Protein AF-A0A2I1HU42-F1 (afdb_monomer_lite)

pLDDT: mean 83.98, std 12.93, range [38.16, 98.25]

Structure (mmCIF, N/CA/C/O backbone):
data_AF-A0A2I1HU42-F1
#
_entry.id   AF-A0A2I1HU42-F1
#
loop_
_atom_site.group_PDB
_atom_site.id
_atom_site.type_symbol
_atom_site.label_atom_id
_atom_site.label_alt_id
_atom_site.label_comp_id
_atom_site.label_asym_id
_atom_site.label_entity_id
_atom_site.label_seq_id
_atom_site.pdbx_PDB_ins_code
_atom_site.Cartn_x
_atom_site.Cartn_y
_atom_site.Cartn_z
_atom_site.occupancy
_atom_site.B_iso_or_equiv
_atom_site.auth_seq_id
_atom_site.auth_comp_id
_atom_site.auth_asym_id
_atom_site.auth_atom_id
_atom_site.pdbx_PDB_model_num
ATOM 1 N N . MET A 1 1 ? 15.194 -17.978 16.301 1.00 40.50 1 MET A N 1
ATOM 2 C CA . MET A 1 1 ? 15.183 -19.457 16.322 1.00 40.50 1 MET A CA 1
ATOM 3 C C . MET A 1 1 ? 14.720 -19.880 17.711 1.00 40.50 1 MET A C 1
ATOM 5 O O . MET A 1 1 ? 15.458 -19.674 18.665 1.00 40.50 1 MET A O 1
ATOM 9 N N . ILE A 1 2 ? 13.478 -20.341 17.850 1.00 43.12 2 ILE A N 1
ATOM 10 C CA . ILE A 1 2 ? 12.958 -20.876 19.119 1.00 43.12 2 ILE A CA 1
ATOM 11 C C . ILE A 1 2 ? 13.500 -22.314 19.239 1.00 43.12 2 ILE A C 1
ATOM 13 O O . ILE A 1 2 ? 13.381 -23.067 18.276 1.00 43.12 2 ILE A O 1
ATOM 17 N N . GLY A 1 3 ? 14.148 -22.678 20.355 1.00 54.09 3 GLY A N 1
ATOM 18 C CA . GLY A 1 3 ? 14.590 -24.065 20.614 1.00 54.09 3 GLY A CA 1
ATOM 19 C C . GLY A 1 3 ? 16.017 -24.478 20.188 1.00 54.09 3 GLY A C 1
ATOM 20 O O . GLY A 1 3 ? 16.239 -25.643 19.869 1.00 54.09 3 GLY A O 1
ATOM 21 N N . GLY A 1 4 ? 17.000 -23.567 20.179 1.00 56.50 4 GLY A N 1
ATOM 22 C CA . GLY A 1 4 ? 18.423 -23.896 19.936 1.00 56.50 4 GLY A CA 1
ATOM 23 C C . GLY A 1 4 ? 19.229 -24.260 21.199 1.00 56.50 4 GLY A C 1
ATOM 24 O O . GLY A 1 4 ? 18.717 -24.175 22.313 1.00 56.50 4 GLY A O 1
ATOM 25 N N . GLU A 1 5 ? 20.515 -24.616 21.048 1.00 56.31 5 GLU A N 1
ATOM 26 C CA . GLU A 1 5 ? 21.440 -24.875 22.181 1.00 56.31 5 GLU A CA 1
ATOM 27 C C . GLU A 1 5 ? 21.560 -23.684 23.143 1.00 56.31 5 GLU A C 1
ATOM 29 O O . GLU A 1 5 ? 21.655 -23.881 24.350 1.00 56.31 5 GLU A O 1
ATOM 34 N N . ASN A 1 6 ? 21.465 -22.460 22.615 1.00 59.94 6 ASN A N 1
ATOM 35 C CA . ASN A 1 6 ? 21.562 -21.218 23.388 1.00 59.94 6 ASN A CA 1
ATOM 36 C C . ASN A 1 6 ? 20.195 -20.673 23.835 1.00 59.94 6 ASN A C 1
ATOM 38 O O . ASN A 1 6 ? 20.109 -19.528 24.276 1.00 59.94 6 ASN A O 1
ATOM 42 N N . HIS A 1 7 ? 19.109 -21.435 23.667 1.00 63.16 7 HIS A N 1
ATOM 43 C CA . HIS A 1 7 ? 17.808 -20.998 24.158 1.00 63.16 7 HIS A CA 1
ATOM 44 C C . HIS A 1 7 ? 17.775 -21.096 25.686 1.00 63.16 7 HIS A C 1
ATOM 46 O O . HIS A 1 7 ? 17.835 -22.190 26.248 1.00 63.16 7 HIS A O 1
ATOM 52 N N . VAL A 1 8 ? 17.678 -19.942 26.340 1.00 65.88 8 VAL A N 1
ATOM 53 C CA . VAL A 1 8 ? 17.461 -19.830 27.781 1.00 65.88 8 VAL A CA 1
ATOM 54 C C . VAL A 1 8 ? 15.959 -19.714 28.002 1.00 65.88 8 VAL A C 1
ATOM 56 O O . VAL A 1 8 ? 15.334 -18.764 27.534 1.00 65.88 8 VAL A O 1
ATOM 59 N N . SER A 1 9 ? 15.375 -20.708 28.665 1.00 60.84 9 SER A N 1
ATOM 60 C CA . SER A 1 9 ? 13.970 -20.662 29.061 1.00 60.84 9 SER A CA 1
ATOM 61 C C . SER A 1 9 ? 13.769 -19.584 30.125 1.00 60.84 9 SER A C 1
ATOM 63 O O . SER A 1 9 ? 14.498 -19.555 31.116 1.00 60.84 9 SER A O 1
ATOM 65 N N . GLU A 1 10 ? 12.759 -18.738 29.940 1.00 62.22 10 GLU A N 1
ATOM 66 C CA . GLU A 1 10 ? 12.298 -17.808 30.975 1.00 62.22 10 GLU A CA 1
ATOM 67 C C . GLU A 1 10 ? 11.829 -18.543 32.241 1.00 62.22 10 GLU A C 1
ATOM 69 O O . GLU A 1 10 ? 11.397 -19.703 32.194 1.00 62.22 10 GLU A O 1
ATOM 74 N N . ALA A 1 11 ? 11.908 -17.858 33.384 1.00 55.47 11 ALA A N 1
ATOM 75 C CA . ALA A 1 11 ? 11.527 -18.420 34.676 1.00 55.47 11 ALA A CA 1
ATOM 76 C C . ALA A 1 11 ? 10.056 -18.885 34.665 1.00 55.47 11 ALA A C 1
ATOM 78 O O . ALA A 1 11 ? 9.145 -18.099 34.427 1.00 55.47 11 ALA A O 1
ATOM 79 N N . GLY A 1 12 ? 9.832 -20.176 34.932 1.00 67.19 12 GLY A N 1
ATOM 80 C CA . GLY A 1 12 ? 8.505 -20.811 34.912 1.00 67.19 12 GLY A CA 1
ATOM 81 C C . GLY A 1 12 ? 8.254 -21.729 33.710 1.00 67.19 12 GLY A C 1
ATOM 82 O O . GLY A 1 12 ? 7.356 -22.566 33.771 1.00 67.19 12 GLY A O 1
ATOM 83 N N . ASN A 1 13 ? 9.081 -21.664 32.663 1.00 60.47 13 ASN A N 1
ATOM 84 C CA . ASN A 1 13 ? 8.948 -22.546 31.505 1.00 60.47 13 ASN A CA 1
ATOM 85 C C . ASN A 1 13 ? 9.738 -23.845 31.692 1.00 60.47 13 ASN A C 1
ATOM 87 O O . ASN A 1 13 ? 10.950 -23.840 31.909 1.00 60.47 13 ASN A O 1
ATOM 91 N N . THR A 1 14 ? 9.056 -24.984 31.556 1.00 62.47 14 THR A N 1
ATOM 92 C CA . THR A 1 14 ? 9.705 -26.300 31.549 1.00 62.47 14 THR A CA 1
ATOM 93 C C . THR A 1 14 ? 10.055 -26.680 30.116 1.00 62.47 14 THR A C 1
ATOM 95 O O . THR A 1 14 ? 9.194 -26.706 29.239 1.00 62.47 14 THR A O 1
ATOM 98 N N . ARG A 1 15 ? 11.332 -26.965 29.866 1.00 61.97 15 ARG A N 1
ATOM 99 C CA . ARG A 1 15 ? 11.808 -27.415 28.558 1.00 61.97 15 ARG A CA 1
ATOM 100 C C . ARG A 1 15 ? 11.226 -28.804 28.246 1.00 61.97 15 ARG A C 1
ATOM 102 O O . ARG A 1 15 ? 11.431 -29.731 29.023 1.00 61.97 15 ARG A O 1
ATOM 109 N N . LEU A 1 16 ? 10.486 -28.933 27.141 1.00 61.62 16 LEU A N 1
ATOM 110 C CA . LEU A 1 16 ? 9.789 -30.173 26.754 1.00 61.62 16 LEU A CA 1
ATOM 111 C C . LEU A 1 16 ? 10.642 -31.102 25.866 1.00 61.62 16 LEU A C 1
ATOM 113 O O . LEU A 1 16 ? 10.345 -32.290 25.747 1.00 61.62 16 LEU A O 1
ATOM 117 N N . ASP A 1 17 ? 11.695 -30.585 25.231 1.00 63.12 17 ASP A N 1
ATOM 118 C CA . ASP A 1 17 ?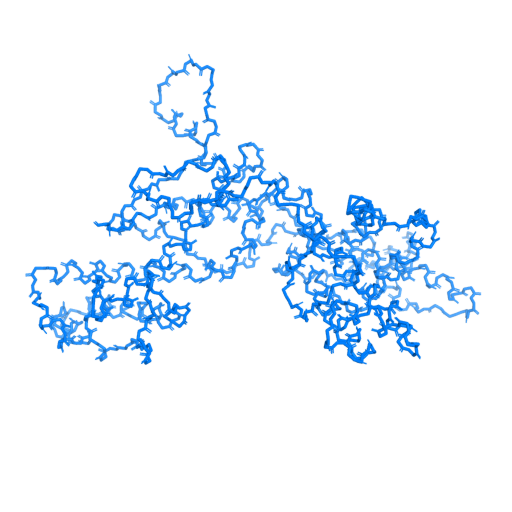 12.576 -31.323 24.327 1.00 63.12 17 ASP A CA 1
ATOM 119 C C . ASP A 1 17 ? 13.767 -31.955 25.070 1.00 63.12 17 ASP A C 1
ATOM 121 O O . ASP A 1 17 ? 14.718 -31.285 25.464 1.00 63.12 17 ASP A O 1
ATOM 125 N N . ASN A 1 18 ? 13.762 -33.286 25.195 1.00 60.44 18 ASN A N 1
ATOM 126 C CA . ASN A 1 18 ? 14.869 -34.055 25.790 1.00 60.44 18 ASN A CA 1
ATOM 127 C C . ASN A 1 18 ? 16.117 -34.160 24.883 1.00 60.44 18 ASN A C 1
ATOM 129 O O . ASN A 1 18 ? 17.135 -34.722 25.290 1.00 60.44 18 ASN A O 1
ATOM 133 N N . ALA A 1 19 ? 16.053 -33.653 23.648 1.00 61.53 19 ALA A N 1
ATOM 134 C CA . ALA A 1 19 ? 17.137 -33.708 22.670 1.00 61.53 19 ALA A CA 1
ATOM 135 C C . ALA A 1 19 ? 17.221 -32.387 21.878 1.00 61.53 19 ALA A C 1
ATOM 137 O O . ALA A 1 19 ? 16.555 -32.250 20.851 1.00 61.53 19 ALA A O 1
ATOM 138 N N . PRO A 1 20 ? 18.050 -31.423 22.321 1.00 59.47 20 PRO A N 1
ATOM 139 C CA . PRO A 1 20 ? 18.303 -30.194 21.577 1.00 59.47 20 PRO A CA 1
ATOM 140 C C . PRO A 1 20 ? 18.849 -30.520 20.186 1.00 59.47 20 PRO A C 1
ATOM 142 O O . PRO A 1 20 ? 19.661 -31.439 20.032 1.00 59.47 20 PRO A O 1
ATOM 145 N N . ILE A 1 21 ? 18.460 -29.753 19.168 1.00 57.47 21 ILE A N 1
ATOM 146 C CA . ILE A 1 21 ? 19.037 -29.886 17.828 1.00 57.47 21 ILE A CA 1
ATOM 147 C C . ILE A 1 21 ? 20.502 -29.413 17.887 1.00 57.47 21 ILE A C 1
ATOM 149 O O . ILE A 1 21 ? 20.790 -28.225 17.804 1.00 57.47 21 ILE A O 1
ATOM 153 N N . LYS A 1 22 ? 21.439 -30.361 18.042 1.00 53.75 22 LYS A N 1
ATOM 154 C CA . LYS A 1 22 ? 22.894 -30.128 18.223 1.00 53.75 22 LYS A CA 1
ATOM 155 C C . LYS A 1 22 ? 23.644 -29.682 16.961 1.00 53.75 22 LYS A C 1
ATOM 157 O O . LYS A 1 22 ? 24.869 -29.645 16.935 1.00 53.75 22 LYS A O 1
ATOM 162 N N . LYS A 1 23 ? 22.934 -29.453 15.858 1.00 50.62 23 LYS A N 1
ATOM 163 C CA . LYS A 1 23 ? 23.519 -29.023 14.585 1.00 50.62 23 LYS A CA 1
ATOM 164 C C . LYS A 1 23 ? 22.779 -27.790 14.119 1.00 50.62 23 LYS A C 1
ATOM 166 O O . LYS A 1 23 ? 21.552 -27.782 14.129 1.00 50.62 23 LYS A O 1
ATOM 171 N N . THR A 1 24 ? 23.519 -26.794 13.645 1.00 47.84 24 THR A N 1
ATOM 172 C CA . THR A 1 24 ? 22.963 -25.730 12.814 1.00 47.84 24 THR A CA 1
ATOM 173 C C . THR A 1 24 ? 22.129 -26.396 11.725 1.00 47.84 24 THR A C 1
ATOM 175 O O . THR A 1 24 ? 22.666 -27.145 10.904 1.00 47.84 24 THR A O 1
ATOM 178 N N . LEU A 1 25 ? 20.809 -26.208 11.763 1.00 43.44 25 LEU A N 1
ATOM 179 C CA . LEU A 1 25 ? 19.941 -26.626 10.672 1.00 43.44 25 LEU A CA 1
ATOM 180 C C . LEU A 1 25 ? 20.368 -25.799 9.463 1.00 43.44 25 LEU A C 1
ATOM 182 O O . LEU A 1 25 ? 20.036 -24.622 9.358 1.00 43.44 25 LEU A O 1
ATOM 186 N N . VAL A 1 26 ? 21.167 -26.395 8.583 1.00 45.66 26 VAL A N 1
ATOM 187 C CA . VAL A 1 26 ? 21.403 -25.829 7.260 1.00 45.66 26 VAL A CA 1
ATOM 188 C C . VAL A 1 26 ? 20.051 -25.887 6.565 1.00 45.66 26 VAL A C 1
ATOM 190 O O . VAL A 1 26 ? 19.479 -26.975 6.440 1.00 45.66 26 VAL A O 1
ATOM 193 N N . ALA A 1 27 ? 19.513 -24.726 6.185 1.00 51.41 27 ALA A N 1
ATOM 194 C CA . ALA A 1 27 ? 18.324 -24.667 5.350 1.00 51.41 27 ALA A CA 1
ATOM 195 C C . ALA A 1 27 ? 18.544 -25.609 4.159 1.00 51.41 27 ALA A C 1
ATOM 197 O O . ALA A 1 27 ? 19.573 -25.541 3.482 1.00 51.41 27 ALA A O 1
ATOM 198 N N . LYS A 1 28 ? 17.630 -26.562 3.962 1.00 54.69 28 LYS A N 1
ATOM 199 C CA . LYS A 1 28 ? 17.671 -27.431 2.789 1.00 54.69 28 LYS A CA 1
ATOM 200 C C . LYS A 1 28 ? 17.231 -26.593 1.595 1.00 54.69 28 LYS A C 1
ATOM 202 O O . LYS A 1 28 ? 16.057 -26.578 1.253 1.00 54.69 28 LYS A O 1
ATOM 207 N N . ASP A 1 29 ? 18.169 -25.859 1.012 1.00 65.31 29 ASP A N 1
ATOM 208 C CA . ASP A 1 29 ? 17.939 -25.179 -0.254 1.00 65.31 29 ASP A CA 1
ATOM 209 C C . ASP A 1 29 ? 17.804 -26.236 -1.352 1.00 65.31 29 ASP A C 1
ATOM 211 O O . ASP A 1 29 ? 18.782 -26.867 -1.771 1.00 65.31 29 ASP A O 1
ATOM 215 N N . ASP A 1 30 ? 16.573 -26.443 -1.811 1.00 75.00 30 ASP A N 1
ATOM 216 C CA . ASP A 1 30 ? 16.293 -27.350 -2.912 1.00 75.00 30 ASP A CA 1
ATOM 217 C C . ASP A 1 30 ? 16.748 -26.731 -4.238 1.00 75.00 30 ASP A C 1
ATOM 219 O O . ASP A 1 30 ? 16.444 -25.588 -4.586 1.00 75.00 30 ASP A O 1
ATOM 223 N N . LYS A 1 31 ? 17.518 -27.505 -5.011 1.00 80.06 31 LYS A N 1
ATOM 224 C CA . LYS A 1 31 ? 18.024 -27.066 -6.316 1.00 80.06 31 LYS A CA 1
ATOM 225 C C . LYS A 1 31 ? 16.959 -27.218 -7.393 1.00 80.06 31 LYS A C 1
ATOM 227 O O . LYS A 1 31 ? 16.517 -28.333 -7.679 1.00 80.06 31 LYS A O 1
ATOM 232 N N . GLY A 1 32 ? 16.705 -26.149 -8.133 1.00 82.25 32 GLY A N 1
ATOM 233 C CA . GLY A 1 32 ? 15.809 -26.138 -9.288 1.00 82.25 32 GLY A CA 1
ATOM 234 C C . GLY A 1 32 ? 14.732 -25.078 -9.132 1.00 82.25 32 GLY A C 1
ATOM 235 O O . GLY A 1 32 ? 14.817 -24.230 -8.249 1.00 82.25 32 GLY A O 1
ATOM 236 N N . TYR A 1 33 ? 13.730 -25.127 -10.004 1.00 85.94 33 TYR A N 1
ATOM 237 C CA . TYR A 1 33 ? 12.555 -24.281 -9.860 1.00 85.94 33 TYR A CA 1
ATOM 238 C C . TYR A 1 33 ? 11.713 -24.786 -8.679 1.00 85.94 33 TYR A C 1
ATOM 240 O O . TYR A 1 33 ? 11.471 -25.989 -8.571 1.00 85.94 33 TYR A O 1
ATOM 248 N N . ILE A 1 34 ? 11.320 -23.886 -7.778 1.00 86.25 34 ILE A N 1
ATOM 249 C CA . ILE A 1 34 ? 10.389 -24.169 -6.682 1.00 86.25 34 ILE A CA 1
ATOM 250 C C . ILE A 1 34 ? 9.053 -23.603 -7.117 1.00 86.25 34 ILE A C 1
ATOM 252 O O . ILE A 1 34 ? 8.965 -22.409 -7.393 1.00 86.25 34 ILE A O 1
ATOM 256 N N . ALA A 1 35 ? 8.042 -24.455 -7.240 1.00 81.44 35 ALA A N 1
ATOM 257 C CA . ALA A 1 35 ? 6.750 -23.965 -7.668 1.00 81.44 35 ALA A CA 1
ATOM 258 C C . ALA A 1 35 ? 6.023 -23.233 -6.557 1.00 81.44 35 ALA A C 1
ATOM 260 O O . ALA A 1 35 ? 6.109 -23.587 -5.381 1.00 81.44 35 ALA A O 1
ATOM 261 N N . GLU A 1 36 ? 5.254 -22.248 -6.981 1.00 85.62 36 GLU A N 1
ATOM 262 C CA . GLU A 1 36 ? 4.510 -21.366 -6.112 1.00 85.62 36 GLU A CA 1
ATOM 263 C C . GLU A 1 36 ? 3.105 -21.155 -6.664 1.00 85.62 36 GLU A C 1
ATOM 265 O O . GLU A 1 36 ? 2.832 -21.377 -7.843 1.00 85.62 36 GLU A O 1
ATOM 270 N N . ALA A 1 37 ? 2.180 -20.789 -5.783 1.00 88.25 37 ALA A N 1
ATOM 271 C CA . ALA A 1 37 ? 0.860 -20.356 -6.205 1.00 88.25 37 ALA A CA 1
ATOM 272 C C . ALA A 1 37 ? 0.926 -18.910 -6.711 1.00 88.25 37 ALA A C 1
ATOM 274 O O . ALA A 1 37 ? 1.840 -18.151 -6.386 1.00 88.25 37 ALA A O 1
ATOM 275 N N . GLU A 1 38 ? -0.075 -18.511 -7.490 1.00 91.38 38 GLU A N 1
ATOM 276 C CA . GLU A 1 38 ? -0.275 -17.107 -7.836 1.00 91.38 38 GLU A CA 1
ATOM 277 C C . GLU A 1 38 ? -0.443 -16.287 -6.549 1.00 91.38 38 GLU A C 1
ATOM 279 O O . GLU A 1 38 ? -1.218 -16.645 -5.661 1.00 91.38 38 GLU A O 1
ATOM 284 N N . ASN A 1 39 ? 0.302 -15.189 -6.445 1.00 92.38 39 ASN A N 1
ATOM 285 C CA . ASN A 1 39 ? 0.275 -14.313 -5.283 1.00 92.38 39 ASN A CA 1
ATOM 286 C C . ASN A 1 39 ? -0.005 -12.881 -5.744 1.00 92.38 39 ASN A C 1
ATOM 288 O O . ASN A 1 39 ? 0.789 -12.323 -6.507 1.00 92.38 39 ASN A O 1
ATOM 292 N N . GLU A 1 40 ? -1.108 -12.295 -5.279 1.00 93.94 40 GLU A N 1
ATOM 293 C CA . GLU A 1 40 ? -1.521 -10.927 -5.622 1.00 93.94 40 GLU A CA 1
ATOM 294 C C . GLU A 1 40 ? -0.964 -9.846 -4.679 1.00 93.94 40 GLU A C 1
ATOM 296 O O . GLU A 1 40 ? -1.175 -8.656 -4.934 1.00 93.94 40 GLU A O 1
ATOM 301 N N . ASP A 1 41 ? -0.262 -10.229 -3.609 1.00 91.50 41 ASP A N 1
ATOM 302 C CA . ASP A 1 41 ? 0.356 -9.287 -2.682 1.00 91.50 41 ASP A CA 1
ATOM 303 C C . ASP A 1 41 ? 1.487 -8.517 -3.381 1.00 91.50 41 ASP A C 1
ATOM 305 O O . ASP A 1 41 ? 2.429 -9.076 -3.959 1.00 91.50 41 ASP A O 1
ATOM 309 N N . ILE A 1 42 ? 1.365 -7.195 -3.326 1.00 90.75 42 ILE A N 1
ATOM 310 C CA . ILE A 1 42 ? 2.284 -6.229 -3.925 1.00 90.75 42 ILE A CA 1
ATOM 311 C C . ILE A 1 42 ? 3.582 -6.080 -3.128 1.00 90.75 42 ILE A C 1
ATOM 313 O O . ILE A 1 42 ? 4.571 -5.599 -3.674 1.00 90.75 42 ILE A O 1
ATOM 317 N N . ASN A 1 43 ? 3.585 -6.497 -1.860 1.00 87.94 43 ASN A N 1
ATOM 318 C CA . ASN A 1 43 ? 4.770 -6.526 -1.009 1.00 87.94 43 ASN A CA 1
ATOM 319 C C . ASN A 1 43 ? 5.479 -7.885 -1.054 1.00 87.94 43 ASN A C 1
ATOM 321 O O . ASN A 1 43 ? 6.576 -8.013 -0.515 1.00 87.94 43 ASN A O 1
ATOM 325 N N . HIS A 1 44 ? 4.878 -8.897 -1.690 1.00 90.62 44 HIS A N 1
ATOM 326 C CA . HIS A 1 44 ? 5.490 -10.212 -1.782 1.00 90.62 44 HIS A CA 1
ATOM 327 C C . HIS A 1 44 ? 6.785 -10.157 -2.594 1.00 90.62 44 HIS A C 1
ATOM 329 O O . HIS A 1 44 ? 6.810 -9.731 -3.754 1.00 90.62 44 HIS A O 1
ATOM 335 N N . SER A 1 45 ? 7.851 -10.641 -1.971 1.00 89.69 45 SER A N 1
ATOM 336 C CA . SER A 1 45 ? 9.147 -10.857 -2.584 1.00 89.69 45 SER A CA 1
ATOM 337 C C . SER A 1 45 ? 9.786 -12.128 -2.036 1.00 89.69 45 SER A C 1
ATOM 339 O O . SER A 1 45 ? 9.325 -12.723 -1.058 1.00 89.69 45 SER A O 1
ATOM 341 N N . VAL A 1 46 ? 10.861 -12.551 -2.694 1.00 88.00 46 VAL A N 1
ATOM 342 C CA . VAL A 1 46 ? 11.642 -13.717 -2.299 1.00 88.00 46 VAL A CA 1
ATOM 343 C C . VAL A 1 46 ? 13.086 -13.282 -2.068 1.00 88.00 46 VAL A C 1
ATOM 345 O O . VAL A 1 46 ? 13.674 -12.594 -2.906 1.00 88.00 46 VAL A O 1
ATOM 348 N N . ARG A 1 47 ? 13.668 -13.729 -0.946 1.00 86.69 47 ARG A N 1
ATOM 349 C CA . ARG A 1 47 ? 15.029 -13.368 -0.504 1.00 86.69 47 ARG A CA 1
ATOM 350 C C . ARG A 1 47 ? 15.171 -11.847 -0.345 1.00 86.69 47 ARG A C 1
ATOM 352 O O . ARG A 1 47 ? 14.312 -11.220 0.260 1.00 86.69 47 ARG A O 1
ATOM 359 N N . ASN A 1 48 ? 16.247 -11.271 -0.880 1.00 87.06 48 ASN A N 1
ATOM 360 C CA . ASN A 1 48 ? 16.600 -9.859 -0.725 1.00 87.06 48 ASN A CA 1
ATOM 361 C C . ASN A 1 48 ? 16.167 -9.003 -1.926 1.00 87.06 48 ASN A C 1
ATOM 363 O O . ASN A 1 48 ? 16.608 -7.865 -2.060 1.00 87.06 48 ASN A O 1
ATOM 367 N N . LEU A 1 49 ? 15.351 -9.542 -2.839 1.00 90.94 49 LEU A N 1
ATOM 368 C CA . LEU A 1 49 ? 14.875 -8.774 -3.984 1.00 90.94 49 LEU A CA 1
ATOM 369 C C . LEU A 1 49 ? 13.761 -7.808 -3.558 1.00 90.94 49 LEU A C 1
ATOM 371 O O . LEU A 1 49 ? 12.786 -8.240 -2.939 1.00 90.94 49 LEU A O 1
ATOM 375 N N . PRO A 1 50 ? 13.827 -6.528 -3.965 1.00 91.31 50 PRO A N 1
ATOM 376 C CA . PRO A 1 50 ? 12.680 -5.635 -3.877 1.00 91.31 50 PRO A CA 1
ATOM 377 C C . PRO A 1 50 ? 11.481 -6.199 -4.658 1.00 91.31 50 PRO A C 1
ATOM 379 O O . PRO A 1 50 ? 11.695 -6.815 -5.709 1.00 91.31 50 PRO A O 1
ATOM 382 N N . PRO A 1 51 ? 10.227 -5.951 -4.232 1.00 93.31 51 PRO A N 1
ATOM 383 C CA . PRO A 1 51 ? 9.044 -6.542 -4.864 1.00 93.31 51 PRO A CA 1
ATOM 384 C C . PRO A 1 51 ? 8.973 -6.334 -6.383 1.00 93.31 51 PRO A C 1
ATOM 386 O O . PRO A 1 51 ? 8.755 -7.289 -7.125 1.00 93.31 51 PRO A O 1
ATOM 389 N N . ALA A 1 52 ? 9.245 -5.121 -6.880 1.00 94.75 52 ALA A N 1
ATOM 390 C CA . ALA A 1 52 ? 9.268 -4.848 -8.322 1.00 94.75 52 ALA A CA 1
ATOM 391 C C . ALA A 1 52 ? 10.327 -5.688 -9.059 1.00 94.75 52 ALA A C 1
ATOM 393 O O . ALA A 1 52 ? 10.037 -6.293 -10.091 1.00 94.75 52 ALA A O 1
ATOM 394 N N . SER A 1 53 ? 11.543 -5.764 -8.512 1.00 95.81 53 SER A N 1
ATOM 395 C CA . SER A 1 53 ? 12.652 -6.533 -9.086 1.00 95.81 53 SER A CA 1
ATOM 396 C C . SER A 1 53 ? 12.365 -8.031 -9.093 1.00 95.81 53 SER A C 1
ATOM 398 O O . SER A 1 53 ? 12.619 -8.686 -10.103 1.00 95.81 53 SER A O 1
ATOM 400 N N . TYR A 1 54 ? 11.791 -8.560 -8.007 1.00 96.00 54 TYR A N 1
ATOM 401 C CA . TYR A 1 54 ? 11.335 -9.947 -7.941 1.00 96.00 54 TYR A CA 1
ATOM 402 C C . TYR A 1 54 ? 10.284 -10.226 -9.015 1.00 96.00 54 TYR A C 1
ATOM 404 O O . TYR A 1 54 ? 10.476 -11.136 -9.814 1.00 96.00 54 TYR A O 1
ATOM 412 N N . ARG A 1 55 ? 9.223 -9.415 -9.103 1.00 97.06 55 ARG A N 1
ATOM 413 C CA . ARG A 1 55 ? 8.137 -9.622 -10.074 1.00 97.06 55 ARG A CA 1
ATOM 414 C C . ARG A 1 55 ? 8.613 -9.534 -11.524 1.00 97.06 55 ARG A C 1
ATOM 416 O O . ARG A 1 55 ? 8.189 -10.340 -12.344 1.00 97.06 55 ARG A O 1
ATOM 423 N N . ILE A 1 56 ? 9.523 -8.611 -11.843 1.00 97.75 56 ILE A N 1
ATOM 424 C CA . ILE A 1 56 ? 10.121 -8.504 -13.185 1.00 97.75 56 ILE A CA 1
ATOM 425 C C . ILE A 1 56 ? 10.966 -9.742 -13.504 1.00 97.75 56 ILE A C 1
ATOM 427 O O . ILE A 1 56 ? 10.815 -10.328 -14.577 1.00 97.75 56 ILE A O 1
ATOM 431 N N . LEU A 1 57 ? 11.833 -10.166 -12.578 1.00 96.81 57 LEU A N 1
ATOM 432 C CA . LEU A 1 57 ? 12.651 -11.365 -12.763 1.00 96.81 57 LEU A CA 1
ATOM 433 C C . LEU A 1 57 ? 11.775 -12.611 -12.925 1.00 96.81 57 LEU A C 1
ATOM 435 O O . LEU A 1 57 ? 11.979 -13.402 -13.843 1.00 96.81 57 LEU A O 1
ATOM 439 N N . HIS A 1 58 ? 10.782 -12.762 -12.054 1.00 96.56 58 HIS A N 1
ATOM 440 C CA . HIS A 1 58 ? 9.837 -13.867 -12.047 1.00 96.56 58 HIS A CA 1
ATOM 441 C C . HIS A 1 58 ? 9.046 -13.930 -13.366 1.00 96.56 58 HIS A C 1
ATOM 443 O O . HIS A 1 58 ? 8.963 -15.001 -13.972 1.00 96.56 58 HIS A O 1
ATOM 449 N N . LEU A 1 59 ? 8.596 -12.786 -13.893 1.00 97.69 59 LEU A N 1
ATOM 450 C CA . LEU A 1 59 ? 7.950 -12.683 -15.205 1.00 97.69 59 LEU A CA 1
ATOM 451 C C . LEU A 1 59 ? 8.884 -13.109 -16.348 1.00 97.69 59 LEU A C 1
ATOM 453 O O . LEU A 1 59 ? 8.472 -13.870 -17.230 1.00 97.69 59 LEU A O 1
ATOM 457 N N . PHE A 1 60 ? 10.146 -12.666 -16.348 1.00 97.12 60 PHE A N 1
ATOM 458 C CA . PHE A 1 60 ? 11.125 -13.066 -17.368 1.00 97.12 60 PHE A CA 1
ATOM 459 C C . PHE A 1 60 ? 11.432 -14.562 -17.323 1.00 97.12 60 PHE A C 1
ATOM 461 O O . PHE A 1 60 ? 11.443 -15.212 -18.369 1.00 97.12 60 PHE A O 1
ATOM 468 N N . ILE A 1 61 ? 11.610 -15.133 -16.131 1.00 94.00 61 ILE A N 1
ATOM 469 C CA . ILE A 1 61 ? 11.823 -16.573 -15.960 1.00 94.00 61 ILE A CA 1
ATOM 470 C C . ILE A 1 61 ? 10.626 -17.364 -16.502 1.00 94.00 61 ILE A C 1
ATOM 472 O O . ILE A 1 61 ? 10.822 -18.284 -17.297 1.00 94.00 61 ILE A O 1
ATOM 476 N N . HIS A 1 62 ? 9.390 -16.979 -16.170 1.00 94.38 62 HIS A N 1
ATOM 477 C CA . HIS A 1 62 ? 8.198 -17.644 -16.709 1.00 94.38 62 HIS A CA 1
ATOM 478 C C . HIS A 1 62 ? 8.046 -17.472 -18.218 1.00 94.38 62 HIS A C 1
ATOM 480 O O . HIS A 1 62 ? 7.5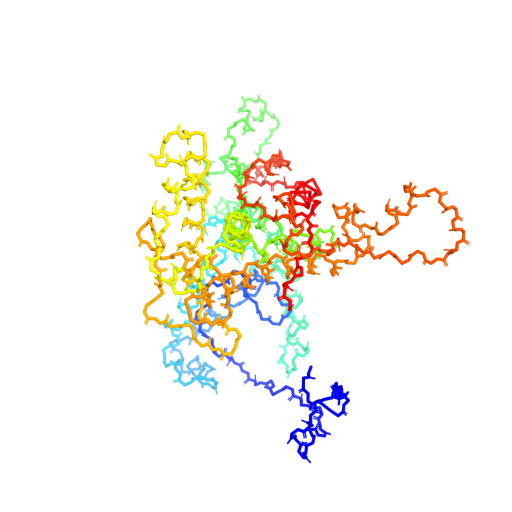77 -18.392 -18.883 1.00 94.38 62 HIS A O 1
ATOM 486 N N . SER A 1 63 ? 8.477 -16.341 -18.773 1.00 95.06 63 SER A N 1
ATOM 487 C CA . SER A 1 63 ? 8.473 -16.119 -20.222 1.00 95.06 63 SER A CA 1
ATOM 488 C C . SER A 1 63 ? 9.456 -17.053 -20.935 1.00 95.06 63 SER A C 1
ATOM 490 O O . SER A 1 63 ? 9.113 -17.637 -21.961 1.00 95.06 63 SER A O 1
ATOM 492 N N . ILE A 1 64 ? 10.649 -17.260 -20.366 1.00 92.12 64 ILE A N 1
ATOM 493 C CA . ILE A 1 64 ? 11.663 -18.183 -20.901 1.00 92.12 64 ILE A CA 1
ATOM 494 C C . ILE A 1 64 ? 11.183 -19.636 -20.800 1.00 92.12 64 ILE A C 1
ATOM 496 O O . ILE A 1 64 ? 11.219 -20.364 -21.792 1.00 92.12 64 ILE A O 1
ATOM 500 N N . ILE A 1 65 ? 10.691 -20.057 -19.629 1.00 90.94 65 ILE A N 1
ATOM 501 C CA . ILE A 1 65 ? 10.163 -21.417 -19.432 1.00 90.94 65 ILE A CA 1
ATOM 502 C C . ILE A 1 65 ? 8.960 -21.654 -20.354 1.00 90.94 65 ILE A C 1
ATOM 504 O O . ILE A 1 65 ? 8.887 -22.690 -21.012 1.00 90.94 65 ILE A O 1
ATOM 508 N N . GLY A 1 66 ? 8.050 -20.681 -20.455 1.00 89.81 66 GLY A N 1
ATOM 509 C CA . GLY A 1 66 ? 6.872 -20.738 -21.318 1.00 89.81 66 GLY A CA 1
ATOM 510 C C . GLY A 1 66 ? 7.225 -20.843 -22.802 1.00 89.81 66 GLY A C 1
ATOM 511 O O . GLY A 1 66 ? 6.613 -21.630 -23.520 1.00 89.81 66 GLY A O 1
ATOM 512 N N . ALA A 1 67 ? 8.264 -20.140 -23.262 1.00 89.12 67 ALA A N 1
ATOM 513 C CA . ALA A 1 67 ? 8.776 -20.287 -24.626 1.00 89.12 67 ALA A CA 1
ATOM 514 C C . ALA A 1 67 ? 9.322 -21.703 -24.903 1.00 89.12 67 ALA A C 1
ATOM 516 O O . ALA A 1 67 ? 9.313 -22.160 -26.046 1.00 89.12 67 ALA A O 1
ATOM 517 N N . TRP A 1 68 ? 9.774 -22.415 -23.865 1.00 85.75 68 TRP A N 1
ATOM 518 C CA . TRP A 1 68 ? 10.230 -23.806 -23.938 1.00 85.75 68 TRP A CA 1
ATOM 519 C C . TRP A 1 68 ? 9.130 -24.832 -23.636 1.00 85.75 68 TRP A C 1
ATOM 521 O O . TRP A 1 68 ? 9.392 -26.029 -23.763 1.00 85.75 68 TRP A O 1
ATOM 531 N N . ALA A 1 69 ? 7.914 -24.408 -23.275 1.00 79.94 69 ALA A N 1
ATOM 532 C CA . ALA A 1 69 ? 6.788 -25.286 -22.936 1.00 79.94 69 ALA A CA 1
ATOM 533 C C . ALA A 1 69 ? 6.448 -26.347 -24.003 1.00 79.94 69 ALA A C 1
ATOM 535 O O . ALA A 1 69 ? 6.095 -27.463 -23.621 1.00 79.94 69 ALA A O 1
ATOM 536 N N . PRO A 1 70 ? 6.613 -26.094 -25.322 1.00 72.62 70 PRO A N 1
ATOM 537 C CA . PRO A 1 70 ? 6.443 -27.142 -26.332 1.00 72.62 70 PRO A CA 1
ATOM 538 C C . PRO A 1 70 ? 7.430 -28.320 -26.198 1.00 72.62 70 PRO A C 1
ATOM 540 O O . PRO A 1 70 ? 7.246 -29.348 -26.845 1.00 72.62 70 PRO A O 1
ATOM 543 N N . SER A 1 71 ? 8.482 -28.194 -25.380 1.00 74.25 71 SER A N 1
ATOM 544 C CA . SER A 1 71 ? 9.459 -29.250 -25.097 1.00 74.25 71 SER A CA 1
ATOM 545 C C . SER A 1 71 ? 9.176 -29.956 -23.763 1.00 74.25 71 SER A C 1
ATOM 547 O O . SER A 1 71 ? 8.831 -29.329 -22.761 1.00 74.25 71 SER A O 1
ATOM 549 N N . GLY A 1 72 ? 9.427 -31.270 -23.696 1.00 78.44 72 GLY A N 1
ATOM 550 C CA . GLY A 1 72 ? 9.350 -32.034 -22.437 1.00 78.44 72 GLY A CA 1
ATOM 551 C C . GLY A 1 72 ? 10.313 -31.540 -21.342 1.00 78.44 72 GLY A C 1
ATOM 552 O O . GLY A 1 72 ? 10.128 -31.848 -20.162 1.00 78.44 72 GLY A O 1
ATOM 553 N N . THR A 1 73 ? 11.303 -30.723 -21.712 1.00 83.38 73 THR A N 1
ATOM 554 C CA . THR A 1 73 ? 12.279 -30.103 -20.809 1.00 83.38 73 THR A CA 1
ATOM 555 C C . THR A 1 73 ? 11.620 -29.127 -19.837 1.00 83.38 73 THR A C 1
ATOM 557 O O . THR A 1 73 ? 11.954 -29.143 -18.654 1.00 83.38 73 THR A O 1
ATOM 560 N N . ALA A 1 74 ? 10.662 -28.312 -20.295 1.00 84.56 74 ALA A N 1
ATOM 561 C CA . ALA A 1 74 ? 9.972 -27.347 -19.435 1.00 84.56 74 ALA A CA 1
ATOM 562 C C . ALA A 1 74 ? 9.122 -28.051 -18.368 1.00 84.56 74 ALA A C 1
ATOM 564 O O . ALA A 1 74 ? 9.205 -27.713 -17.187 1.00 84.56 74 ALA A O 1
ATOM 565 N N . ASN A 1 75 ? 8.382 -29.094 -18.762 1.00 83.06 75 ASN A N 1
ATOM 566 C CA . ASN A 1 75 ? 7.629 -29.923 -17.820 1.00 83.06 75 ASN A CA 1
ATOM 567 C C . ASN A 1 75 ? 8.565 -30.601 -16.812 1.00 83.06 75 ASN A C 1
ATOM 569 O O . ASN A 1 75 ? 8.302 -30.546 -15.619 1.00 83.06 75 ASN A O 1
ATOM 573 N N . THR A 1 76 ? 9.695 -31.158 -17.259 1.00 84.81 76 THR A N 1
ATOM 574 C CA . THR A 1 76 ? 10.690 -31.774 -16.359 1.00 84.81 76 THR A CA 1
ATOM 575 C C . THR A 1 76 ? 11.255 -30.774 -15.346 1.00 84.81 76 THR A C 1
ATOM 577 O O . THR A 1 76 ? 11.406 -31.102 -14.169 1.00 84.81 76 THR A O 1
ATOM 580 N N . LEU A 1 77 ? 11.559 -29.547 -15.784 1.00 85.94 77 LEU A N 1
ATOM 581 C CA . LEU A 1 77 ? 12.092 -28.493 -14.920 1.00 85.94 77 LEU A CA 1
ATOM 582 C C . LEU A 1 77 ? 11.096 -28.106 -13.820 1.00 85.94 77 LEU A C 1
ATOM 584 O O . LEU A 1 77 ? 11.490 -28.032 -12.656 1.00 85.94 77 LEU A O 1
ATOM 588 N N . LEU A 1 78 ? 9.829 -27.876 -14.185 1.00 84.81 78 LEU A N 1
ATOM 589 C CA . LEU A 1 78 ? 8.777 -27.506 -13.236 1.00 84.81 78 LEU A CA 1
ATOM 590 C C . LEU A 1 78 ? 8.410 -28.676 -12.314 1.00 84.81 78 LEU A C 1
ATOM 592 O O . LEU A 1 78 ? 8.219 -28.475 -11.118 1.00 84.81 78 LEU A O 1
ATOM 596 N N . GLN A 1 79 ? 8.358 -29.900 -12.848 1.00 81.69 79 GLN A N 1
ATOM 597 C CA . GLN A 1 79 ? 7.938 -31.085 -12.098 1.00 81.69 79 GLN A CA 1
ATOM 598 C C . GLN A 1 79 ? 8.955 -31.560 -11.069 1.00 81.69 79 GLN A C 1
ATOM 600 O O . GLN A 1 79 ? 8.577 -32.221 -10.106 1.00 81.69 79 GLN A O 1
ATOM 605 N N . LYS A 1 80 ? 10.233 -31.196 -11.232 1.00 81.44 80 LYS A N 1
ATOM 606 C CA . LYS A 1 80 ? 11.317 -31.621 -10.340 1.00 81.44 80 LYS A CA 1
ATOM 607 C C . LYS A 1 80 ? 10.993 -31.406 -8.858 1.00 81.44 80 LYS A C 1
ATOM 609 O O . LYS A 1 80 ? 11.325 -32.263 -8.047 1.00 81.44 80 LYS A O 1
ATOM 614 N N . ASN A 1 81 ? 10.340 -30.288 -8.536 1.00 78.56 81 ASN A N 1
ATOM 615 C CA . ASN A 1 81 ? 9.932 -29.937 -7.176 1.00 78.56 81 ASN A CA 1
ATOM 616 C C . ASN A 1 81 ? 8.422 -29.623 -7.079 1.00 78.56 81 ASN A C 1
ATOM 618 O O . ASN A 1 81 ? 7.998 -28.984 -6.119 1.00 78.56 81 ASN A O 1
ATOM 622 N N . ASN A 1 82 ? 7.604 -30.021 -8.066 1.00 67.69 82 ASN A N 1
ATOM 623 C CA . ASN A 1 82 ? 6.160 -29.763 -8.062 1.00 67.69 82 ASN A CA 1
ATOM 624 C C . ASN A 1 82 ? 5.346 -30.806 -8.838 1.00 67.69 82 ASN A C 1
ATOM 626 O O . ASN A 1 82 ? 5.365 -30.852 -10.064 1.00 67.69 82 ASN A O 1
ATOM 630 N N . ASN A 1 83 ? 4.496 -31.551 -8.139 1.00 65.19 83 ASN A N 1
ATOM 631 C CA . ASN A 1 83 ? 3.646 -32.565 -8.765 1.00 65.19 83 ASN A CA 1
ATOM 632 C C . ASN A 1 83 ? 2.441 -31.987 -9.543 1.00 65.19 83 ASN A C 1
ATOM 634 O O . ASN A 1 83 ? 1.734 -32.744 -10.203 1.00 65.19 83 ASN A O 1
ATOM 638 N N . VAL A 1 84 ? 2.182 -30.673 -9.467 1.00 62.62 84 VAL A N 1
ATOM 639 C CA . VAL A 1 84 ? 0.959 -30.024 -9.990 1.00 62.62 84 VAL A CA 1
ATOM 640 C C . VAL A 1 84 ? 1.176 -29.323 -11.345 1.00 62.62 84 VAL A C 1
ATOM 642 O O . VAL A 1 84 ? 0.217 -29.015 -12.049 1.00 62.62 84 VAL A O 1
ATOM 645 N N . ALA A 1 85 ? 2.425 -29.093 -11.767 1.00 64.25 85 ALA A N 1
ATOM 646 C CA . ALA A 1 85 ? 2.747 -28.413 -13.028 1.00 64.25 85 ALA A CA 1
ATOM 647 C C . ALA A 1 85 ? 2.827 -29.391 -14.221 1.00 64.25 85 ALA A C 1
ATOM 649 O O . ALA A 1 85 ? 3.883 -29.585 -14.826 1.00 64.25 85 ALA A O 1
ATOM 650 N N . SER A 1 86 ? 1.713 -30.048 -14.559 1.00 70.25 86 SER A N 1
ATOM 651 C CA . SER A 1 86 ? 1.636 -30.930 -15.739 1.00 70.25 86 SER A CA 1
ATOM 652 C C . SER A 1 86 ? 1.511 -30.167 -17.062 1.00 70.25 86 SER A C 1
ATOM 654 O O . SER A 1 86 ? 1.905 -30.683 -18.104 1.00 70.25 86 SER A O 1
ATOM 656 N N . ASP A 1 87 ? 0.985 -28.942 -17.010 1.00 85.62 87 ASP A N 1
ATOM 657 C CA . ASP A 1 87 ? 0.861 -28.027 -18.146 1.00 85.62 87 ASP A CA 1
ATOM 658 C C . ASP A 1 87 ? 1.738 -26.789 -17.907 1.00 85.62 87 ASP A C 1
ATOM 660 O O . ASP A 1 87 ? 1.326 -25.821 -17.258 1.00 85.62 87 ASP A O 1
ATOM 664 N N . SER A 1 88 ? 2.979 -26.842 -18.403 1.00 86.94 88 SER A N 1
ATOM 665 C CA . SER A 1 88 ? 3.937 -25.735 -18.289 1.00 86.94 88 SER A CA 1
ATOM 666 C C . SER A 1 88 ? 3.456 -24.456 -18.974 1.00 86.94 88 SER A C 1
ATOM 668 O O . SER A 1 88 ? 3.703 -23.371 -18.450 1.00 86.94 88 SER A O 1
ATOM 670 N N . LEU A 1 89 ? 2.722 -24.550 -20.089 1.00 88.81 89 LEU A N 1
ATOM 671 C CA . LEU A 1 89 ? 2.218 -23.375 -20.799 1.00 88.81 89 LEU A CA 1
ATOM 672 C C . LEU A 1 89 ? 1.158 -22.655 -19.964 1.00 88.81 89 LEU A C 1
ATOM 674 O O . LEU A 1 89 ? 1.254 -21.441 -19.761 1.00 88.81 89 LEU A O 1
ATOM 678 N N . ALA A 1 90 ? 0.167 -23.388 -19.452 1.00 89.81 90 ALA A N 1
ATOM 679 C CA . ALA A 1 90 ? -0.873 -22.812 -18.607 1.00 89.81 90 ALA A CA 1
ATOM 680 C C . ALA A 1 90 ? -0.300 -22.279 -17.289 1.00 89.81 90 ALA A C 1
ATOM 682 O O . ALA A 1 90 ? -0.698 -21.204 -16.838 1.00 89.81 90 ALA A O 1
ATOM 683 N N . TYR A 1 91 ? 0.651 -22.996 -16.684 1.00 90.44 91 TYR A N 1
ATOM 684 C CA . TYR A 1 91 ? 1.342 -22.550 -15.476 1.00 90.44 91 TYR A CA 1
ATOM 685 C C . TYR A 1 91 ? 2.075 -21.220 -15.714 1.00 90.44 91 TYR A C 1
ATOM 687 O O . TYR A 1 91 ? 1.743 -20.217 -15.082 1.00 90.44 91 TYR A O 1
ATOM 695 N N . CYS A 1 92 ? 2.985 -21.159 -16.692 1.00 92.56 92 CYS A N 1
ATOM 696 C CA . CYS A 1 92 ? 3.739 -19.941 -16.998 1.00 92.56 92 CYS A CA 1
ATOM 697 C C . CYS A 1 92 ? 2.829 -18.775 -17.397 1.00 92.56 92 CYS A C 1
ATOM 699 O O . CYS A 1 92 ? 3.035 -17.656 -16.937 1.00 92.56 92 CYS A O 1
ATOM 701 N N . THR A 1 93 ? 1.788 -19.027 -18.196 1.00 93.38 93 THR A N 1
ATOM 702 C CA . THR A 1 93 ? 0.853 -17.976 -18.629 1.00 93.38 93 THR A CA 1
ATOM 703 C C . THR A 1 93 ? 0.121 -17.338 -17.448 1.00 93.38 93 THR A C 1
ATOM 705 O O . THR A 1 93 ? -0.083 -16.123 -17.436 1.00 93.38 93 THR A O 1
ATOM 708 N N . ARG A 1 94 ? -0.278 -18.131 -16.445 1.00 94.88 94 ARG A N 1
ATOM 709 C CA . ARG A 1 94 ? -0.947 -17.608 -15.248 1.00 94.88 94 ARG A CA 1
ATOM 710 C C . ARG A 1 94 ? -0.014 -16.744 -14.405 1.00 94.88 94 ARG A C 1
ATOM 712 O O . ARG A 1 94 ? -0.398 -15.628 -14.064 1.00 94.88 94 ARG A O 1
ATOM 719 N N . HIS A 1 95 ? 1.219 -17.194 -14.168 1.00 94.94 95 HIS A N 1
ATOM 720 C CA . HIS A 1 95 ? 2.210 -16.393 -13.444 1.00 94.94 95 HIS A CA 1
ATOM 721 C C . HIS A 1 95 ? 2.555 -15.093 -14.178 1.00 94.94 95 HIS A C 1
ATOM 723 O O . HIS A 1 95 ? 2.503 -14.036 -13.559 1.00 94.94 95 HIS A O 1
ATOM 729 N N . ILE A 1 96 ? 2.763 -15.126 -15.502 1.00 96.94 96 ILE A N 1
ATOM 730 C CA . ILE A 1 96 ? 3.016 -13.913 -16.305 1.00 96.94 96 ILE A CA 1
ATOM 731 C C . ILE A 1 96 ? 1.870 -12.903 -16.155 1.00 96.94 96 ILE A C 1
ATOM 733 O O . ILE A 1 96 ? 2.117 -11.721 -15.922 1.00 96.94 96 ILE A O 1
ATOM 737 N N . ARG A 1 97 ? 0.610 -13.352 -16.256 1.00 97.44 97 ARG A N 1
ATOM 738 C CA . ARG A 1 97 ? -0.563 -12.475 -16.079 1.00 97.44 97 ARG A CA 1
ATOM 739 C C . ARG A 1 97 ? -0.653 -11.916 -14.661 1.00 97.44 97 ARG A C 1
ATOM 741 O O . ARG A 1 97 ? -0.962 -10.737 -14.495 1.00 97.44 97 ARG A O 1
ATOM 748 N N . ASN A 1 98 ? -0.384 -12.747 -13.657 1.00 97.81 98 ASN A N 1
ATOM 749 C CA . ASN A 1 98 ? -0.385 -12.330 -12.262 1.00 97.81 98 ASN A CA 1
ATOM 750 C C . ASN A 1 98 ? 0.694 -11.271 -11.995 1.00 97.81 98 ASN A C 1
ATOM 752 O O . ASN A 1 98 ? 0.385 -10.207 -11.464 1.00 97.81 98 ASN A O 1
ATOM 756 N N . ASP A 1 99 ? 1.936 -11.513 -12.414 1.00 98.12 99 ASP A N 1
ATOM 757 C CA . ASP A 1 99 ? 3.029 -10.559 -12.219 1.00 98.12 99 ASP A CA 1
ATOM 758 C C . ASP A 1 99 ? 2.790 -9.264 -12.977 1.00 98.12 99 ASP A C 1
ATOM 760 O O . ASP A 1 99 ? 3.043 -8.197 -12.431 1.00 98.12 99 ASP A O 1
ATOM 764 N N . TRP A 1 100 ? 2.246 -9.333 -14.194 1.00 98.25 100 TRP A N 1
ATOM 765 C CA . TRP A 1 100 ? 1.846 -8.148 -14.947 1.00 98.25 100 TRP A CA 1
ATOM 766 C C . TRP A 1 100 ? 0.836 -7.303 -14.161 1.00 98.25 100 TRP A C 1
ATOM 768 O O . TRP A 1 100 ? 1.061 -6.115 -13.930 1.00 98.25 100 TRP A O 1
ATOM 778 N N . LYS A 1 101 ? -0.247 -7.926 -13.674 1.00 97.88 101 LYS A N 1
ATOM 779 C CA . LYS A 1 101 ? -1.282 -7.269 -12.858 1.00 97.88 101 LYS A CA 1
ATOM 780 C C . LYS A 1 101 ? -0.696 -6.654 -11.584 1.00 97.88 101 LYS A C 1
ATOM 782 O O . LYS A 1 101 ? -1.058 -5.537 -11.218 1.00 97.88 101 LYS A O 1
ATOM 787 N N . VAL A 1 102 ? 0.196 -7.369 -10.903 1.00 97.25 102 VAL A N 1
ATOM 788 C CA . VAL A 1 102 ? 0.841 -6.902 -9.669 1.00 97.25 102 VAL A CA 1
ATOM 789 C C . VAL A 1 102 ? 1.827 -5.765 -9.955 1.00 97.25 102 VAL A C 1
ATOM 791 O O . VAL A 1 102 ? 1.827 -4.775 -9.229 1.00 97.25 102 VAL A O 1
ATOM 794 N N . LEU A 1 103 ? 2.604 -5.833 -11.038 1.00 97.50 103 LEU A N 1
ATOM 795 C CA . LEU A 1 103 ? 3.535 -4.777 -11.445 1.00 97.50 103 LEU A CA 1
ATOM 796 C C . LEU A 1 103 ? 2.823 -3.465 -11.771 1.00 97.50 103 LEU A C 1
ATOM 798 O O . LEU A 1 103 ? 3.309 -2.409 -11.369 1.00 97.50 103 LEU A O 1
ATOM 802 N N . LEU A 1 104 ? 1.655 -3.515 -12.419 1.00 96.81 104 LEU A N 1
ATOM 803 C CA . LEU A 1 104 ? 0.829 -2.322 -12.642 1.00 96.81 104 LEU A CA 1
ATOM 804 C C . LEU A 1 104 ? 0.446 -1.639 -11.324 1.00 96.81 104 LEU A C 1
ATOM 806 O O . LEU A 1 104 ? 0.474 -0.413 -11.249 1.00 96.81 104 LEU A O 1
ATOM 810 N N . LYS A 1 105 ? 0.145 -2.422 -10.279 1.00 95.19 105 LYS A N 1
ATOM 811 C CA . LYS A 1 105 ? -0.163 -1.905 -8.936 1.00 95.19 105 LYS A CA 1
ATOM 812 C C . LYS A 1 105 ? 1.084 -1.364 -8.228 1.00 95.19 105 LYS A C 1
ATOM 814 O O . LYS A 1 105 ? 1.027 -0.272 -7.676 1.00 95.19 105 LYS A O 1
ATOM 819 N N . ILE A 1 106 ? 2.201 -2.102 -8.251 1.00 94.56 106 ILE A N 1
ATOM 820 C CA . ILE A 1 106 ? 3.460 -1.706 -7.588 1.00 94.56 106 ILE A CA 1
ATOM 821 C C . ILE A 1 106 ? 3.998 -0.398 -8.175 1.00 94.56 106 ILE A C 1
ATOM 823 O O . ILE A 1 106 ? 4.412 0.488 -7.433 1.00 94.56 106 ILE A O 1
ATOM 827 N N . LEU A 1 107 ? 4.007 -0.292 -9.505 1.00 94.88 107 LEU A N 1
ATOM 828 C CA . LEU A 1 107 ? 4.606 0.826 -10.234 1.00 94.88 107 LEU A CA 1
ATOM 829 C C . LEU A 1 107 ? 3.613 1.952 -10.545 1.00 94.88 107 LEU A C 1
ATOM 831 O O . LEU A 1 107 ? 4.027 2.986 -11.064 1.00 94.88 107 LEU A O 1
ATOM 835 N N . ASN A 1 108 ? 2.321 1.744 -10.264 1.00 94.62 108 ASN A N 1
ATOM 836 C CA . ASN A 1 108 ? 1.221 2.658 -10.576 1.00 94.62 108 ASN A CA 1
ATOM 837 C C . ASN A 1 108 ? 1.326 3.255 -11.994 1.00 94.62 108 ASN A C 1
ATOM 839 O O . ASN A 1 108 ? 1.369 4.473 -12.181 1.00 94.62 108 ASN A O 1
ATOM 843 N N . CYS A 1 109 ? 1.430 2.385 -13.000 1.00 92.88 109 CYS A N 1
ATOM 844 C CA . CYS A 1 109 ? 1.647 2.782 -14.391 1.00 92.88 109 CYS A CA 1
ATOM 845 C C . CYS A 1 109 ? 0.641 2.120 -15.342 1.00 92.88 109 CYS A C 1
ATOM 847 O O . CYS A 1 109 ? -0.093 1.208 -14.964 1.00 92.88 109 CYS A O 1
ATOM 849 N N . ARG A 1 110 ? 0.588 2.601 -16.590 1.00 92.12 110 ARG A N 1
ATOM 850 C CA . ARG A 1 110 ? -0.261 2.025 -17.645 1.00 92.12 110 ARG A CA 1
ATOM 851 C C . ARG A 1 110 ? 0.406 0.792 -18.256 1.00 92.12 110 ARG A C 1
ATOM 853 O O . ARG A 1 110 ? 1.631 0.704 -18.278 1.00 92.12 110 ARG A O 1
ATOM 860 N N . GLU A 1 111 ? -0.393 -0.104 -18.835 1.00 95.56 111 GLU A N 1
ATOM 861 C CA . GLU A 1 111 ? 0.092 -1.331 -19.494 1.00 95.56 111 GLU A CA 1
ATOM 862 C C . GLU A 1 111 ? 1.174 -1.068 -20.538 1.00 95.56 111 GLU A C 1
ATOM 864 O O . GLU A 1 111 ? 2.201 -1.737 -20.566 1.00 95.56 111 GLU A O 1
ATOM 869 N N . GLU A 1 112 ? 0.979 -0.041 -21.354 1.00 92.56 112 GLU A N 1
ATOM 870 C CA . GLU A 1 112 ? 1.944 0.363 -22.368 1.00 92.56 112 GLU A CA 1
ATOM 871 C C . GLU A 1 112 ? 3.276 0.828 -21.760 1.00 92.56 112 GLU A C 1
ATOM 873 O O . GLU A 1 112 ? 4.349 0.475 -22.247 1.00 92.56 112 GLU A O 1
ATOM 878 N N . SER A 1 113 ? 3.227 1.588 -20.662 1.00 93.38 113 SER A N 1
ATOM 879 C CA . SER A 1 113 ? 4.429 2.022 -19.947 1.00 93.38 113 SER A CA 1
ATOM 880 C C . SER A 1 113 ? 5.165 0.835 -19.328 1.00 93.38 113 SER A C 1
ATOM 882 O O . SER A 1 113 ? 6.392 0.790 -19.395 1.00 93.38 113 SER A O 1
ATOM 884 N N . LEU A 1 114 ? 4.431 -0.142 -18.784 1.00 97.38 114 LEU A N 1
ATOM 885 C CA . LEU A 1 114 ? 5.008 -1.384 -18.271 1.00 97.38 114 LEU A CA 1
ATOM 886 C C . LEU A 1 114 ? 5.670 -2.195 -19.392 1.00 97.38 114 LEU A C 1
ATOM 888 O O . LEU A 1 114 ? 6.806 -2.634 -19.230 1.00 97.38 114 LEU A O 1
ATOM 892 N N . ALA A 1 115 ? 5.014 -2.338 -20.546 1.00 97.69 115 ALA A N 1
ATOM 893 C CA . ALA A 1 115 ? 5.579 -3.027 -21.706 1.00 97.69 115 ALA A CA 1
ATOM 894 C C . ALA A 1 115 ? 6.921 -2.406 -22.126 1.00 97.69 115 ALA A C 1
ATOM 896 O O . ALA A 1 115 ? 7.931 -3.102 -22.250 1.00 97.69 115 ALA A O 1
ATOM 897 N N . LEU A 1 116 ? 6.953 -1.081 -22.290 1.00 96.19 116 LEU A N 1
ATOM 898 C CA . LEU A 1 116 ? 8.162 -0.361 -22.693 1.00 96.19 116 LEU A CA 1
ATOM 899 C C . LEU A 1 116 ? 9.253 -0.404 -21.628 1.00 96.19 116 LEU A C 1
ATOM 901 O O . LEU A 1 116 ? 10.424 -0.511 -21.977 1.00 96.19 116 LEU A O 1
ATOM 905 N N . LEU A 1 117 ? 8.891 -0.361 -20.344 1.00 97.69 117 LEU A N 1
ATOM 906 C CA . LEU A 1 117 ? 9.830 -0.546 -19.241 1.00 97.69 117 LEU A CA 1
ATOM 907 C C . LEU A 1 117 ? 10.499 -1.924 -19.312 1.00 97.69 117 LEU A C 1
ATOM 909 O O . LEU A 1 117 ? 11.724 -2.008 -19.254 1.00 97.69 117 LEU A O 1
ATOM 913 N N . LEU A 1 118 ? 9.717 -2.996 -19.469 1.00 98.12 118 LEU A N 1
ATOM 914 C CA . LEU A 1 118 ? 10.250 -4.357 -19.570 1.00 98.12 118 LEU A CA 1
ATOM 915 C C . LEU A 1 118 ? 11.175 -4.501 -20.785 1.00 98.12 118 LEU A C 1
ATOM 917 O O . LEU A 1 118 ? 12.273 -5.042 -20.662 1.00 98.12 118 LEU A O 1
ATOM 921 N N . HIS A 1 119 ? 10.787 -3.951 -21.937 1.00 97.50 119 HIS A N 1
ATOM 922 C CA . HIS A 1 119 ? 11.647 -3.937 -23.119 1.00 97.50 119 HIS A CA 1
ATOM 923 C C . HIS A 1 119 ? 12.907 -3.080 -22.939 1.00 97.50 119 HIS A C 1
ATOM 925 O O . HIS A 1 119 ? 13.971 -3.482 -23.401 1.00 97.50 119 HIS A O 1
ATOM 931 N N . ALA A 1 120 ? 12.835 -1.955 -22.225 1.00 97.69 120 ALA A N 1
ATOM 932 C CA . ALA A 1 120 ? 14.006 -1.143 -21.901 1.00 97.69 120 ALA A CA 1
ATOM 933 C C . ALA A 1 120 ? 14.991 -1.886 -20.981 1.00 97.69 120 ALA A C 1
ATOM 935 O O . ALA A 1 120 ? 16.206 -1.760 -21.148 1.00 97.69 120 ALA A O 1
ATOM 936 N N . ILE A 1 121 ? 14.484 -2.687 -20.036 1.00 97.81 121 ILE A N 1
ATOM 937 C CA . ILE A 1 121 ? 15.308 -3.561 -19.189 1.00 97.81 121 ILE A CA 1
ATOM 938 C C . ILE A 1 121 ? 16.005 -4.621 -20.054 1.00 97.81 121 ILE A C 1
ATOM 940 O O . ILE A 1 121 ? 17.220 -4.788 -19.943 1.00 97.81 121 ILE A O 1
ATOM 944 N N . LEU A 1 122 ? 15.275 -5.285 -20.957 1.00 96.81 122 LEU A N 1
ATOM 945 C CA . LEU A 1 122 ? 15.840 -6.285 -21.873 1.00 96.81 122 LEU A CA 1
ATOM 946 C C . LEU A 1 122 ? 16.871 -5.686 -22.846 1.00 96.81 122 LEU A C 1
ATOM 948 O O . LEU A 1 122 ? 17.926 -6.285 -23.059 1.00 96.81 122 LEU A O 1
ATOM 952 N N . ASP A 1 123 ? 16.615 -4.494 -23.396 1.00 96.00 123 ASP A N 1
ATOM 953 C CA . ASP A 1 123 ? 17.566 -3.735 -24.227 1.00 96.00 123 ASP A CA 1
ATOM 954 C C . ASP A 1 123 ? 18.860 -3.479 -23.448 1.00 96.00 123 ASP A C 1
ATOM 956 O O . ASP A 1 123 ? 19.958 -3.804 -23.900 1.00 96.00 123 ASP A O 1
ATOM 960 N N . ARG A 1 124 ? 18.737 -3.002 -22.204 1.00 95.50 124 ARG A N 1
ATOM 961 C CA . ARG A 1 124 ? 19.882 -2.742 -21.325 1.00 95.50 124 ARG A CA 1
ATOM 962 C C . ARG A 1 124 ? 20.671 -4.007 -20.988 1.00 95.50 124 ARG A C 1
ATOM 964 O O . ARG A 1 124 ? 21.901 -3.954 -20.979 1.00 95.50 124 ARG A O 1
ATOM 971 N N . MET A 1 125 ? 19.991 -5.124 -20.729 1.00 95.12 125 MET A N 1
ATOM 972 C CA . MET A 1 125 ? 20.629 -6.429 -20.529 1.00 95.12 125 MET A CA 1
ATOM 973 C C . MET A 1 125 ? 21.317 -6.923 -21.802 1.00 95.12 125 MET A C 1
ATOM 975 O O . MET A 1 125 ? 22.373 -7.525 -21.717 1.00 95.12 125 MET A O 1
ATOM 979 N N . THR A 1 126 ? 20.771 -6.638 -22.982 1.00 93.62 126 THR A N 1
ATOM 980 C CA . THR A 1 126 ? 21.394 -7.025 -24.257 1.00 93.62 126 THR A CA 1
ATOM 981 C C . THR A 1 126 ? 22.657 -6.209 -24.529 1.00 93.62 126 THR A C 1
ATOM 983 O O . THR A 1 126 ? 23.674 -6.757 -24.946 1.00 93.62 126 THR A O 1
ATOM 986 N N . MET A 1 127 ? 22.621 -4.901 -24.256 1.00 92.94 127 MET A N 1
ATOM 987 C CA . MET A 1 127 ? 23.784 -4.023 -24.417 1.00 92.94 127 MET A CA 1
ATOM 988 C C . MET A 1 127 ? 24.889 -4.315 -23.395 1.00 92.94 127 MET A C 1
ATOM 990 O O . MET A 1 127 ? 26.065 -4.138 -23.700 1.00 92.94 127 MET A O 1
ATOM 994 N N . ASN A 1 128 ? 24.518 -4.749 -22.188 1.00 92.88 128 ASN A N 1
ATOM 995 C CA . ASN A 1 128 ? 25.440 -5.092 -21.110 1.00 92.88 128 ASN A CA 1
ATOM 996 C C . ASN A 1 128 ? 25.050 -6.452 -20.515 1.00 92.88 128 ASN A C 1
ATOM 998 O O . ASN A 1 128 ? 24.402 -6.480 -19.462 1.00 92.88 128 ASN A O 1
ATOM 1002 N N . PRO A 1 129 ? 25.405 -7.571 -21.171 1.00 89.69 129 PRO A N 1
ATOM 1003 C CA . PRO A 1 129 ? 24.968 -8.895 -20.749 1.00 89.69 129 PRO A CA 1
ATOM 1004 C C . PRO A 1 129 ? 25.434 -9.220 -19.328 1.00 89.69 129 PRO A C 1
ATOM 1006 O O . PRO A 1 129 ? 26.563 -8.876 -18.954 1.00 89.69 129 PRO A O 1
ATOM 1009 N N . PRO A 1 130 ? 24.583 -9.877 -18.515 1.00 84.62 130 PRO A N 1
ATOM 1010 C CA . PRO A 1 130 ? 25.025 -10.406 -17.237 1.00 84.62 130 PRO A CA 1
ATOM 1011 C C . PRO A 1 130 ? 26.164 -11.403 -17.479 1.00 84.62 130 PRO A C 1
ATOM 1013 O O . PRO A 1 130 ? 26.198 -12.092 -18.497 1.00 84.62 130 PRO A O 1
ATOM 1016 N N . LYS A 1 131 ? 27.120 -11.476 -16.548 1.00 81.88 131 LYS A N 1
ATOM 1017 C CA . LYS A 1 131 ? 28.228 -12.434 -16.657 1.00 81.88 131 LYS A CA 1
ATOM 1018 C C . LYS A 1 131 ? 27.679 -13.861 -16.693 1.00 81.88 131 LYS A C 1
ATOM 1020 O O . LYS A 1 131 ? 26.834 -14.198 -15.863 1.00 81.88 131 LYS A O 1
ATOM 1025 N N . ASP A 1 132 ? 28.218 -14.689 -17.589 1.00 68.88 132 ASP A N 1
ATOM 1026 C CA . ASP A 1 132 ? 27.917 -16.120 -17.637 1.00 68.88 132 ASP A CA 1
ATOM 1027 C C . ASP A 1 132 ? 28.325 -16.779 -16.315 1.00 68.88 132 ASP A C 1
ATOM 1029 O O . ASP A 1 132 ? 29.507 -16.949 -16.004 1.00 68.88 132 ASP A O 1
ATOM 1033 N N . LEU A 1 133 ? 27.323 -17.123 -15.508 1.00 71.50 133 LEU A N 1
ATOM 1034 C CA . LEU A 1 133 ? 27.483 -17.768 -14.213 1.00 71.50 133 LEU A CA 1
ATOM 1035 C C . LEU A 1 133 ? 26.655 -19.049 -14.194 1.00 71.50 133 LEU A C 1
ATOM 1037 O O . LEU A 1 133 ? 25.516 -19.089 -14.646 1.00 71.50 133 LEU A O 1
ATOM 1041 N N . THR A 1 134 ? 27.230 -20.109 -13.630 1.00 72.56 134 THR A N 1
ATOM 1042 C CA . THR A 1 134 ? 26.565 -21.419 -13.516 1.00 72.56 134 THR A CA 1
ATOM 1043 C C . THR A 1 134 ? 25.645 -21.530 -12.289 1.00 72.56 134 THR A C 1
ATOM 1045 O O . THR A 1 134 ? 25.054 -22.589 -12.097 1.00 72.56 134 THR A O 1
ATOM 1048 N N . LEU A 1 135 ? 25.525 -20.457 -11.485 1.00 86.69 135 LEU A N 1
ATOM 1049 C CA . LEU A 1 135 ? 24.671 -20.308 -10.289 1.00 86.69 135 LEU A CA 1
ATOM 1050 C C . LEU A 1 135 ? 24.595 -21.589 -9.434 1.00 86.69 135 LEU A C 1
ATOM 1052 O O . LEU A 1 135 ? 23.529 -22.167 -9.219 1.00 86.69 135 LEU A O 1
ATOM 1056 N N . LYS A 1 136 ? 25.753 -22.078 -8.979 1.00 86.62 136 LYS A N 1
ATOM 1057 C CA . LYS A 1 136 ? 25.895 -23.379 -8.305 1.00 86.62 136 LYS A CA 1
ATOM 1058 C C . LYS A 1 136 ? 25.593 -23.321 -6.814 1.00 86.62 136 LYS A C 1
ATOM 1060 O O . LYS A 1 136 ? 25.278 -24.363 -6.226 1.00 86.62 136 LYS A O 1
ATOM 1065 N N . THR A 1 137 ? 25.725 -22.143 -6.208 1.00 87.88 137 THR A N 1
ATOM 1066 C CA . THR A 1 137 ? 25.535 -21.924 -4.770 1.00 87.88 137 THR A CA 1
ATOM 1067 C C . THR A 1 137 ? 24.444 -20.880 -4.497 1.00 87.88 137 THR A C 1
ATOM 1069 O O . THR A 1 137 ? 24.210 -20.009 -5.338 1.00 87.88 137 THR A O 1
ATOM 1072 N N . PRO A 1 138 ? 23.781 -20.925 -3.324 1.00 87.62 138 PRO A N 1
ATOM 1073 C CA . PRO A 1 138 ? 22.812 -19.900 -2.929 1.00 87.62 138 PRO A CA 1
ATOM 1074 C C . PRO A 1 138 ? 23.401 -18.484 -2.933 1.00 87.62 138 PRO A C 1
ATOM 1076 O O . PRO A 1 138 ? 22.768 -17.571 -3.453 1.00 87.62 138 PRO A O 1
ATOM 1079 N N . GLY A 1 139 ? 24.641 -18.323 -2.457 1.00 88.44 139 GLY A N 1
ATOM 1080 C CA . GLY A 1 139 ? 25.334 -17.032 -2.457 1.00 88.44 139 GLY A CA 1
ATOM 1081 C C . GLY A 1 139 ? 25.625 -16.495 -3.862 1.00 88.44 139 GLY A C 1
ATOM 1082 O O . GLY A 1 139 ? 25.469 -15.304 -4.102 1.00 88.44 139 GLY A O 1
ATOM 1083 N N . GLU A 1 140 ? 25.978 -17.360 -4.823 1.00 89.06 140 GLU A N 1
ATOM 1084 C CA . GLU A 1 140 ? 26.129 -16.954 -6.232 1.00 89.06 140 GLU A CA 1
ATOM 1085 C C . GLU A 1 140 ? 24.802 -16.481 -6.843 1.00 89.06 140 GLU A C 1
ATOM 1087 O O . GLU A 1 140 ? 24.786 -15.516 -7.606 1.00 89.06 140 GLU A O 1
ATOM 1092 N N . ARG A 1 141 ? 23.687 -17.147 -6.509 1.00 89.44 141 ARG A N 1
ATOM 1093 C CA . ARG A 1 141 ? 22.342 -16.723 -6.928 1.00 89.44 141 ARG A CA 1
ATOM 1094 C C . ARG A 1 141 ? 21.987 -15.364 -6.331 1.00 89.44 141 ARG A C 1
ATOM 1096 O O . ARG A 1 141 ? 21.542 -14.493 -7.066 1.00 89.44 141 ARG A O 1
ATOM 1103 N N . GLU A 1 142 ? 22.186 -15.181 -5.030 1.00 91.00 142 GLU A N 1
ATOM 1104 C CA . GLU A 1 142 ? 21.867 -13.926 -4.336 1.00 91.00 142 GLU A CA 1
ATOM 1105 C C . GLU A 1 142 ? 22.691 -12.746 -4.863 1.00 91.00 142 GLU A C 1
ATOM 1107 O O . GLU A 1 142 ? 22.139 -11.678 -5.117 1.00 91.00 142 GLU A O 1
ATOM 1112 N N . ASP A 1 143 ? 23.988 -12.943 -5.110 1.00 90.75 143 ASP A N 1
ATOM 1113 C CA . ASP A 1 143 ? 24.852 -11.930 -5.725 1.00 90.75 143 ASP A CA 1
ATOM 1114 C C . ASP A 1 143 ? 24.405 -11.589 -7.158 1.00 90.75 143 ASP A C 1
ATOM 1116 O O . ASP A 1 143 ? 24.390 -10.418 -7.552 1.00 90.75 143 ASP A O 1
ATOM 1120 N N . TRP A 1 144 ? 23.986 -12.589 -7.941 1.00 93.19 144 TRP A N 1
ATOM 1121 C CA . TRP A 1 144 ? 23.423 -12.355 -9.271 1.00 93.19 144 TRP A CA 1
ATOM 1122 C C . TRP A 1 144 ? 22.107 -11.570 -9.205 1.00 93.19 144 TRP A C 1
ATOM 1124 O O . TRP A 1 144 ? 21.937 -10.611 -9.955 1.00 93.19 144 TRP A O 1
ATOM 1134 N N . GLU A 1 145 ? 21.202 -11.930 -8.293 1.00 93.88 145 GLU A N 1
ATOM 1135 C CA . GLU A 1 145 ? 19.910 -11.263 -8.093 1.00 93.88 145 GLU A CA 1
ATOM 1136 C C . GLU A 1 145 ? 20.082 -9.807 -7.649 1.00 93.88 145 GLU A C 1
ATOM 1138 O O . GLU A 1 145 ? 19.443 -8.912 -8.208 1.00 93.88 145 GLU A O 1
ATOM 1143 N N . ALA A 1 146 ? 20.998 -9.549 -6.712 1.00 92.38 146 ALA A N 1
ATOM 1144 C CA . ALA A 1 146 ? 21.337 -8.201 -6.270 1.00 92.38 146 ALA A CA 1
ATOM 1145 C C . ALA A 1 146 ? 21.880 -7.353 -7.432 1.00 92.38 146 ALA A C 1
ATOM 1147 O O . ALA A 1 146 ? 21.413 -6.237 -7.670 1.00 92.38 146 ALA A O 1
ATOM 1148 N N . LYS A 1 147 ? 22.809 -7.903 -8.227 1.00 93.19 147 LYS A N 1
ATOM 1149 C CA . LYS A 1 147 ? 23.335 -7.234 -9.429 1.00 93.19 147 LYS A CA 1
ATOM 1150 C C . LYS A 1 147 ? 22.262 -7.022 -10.486 1.00 93.19 147 LYS A C 1
ATOM 1152 O O . LYS A 1 147 ? 22.289 -5.993 -11.159 1.00 93.19 147 LYS A O 1
ATOM 1157 N N . PHE A 1 148 ? 21.340 -7.969 -10.648 1.00 94.75 148 PHE A N 1
ATOM 1158 C CA . PHE A 1 148 ? 20.235 -7.842 -11.586 1.00 94.75 148 PHE A CA 1
ATOM 1159 C C . PHE A 1 148 ? 19.344 -6.650 -11.217 1.00 94.75 148 PHE A C 1
ATOM 1161 O O . PHE A 1 148 ? 19.121 -5.758 -12.044 1.00 94.75 148 PHE A O 1
ATOM 1168 N N . ALA A 1 149 ? 18.906 -6.600 -9.956 1.00 94.38 149 ALA A N 1
ATOM 1169 C CA . ALA A 1 149 ? 18.099 -5.510 -9.429 1.00 94.38 149 ALA A CA 1
ATOM 1170 C C . ALA A 1 149 ? 18.829 -4.166 -9.566 1.00 94.38 149 ALA A C 1
ATOM 1172 O O . ALA A 1 149 ? 18.317 -3.251 -10.209 1.00 94.38 149 ALA A O 1
ATOM 1173 N N . GLN A 1 150 ? 20.059 -4.072 -9.058 1.00 92.81 150 GLN A N 1
ATOM 1174 C CA . GLN A 1 150 ? 20.825 -2.826 -9.011 1.00 92.81 150 GLN A CA 1
ATOM 1175 C C . GLN A 1 150 ? 21.192 -2.282 -10.401 1.00 92.81 150 GLN A C 1
ATOM 1177 O O . GLN A 1 150 ? 21.104 -1.075 -10.635 1.00 92.81 150 GLN A O 1
ATOM 1182 N N . ASN A 1 151 ? 21.614 -3.145 -11.331 1.00 93.88 151 ASN A N 1
ATOM 1183 C CA . ASN A 1 151 ? 22.188 -2.694 -12.601 1.00 93.88 151 ASN A CA 1
ATOM 1184 C C . ASN A 1 151 ? 21.161 -2.541 -13.721 1.00 93.88 151 ASN A C 1
ATOM 1186 O O . ASN A 1 151 ? 21.384 -1.719 -14.619 1.00 93.88 151 ASN A O 1
ATOM 1190 N N . TYR A 1 152 ? 20.070 -3.314 -13.696 1.00 95.94 152 TYR A N 1
ATOM 1191 C CA . TYR A 1 152 ? 19.092 -3.338 -14.786 1.00 95.94 152 TYR A CA 1
ATOM 1192 C C . TYR A 1 152 ? 17.722 -2.796 -14.383 1.00 95.94 152 TYR A C 1
ATOM 1194 O O . TYR A 1 152 ? 17.139 -2.049 -15.166 1.00 95.94 152 TYR A O 1
ATOM 1202 N N . VAL A 1 153 ? 17.225 -3.115 -13.182 1.00 96.06 153 VAL A N 1
ATOM 1203 C CA . VAL A 1 153 ? 15.851 -2.771 -12.775 1.00 96.06 153 VAL A CA 1
ATOM 1204 C C . VAL A 1 153 ? 15.776 -1.423 -12.060 1.00 96.06 153 VAL A C 1
ATOM 1206 O O . VAL A 1 153 ? 15.144 -0.501 -12.575 1.00 96.06 153 VAL A O 1
ATOM 1209 N N . SER A 1 154 ? 16.441 -1.276 -10.910 1.00 93.94 154 SER A N 1
ATOM 1210 C CA . SER A 1 154 ? 16.359 -0.091 -10.041 1.00 93.94 154 SER A CA 1
ATOM 1211 C C . SER A 1 154 ? 16.571 1.235 -10.787 1.00 93.94 154 SER A C 1
ATOM 1213 O O . SER A 1 154 ? 15.797 2.164 -10.571 1.00 93.94 154 SER A O 1
ATOM 1215 N N . PRO A 1 155 ? 17.533 1.370 -11.725 1.00 93.94 155 PRO A N 1
ATOM 1216 C CA . PRO A 1 155 ? 17.724 2.623 -12.456 1.00 93.94 155 PRO A CA 1
ATOM 1217 C C . PRO A 1 155 ? 16.556 2.996 -13.380 1.00 93.94 155 PRO A C 1
ATOM 1219 O O . PRO A 1 155 ? 16.400 4.169 -13.707 1.00 93.94 155 PRO A O 1
ATOM 1222 N N . LEU A 1 156 ? 15.778 2.009 -13.835 1.00 95.62 156 LEU A N 1
ATOM 1223 C CA . LEU A 1 156 ? 14.703 2.176 -14.813 1.00 95.62 156 LEU A CA 1
ATOM 1224 C C . LEU A 1 156 ? 13.319 2.315 -14.160 1.00 95.62 156 LEU A C 1
ATOM 1226 O O . LEU A 1 156 ? 12.429 2.934 -14.734 1.00 95.62 156 LEU A O 1
ATOM 1230 N N . ILE A 1 157 ? 13.129 1.809 -12.938 1.00 94.50 157 ILE A N 1
ATOM 1231 C CA . ILE A 1 157 ? 11.849 1.949 -12.221 1.00 94.50 157 ILE A CA 1
ATOM 1232 C C . ILE A 1 157 ? 11.713 3.270 -11.447 1.00 94.50 157 ILE A C 1
ATOM 1234 O O . ILE A 1 157 ? 10.593 3.651 -11.120 1.00 94.50 157 ILE A O 1
ATOM 1238 N N . LYS A 1 158 ? 12.815 4.007 -11.213 1.00 90.62 158 LYS A N 1
ATOM 1239 C CA . LYS A 1 158 ? 12.813 5.335 -10.550 1.00 90.62 158 LYS A CA 1
ATOM 1240 C C . LYS A 1 158 ? 11.879 6.349 -11.210 1.00 90.62 158 LYS A C 1
ATOM 1242 O O . LYS A 1 158 ? 11.324 7.216 -10.546 1.00 90.62 158 LYS A O 1
ATOM 1247 N N . SER A 1 159 ? 11.721 6.261 -12.528 1.00 89.38 159 SER A N 1
ATOM 1248 C CA . SER A 1 159 ? 10.678 6.975 -13.262 1.00 89.38 159 SER A CA 1
ATOM 1249 C C . SER A 1 159 ? 10.275 6.139 -14.469 1.00 89.38 159 SER A C 1
ATOM 1251 O O . SER A 1 159 ? 10.886 6.202 -15.538 1.00 89.38 159 SER A O 1
ATOM 1253 N N . VAL A 1 160 ? 9.217 5.351 -14.279 1.00 92.12 160 VAL A N 1
ATOM 1254 C CA . VAL A 1 160 ? 8.658 4.486 -15.323 1.00 92.12 160 VAL A CA 1
ATOM 1255 C C . VAL A 1 160 ? 8.238 5.302 -16.543 1.00 92.12 160 VAL A C 1
ATOM 1257 O O . VAL A 1 160 ? 8.519 4.899 -17.669 1.00 92.12 160 VAL A O 1
ATOM 1260 N N . THR A 1 161 ? 7.633 6.476 -16.340 1.00 89.38 161 THR A N 1
ATOM 1261 C CA . THR A 1 161 ? 7.251 7.379 -17.434 1.00 89.38 161 THR A CA 1
ATOM 1262 C C . THR A 1 161 ? 8.464 7.808 -18.249 1.00 89.38 161 THR A C 1
ATOM 1264 O O . THR A 1 161 ? 8.454 7.685 -19.473 1.00 89.38 161 THR A O 1
ATOM 1267 N N . ASN A 1 162 ? 9.522 8.299 -17.594 1.00 89.31 162 ASN A N 1
ATOM 1268 C CA . ASN A 1 162 ? 10.714 8.753 -18.297 1.00 89.31 162 ASN A CA 1
ATOM 1269 C C . ASN A 1 162 ? 11.379 7.592 -19.042 1.00 89.31 162 ASN A C 1
ATOM 1271 O O . ASN A 1 162 ? 11.733 7.741 -20.207 1.00 89.31 162 ASN A O 1
ATOM 1275 N N . THR A 1 163 ? 11.500 6.421 -18.415 1.00 93.56 163 THR A N 1
ATOM 1276 C CA . THR A 1 163 ? 12.046 5.236 -19.084 1.00 93.56 163 THR A CA 1
ATOM 1277 C C . THR A 1 163 ? 11.212 4.824 -20.293 1.00 93.56 163 THR A C 1
ATOM 1279 O O . THR A 1 163 ? 11.778 4.598 -21.364 1.00 93.56 163 THR A O 1
ATOM 1282 N N . ALA A 1 164 ? 9.884 4.785 -20.168 1.00 92.44 164 ALA A N 1
ATOM 1283 C CA . ALA A 1 164 ? 8.992 4.465 -21.276 1.00 92.44 164 ALA A CA 1
ATOM 1284 C C . ALA A 1 164 ? 9.114 5.489 -22.417 1.00 92.44 164 ALA A C 1
ATOM 1286 O O . ALA A 1 164 ? 9.231 5.098 -23.576 1.00 92.44 164 ALA A O 1
ATOM 1287 N N . ASN A 1 165 ? 9.166 6.787 -22.105 1.00 88.31 165 ASN A N 1
ATOM 1288 C CA . ASN A 1 165 ? 9.307 7.855 -23.098 1.00 88.31 165 ASN A CA 1
ATOM 1289 C C . ASN A 1 165 ? 10.668 7.822 -23.801 1.00 88.31 165 ASN A C 1
ATOM 1291 O O . ASN A 1 165 ? 10.734 7.978 -25.019 1.00 88.31 165 ASN A O 1
ATOM 1295 N N . GLN A 1 166 ? 11.752 7.563 -23.065 1.00 89.75 166 GLN A N 1
ATOM 1296 C CA . GLN A 1 166 ? 13.086 7.393 -23.644 1.00 89.75 166 GLN A CA 1
ATOM 1297 C C . GLN A 1 166 ? 13.149 6.175 -24.568 1.00 89.75 166 GLN A C 1
ATOM 1299 O O . GLN A 1 166 ? 13.728 6.251 -25.652 1.00 89.75 166 GLN A O 1
ATOM 1304 N N . PHE A 1 167 ? 12.551 5.053 -24.160 1.00 91.44 167 PHE A N 1
ATOM 1305 C CA . PHE A 1 167 ? 12.526 3.847 -24.980 1.00 91.44 167 PHE A CA 1
ATOM 1306 C C . PHE A 1 167 ? 11.642 4.021 -26.222 1.00 91.44 167 PHE A C 1
ATOM 1308 O O . PHE A 1 167 ? 12.070 3.683 -27.324 1.00 91.44 167 PHE A O 1
ATOM 1315 N N . ARG A 1 168 ? 10.468 4.651 -26.084 1.00 88.31 168 ARG A N 1
ATOM 1316 C CA . ARG A 1 168 ? 9.610 5.032 -27.215 1.00 88.31 168 ARG A CA 1
ATOM 1317 C C . ARG A 1 168 ? 10.345 5.931 -28.207 1.00 88.31 168 ARG A C 1
ATOM 1319 O O . ARG A 1 168 ? 10.358 5.624 -29.390 1.00 88.31 168 ARG A O 1
ATOM 1326 N N . ALA A 1 169 ? 11.052 6.959 -27.738 1.00 84.69 169 ALA A N 1
ATOM 1327 C CA . ALA A 1 169 ? 11.837 7.826 -28.617 1.00 84.69 169 ALA A CA 1
ATOM 1328 C C . ALA A 1 169 ? 12.910 7.049 -29.410 1.00 84.69 169 ALA A C 1
ATOM 1330 O O . ALA A 1 169 ? 13.137 7.334 -30.587 1.00 84.69 169 ALA A O 1
ATOM 1331 N N . LYS A 1 170 ? 13.552 6.033 -28.806 1.00 87.62 170 LYS A N 1
ATOM 1332 C CA . LYS A 1 170 ? 14.469 5.135 -29.537 1.00 87.62 170 LYS A CA 1
ATOM 1333 C C . LYS A 1 170 ? 13.740 4.352 -30.637 1.00 87.62 170 LYS A C 1
ATOM 1335 O O . LYS A 1 170 ? 14.278 4.236 -31.740 1.00 87.62 170 LYS A O 1
ATOM 1340 N N . LEU A 1 171 ? 12.545 3.828 -30.349 1.00 86.38 171 LEU A N 1
ATOM 1341 C CA . LEU A 1 171 ? 11.719 3.107 -31.324 1.00 86.38 171 LEU A CA 1
ATOM 1342 C C . LEU A 1 171 ? 11.281 4.021 -32.472 1.00 86.38 171 LEU A C 1
ATOM 1344 O O . LEU A 1 171 ? 11.452 3.648 -33.628 1.00 86.38 171 LEU A O 1
ATOM 1348 N N . ASP A 1 172 ? 10.819 5.235 -32.174 1.00 81.50 172 ASP A N 1
ATOM 1349 C CA . ASP A 1 172 ? 10.394 6.216 -33.179 1.00 81.50 172 ASP A CA 1
ATOM 1350 C C . ASP A 1 172 ? 11.534 6.568 -34.143 1.00 81.50 172 ASP A C 1
ATOM 1352 O O . ASP A 1 172 ? 11.343 6.610 -35.358 1.00 81.50 172 ASP A O 1
ATOM 1356 N N . VAL A 1 173 ? 12.753 6.758 -33.623 1.00 82.69 173 VAL A N 1
ATOM 1357 C CA . VAL A 1 173 ? 13.947 6.998 -34.451 1.00 82.69 173 VAL A CA 1
ATOM 1358 C C . VAL A 1 173 ? 14.274 5.787 -35.331 1.00 82.69 173 VAL A C 1
ATOM 1360 O O . VAL A 1 173 ? 14.679 5.957 -36.484 1.00 82.69 173 VAL A O 1
ATOM 1363 N N . ALA A 1 174 ? 14.120 4.564 -34.821 1.00 83.88 174 ALA A N 1
ATOM 1364 C CA . ALA A 1 174 ? 14.350 3.345 -35.597 1.00 83.88 174 ALA A CA 1
ATOM 1365 C C . ALA A 1 174 ? 13.276 3.133 -36.685 1.00 83.88 174 ALA A C 1
ATOM 1367 O O . ALA A 1 174 ? 13.603 2.750 -37.812 1.00 83.88 174 ALA A O 1
ATOM 1368 N N . LEU A 1 175 ? 12.013 3.441 -36.383 1.00 81.31 175 LEU A N 1
ATOM 1369 C CA . LEU A 1 175 ? 10.890 3.371 -37.321 1.00 81.31 175 LEU A CA 1
ATOM 1370 C C . LEU A 1 175 ? 10.991 4.438 -38.412 1.00 81.31 175 LEU A C 1
ATOM 1372 O O . LEU A 1 175 ? 10.844 4.120 -39.589 1.00 81.31 175 LEU A O 1
ATOM 1376 N N . ALA A 1 176 ? 11.352 5.675 -38.065 1.00 77.62 176 ALA A N 1
ATOM 1377 C CA . ALA A 1 176 ? 11.570 6.738 -39.045 1.00 77.62 176 ALA A CA 1
ATOM 1378 C C . ALA A 1 176 ? 12.650 6.361 -40.077 1.00 77.62 176 ALA A C 1
ATOM 1380 O O . ALA A 1 176 ? 12.502 6.653 -41.262 1.00 77.62 176 ALA A O 1
ATOM 1381 N N . LYS A 1 177 ? 13.707 5.651 -39.651 1.00 80.00 177 LYS A N 1
ATOM 1382 C CA . LYS A 1 177 ? 14.762 5.146 -40.547 1.00 80.00 177 LYS A CA 1
ATOM 1383 C C . LYS A 1 177 ? 14.304 4.012 -41.468 1.00 80.00 177 LYS A C 1
ATOM 1385 O O . LYS A 1 177 ? 14.890 3.845 -42.532 1.00 80.00 177 LYS A O 1
ATOM 1390 N N . THR A 1 178 ? 13.325 3.209 -41.053 1.00 78.00 178 THR A N 1
ATOM 1391 C CA . THR A 1 178 ? 12.943 1.964 -41.745 1.00 78.00 178 THR A CA 1
ATOM 1392 C C . THR A 1 178 ? 11.652 2.083 -42.554 1.00 78.00 178 THR A C 1
ATOM 1394 O O . THR A 1 178 ? 11.543 1.455 -43.601 1.00 78.00 178 THR A O 1
ATOM 1397 N N . GLN A 1 179 ? 10.686 2.883 -42.097 1.00 70.44 179 GLN A N 1
ATOM 1398 C CA . GLN A 1 179 ? 9.330 2.965 -42.657 1.00 70.44 179 GLN A CA 1
ATOM 1399 C C . GLN A 1 179 ? 8.911 4.391 -43.052 1.00 70.44 179 GLN A C 1
ATOM 1401 O O . GLN A 1 179 ? 7.834 4.573 -43.613 1.00 70.44 179 GLN A O 1
ATOM 1406 N N . GLY A 1 180 ? 9.737 5.410 -42.776 1.00 64.50 180 GLY A N 1
ATOM 1407 C CA . GLY A 1 180 ? 9.498 6.800 -43.191 1.00 64.50 180 GLY A CA 1
ATOM 1408 C C . GLY A 1 180 ? 8.310 7.503 -42.520 1.00 64.50 180 GLY A C 1
ATOM 1409 O O . GLY A 1 180 ? 8.053 8.661 -42.835 1.00 64.50 180 GLY A O 1
ATOM 1410 N N . ASN A 1 181 ? 7.605 6.842 -41.598 1.00 57.38 181 ASN A N 1
ATOM 1411 C CA . ASN A 1 181 ? 6.432 7.378 -40.915 1.00 57.38 181 ASN A CA 1
ATOM 1412 C C . ASN A 1 181 ? 6.657 7.317 -39.397 1.00 57.38 181 ASN A C 1
ATOM 1414 O O . ASN A 1 181 ? 6.765 6.230 -38.830 1.00 57.38 181 ASN A O 1
ATOM 1418 N N . SER A 1 182 ? 6.771 8.474 -38.744 1.00 62.50 182 SER A N 1
ATOM 1419 C CA . SER A 1 182 ? 6.765 8.584 -37.282 1.00 62.50 182 SER A CA 1
ATOM 1420 C C . SER A 1 182 ? 5.369 8.982 -36.807 1.00 62.50 182 SER A C 1
ATOM 1422 O O . SER A 1 182 ? 4.649 9.703 -37.500 1.00 62.50 182 SER A O 1
ATOM 1424 N N . ASN A 1 183 ? 4.965 8.523 -35.622 1.00 66.12 183 ASN A N 1
ATOM 1425 C CA . ASN A 1 183 ? 3.662 8.864 -35.055 1.00 66.12 183 ASN A CA 1
ATOM 1426 C C . ASN A 1 183 ? 3.718 10.279 -34.441 1.00 66.12 183 ASN A C 1
ATOM 1428 O O . ASN A 1 183 ? 3.843 10.448 -33.229 1.00 66.12 183 ASN A O 1
ATOM 1432 N N . ILE A 1 184 ? 3.702 11.309 -35.300 1.00 70.06 184 ILE A N 1
ATOM 1433 C CA . ILE A 1 184 ? 3.973 12.716 -34.939 1.00 70.06 184 ILE A CA 1
ATOM 1434 C C . ILE A 1 184 ? 3.084 13.181 -33.777 1.00 70.06 184 ILE A C 1
ATOM 1436 O O . ILE A 1 184 ? 3.590 13.750 -32.816 1.00 70.06 184 ILE A O 1
ATOM 1440 N N . ILE A 1 185 ? 1.785 12.870 -33.815 1.00 72.06 185 ILE A N 1
ATOM 1441 C CA . ILE A 1 185 ? 0.817 13.304 -32.793 1.00 72.06 185 ILE A CA 1
ATOM 1442 C C . ILE A 1 185 ? 1.170 12.733 -31.413 1.00 72.06 185 ILE A C 1
ATOM 1444 O O . ILE A 1 185 ? 1.187 13.454 -30.417 1.00 72.06 185 ILE A O 1
ATOM 1448 N N . GLU A 1 186 ? 1.478 11.439 -31.339 1.00 73.44 186 GLU A N 1
ATOM 1449 C CA . GLU A 1 186 ? 1.843 10.782 -30.081 1.00 73.44 186 GLU A CA 1
ATOM 1450 C C . GLU A 1 186 ? 3.156 11.347 -29.524 1.00 73.44 186 GLU A C 1
ATOM 1452 O O . GLU A 1 186 ? 3.275 11.584 -28.318 1.00 73.44 186 GLU A O 1
ATOM 1457 N N . GLY A 1 187 ? 4.118 11.631 -30.405 1.00 75.75 187 GLY A N 1
ATOM 1458 C CA . GLY A 1 187 ? 5.385 12.238 -30.023 1.00 75.75 187 GLY A CA 1
ATOM 1459 C C . GLY A 1 187 ? 5.270 13.697 -29.566 1.00 75.75 187 GLY A C 1
ATOM 1460 O O . GLY A 1 187 ? 6.029 14.129 -28.695 1.00 75.75 187 GLY A O 1
ATOM 1461 N N . GLU A 1 188 ? 4.310 14.459 -30.093 1.00 75.56 188 GLU A N 1
ATOM 1462 C CA . GLU A 1 188 ? 3.991 15.808 -29.610 1.00 75.56 188 GLU A CA 1
ATOM 1463 C C . GLU A 1 188 ? 3.325 15.766 -28.229 1.00 75.56 188 GLU A C 1
ATOM 1465 O O . GLU A 1 188 ? 3.771 16.461 -27.312 1.00 75.56 188 GLU A O 1
ATOM 1470 N N . VAL A 1 189 ? 2.315 14.904 -28.049 1.00 76.75 189 VAL A N 1
ATOM 1471 C CA . VAL A 1 189 ? 1.572 14.754 -26.782 1.00 76.75 189 VAL A CA 1
ATOM 1472 C C . VAL A 1 189 ? 2.484 14.291 -25.647 1.00 76.75 189 VAL A C 1
ATOM 1474 O O . VAL A 1 189 ? 2.458 14.857 -24.550 1.00 76.75 189 VAL A O 1
ATOM 1477 N N . ASN A 1 190 ? 3.322 13.286 -25.910 1.00 76.19 190 ASN A N 1
ATOM 1478 C CA . ASN A 1 190 ? 4.280 12.760 -24.936 1.00 76.19 190 ASN A CA 1
ATOM 1479 C C . ASN A 1 190 ? 5.565 13.593 -24.854 1.00 76.19 190 ASN A C 1
ATOM 1481 O O . ASN A 1 190 ? 6.424 13.325 -24.014 1.00 76.19 190 ASN A O 1
ATOM 1485 N N . GLN A 1 191 ? 5.692 14.615 -25.702 1.00 78.12 191 GLN A N 1
ATOM 1486 C CA . GLN A 1 191 ? 6.857 15.485 -25.810 1.00 78.12 191 GLN A CA 1
ATOM 1487 C C . GLN A 1 191 ? 8.175 14.718 -26.031 1.00 78.12 191 GLN A C 1
ATOM 1489 O O . GLN A 1 191 ? 9.221 15.102 -25.504 1.00 78.12 191 GLN A O 1
ATOM 1494 N N . THR A 1 192 ? 8.125 13.629 -26.800 1.00 76.31 192 THR A N 1
ATOM 1495 C CA . THR A 1 192 ? 9.297 12.823 -27.179 1.00 76.31 192 THR A CA 1
ATOM 1496 C C . THR A 1 192 ? 9.990 13.356 -28.434 1.00 76.31 192 THR A C 1
ATOM 1498 O O . THR A 1 192 ? 11.133 12.987 -28.706 1.00 76.31 192 THR A O 1
ATOM 1501 N N . LEU A 1 193 ? 9.339 14.253 -29.186 1.00 76.38 193 LEU A N 1
ATOM 1502 C CA . LEU A 1 193 ? 9.927 14.887 -30.365 1.00 76.38 193 LEU A CA 1
ATOM 1503 C C . LEU A 1 193 ? 10.965 15.968 -30.006 1.00 76.38 193 LEU A C 1
ATOM 1505 O O . LEU A 1 193 ? 10.826 16.666 -28.996 1.00 76.38 193 LEU A O 1
ATOM 1509 N N . PRO A 1 194 ? 11.981 16.190 -30.863 1.00 72.25 194 PRO A N 1
ATOM 1510 C CA . PRO A 1 194 ? 12.887 17.326 -30.730 1.00 72.25 194 PRO A CA 1
ATOM 1511 C C . PRO A 1 194 ? 12.135 18.661 -30.859 1.00 72.25 194 PRO A C 1
ATOM 1513 O O . PRO A 1 194 ? 11.751 19.076 -31.948 1.00 72.25 194 PRO A O 1
ATOM 1516 N N . MET A 1 195 ? 11.944 19.359 -29.739 1.00 75.56 195 MET A N 1
ATOM 1517 C CA . MET A 1 195 ? 11.302 20.678 -29.700 1.00 75.56 195 MET A CA 1
ATOM 1518 C C . MET A 1 195 ? 12.364 21.779 -29.615 1.00 75.56 195 MET A C 1
ATOM 1520 O O . MET A 1 195 ? 12.933 22.032 -28.541 1.00 75.56 195 MET A O 1
ATOM 1524 N N . ASP A 1 196 ? 12.644 22.436 -30.739 1.00 81.31 196 ASP A N 1
ATOM 1525 C CA . ASP A 1 196 ? 13.585 23.554 -30.797 1.00 81.31 196 ASP A CA 1
ATOM 1526 C C . ASP A 1 196 ? 13.046 24.813 -30.079 1.00 81.31 196 ASP A C 1
ATOM 1528 O O . ASP A 1 196 ? 11.932 24.847 -29.543 1.00 81.31 196 ASP A O 1
ATOM 1532 N N . ARG A 1 197 ? 13.868 25.868 -29.995 1.00 84.69 197 ARG A N 1
ATOM 1533 C CA . ARG A 1 197 ? 13.478 27.107 -29.299 1.00 84.69 197 ARG A CA 1
ATOM 1534 C C . ARG A 1 197 ? 12.298 27.803 -29.980 1.00 84.69 197 ARG A C 1
ATOM 1536 O O . ARG A 1 197 ? 11.476 28.385 -29.277 1.00 84.69 197 ARG A O 1
ATOM 1543 N N . LYS A 1 198 ? 12.225 27.757 -31.313 1.00 87.62 198 LYS A N 1
ATOM 1544 C CA . LYS A 1 198 ? 11.171 28.419 -32.085 1.00 87.62 198 LYS A CA 1
ATOM 1545 C C . LYS A 1 198 ? 9.825 27.752 -31.814 1.00 87.62 198 LYS A C 1
ATOM 1547 O O . LYS A 1 198 ? 8.905 28.429 -31.369 1.00 87.62 198 LYS A O 1
ATOM 1552 N N . TYR A 1 199 ? 9.757 26.430 -31.951 1.00 82.88 199 TYR A N 1
ATOM 1553 C CA . TYR A 1 199 ? 8.567 25.633 -31.667 1.00 82.88 199 TYR A CA 1
ATOM 1554 C C . TYR A 1 199 ? 8.069 25.851 -30.233 1.00 82.88 199 TYR A C 1
ATOM 1556 O O . TYR A 1 199 ? 6.883 26.072 -30.001 1.00 82.88 199 TYR A O 1
ATOM 1564 N N . LYS A 1 200 ? 8.985 25.866 -29.253 1.00 82.50 200 LYS A N 1
ATOM 1565 C CA . LYS A 1 200 ? 8.633 26.109 -27.845 1.00 82.50 200 LYS A CA 1
ATOM 1566 C C . LYS A 1 200 ? 7.995 27.477 -27.606 1.00 82.50 200 LYS A C 1
ATOM 1568 O O . LYS A 1 200 ? 7.116 27.562 -26.755 1.00 82.50 200 LYS A O 1
ATOM 1573 N N . LEU A 1 201 ? 8.450 28.520 -28.302 1.00 86.50 201 LEU A N 1
ATOM 1574 C CA . LEU A 1 201 ? 7.909 29.878 -28.171 1.00 86.50 201 LEU A CA 1
ATOM 1575 C C . LEU A 1 201 ? 6.583 30.051 -28.918 1.00 86.50 201 LEU A C 1
ATOM 1577 O O . LEU A 1 201 ? 5.721 30.780 -28.444 1.00 86.50 201 LEU A O 1
ATOM 1581 N N . GLU A 1 202 ? 6.432 29.387 -30.062 1.00 89.56 202 GLU A N 1
ATOM 1582 C CA . GLU A 1 202 ? 5.262 29.514 -30.936 1.00 89.56 202 GLU A CA 1
ATOM 1583 C C . GLU A 1 202 ? 4.064 28.699 -30.426 1.00 89.56 202 GLU A C 1
ATOM 1585 O O . GLU A 1 202 ? 2.948 29.210 -30.383 1.00 89.56 202 GLU A O 1
ATOM 1590 N N . TYR A 1 203 ? 4.298 27.463 -29.972 1.00 81.69 203 TYR A N 1
ATOM 1591 C CA . TYR A 1 203 ? 3.228 26.511 -29.634 1.00 81.69 203 TYR A CA 1
ATOM 1592 C C . TYR A 1 203 ? 3.071 26.248 -28.133 1.00 81.69 203 TYR A C 1
ATOM 1594 O O . TYR A 1 203 ? 2.104 25.611 -27.717 1.00 81.69 203 TYR A O 1
ATOM 1602 N N . LEU A 1 204 ? 4.007 26.730 -27.303 1.00 84.25 204 LEU A N 1
ATOM 1603 C CA . LEU A 1 204 ? 3.982 26.595 -25.839 1.00 84.25 204 LEU A CA 1
ATOM 1604 C C . LEU A 1 204 ? 3.586 25.175 -25.361 1.00 84.25 204 LEU A C 1
ATOM 1606 O O . LEU A 1 204 ? 2.704 25.032 -24.511 1.00 84.25 204 LEU A O 1
ATOM 1610 N N . PRO A 1 205 ? 4.251 24.100 -25.836 1.00 76.00 205 PRO A N 1
ATOM 1611 C CA . PRO A 1 205 ? 3.819 22.709 -25.627 1.00 76.00 205 PRO A CA 1
ATOM 1612 C C . PRO A 1 205 ? 3.748 22.286 -24.150 1.00 76.00 205 PRO A C 1
ATOM 1614 O O . PRO A 1 205 ? 3.134 21.278 -23.810 1.00 76.00 205 PRO A O 1
ATOM 1617 N N . ARG A 1 206 ? 4.358 23.057 -23.239 1.00 77.25 206 ARG A N 1
ATOM 1618 C CA . ARG A 1 206 ? 4.258 22.852 -21.786 1.00 77.25 206 ARG A CA 1
ATOM 1619 C C . ARG A 1 206 ? 2.863 23.134 -21.221 1.00 77.25 206 ARG A C 1
ATOM 1621 O O . ARG A 1 206 ? 2.553 22.579 -20.172 1.00 77.25 206 ARG A O 1
ATOM 1628 N N . LEU A 1 207 ? 2.053 23.966 -21.883 1.00 81.44 207 LEU A N 1
ATOM 1629 C CA . LEU A 1 207 ? 0.666 24.242 -21.486 1.00 81.44 207 LEU A CA 1
ATOM 1630 C C . LEU A 1 207 ? -0.262 23.062 -21.790 1.00 81.44 207 LEU A C 1
ATOM 1632 O O . LEU A 1 207 ? -1.193 22.807 -21.037 1.00 81.44 207 LEU A O 1
ATOM 1636 N N . TRP A 1 208 ? 0.031 22.322 -22.859 1.00 78.81 208 TRP A N 1
ATOM 1637 C CA . TRP A 1 208 ? -0.808 21.239 -23.385 1.00 78.81 208 TRP A CA 1
ATOM 1638 C C . TRP A 1 208 ? -0.322 19.844 -22.990 1.00 78.81 208 TRP A C 1
ATOM 1640 O O . TRP A 1 208 ? -0.794 18.837 -23.511 1.00 78.81 208 TRP A O 1
ATOM 1650 N N . ARG A 1 209 ? 0.663 19.771 -22.092 1.00 80.19 209 ARG A N 1
ATOM 1651 C CA . ARG A 1 209 ? 1.275 18.503 -21.708 1.00 80.19 209 ARG A CA 1
ATOM 1652 C C . ARG A 1 209 ? 0.331 17.658 -20.869 1.00 80.19 209 ARG A C 1
ATOM 1654 O O . ARG A 1 209 ? -0.392 18.156 -20.008 1.00 80.19 209 ARG A O 1
ATOM 1661 N N . SER A 1 210 ? 0.460 16.354 -21.043 1.00 83.81 210 SER A N 1
ATOM 1662 C CA . SER A 1 210 ? -0.154 15.379 -20.158 1.00 83.81 210 SER A CA 1
ATOM 1663 C C . SER A 1 210 ? 0.492 15.465 -18.767 1.00 83.81 210 SER A C 1
ATOM 1665 O O . SER A 1 210 ? 1.717 15.364 -18.647 1.00 83.81 210 SER A O 1
ATOM 1667 N N . ILE A 1 211 ? -0.320 15.674 -17.724 1.00 87.56 211 ILE A N 1
ATOM 1668 C CA . ILE A 1 211 ? 0.144 15.789 -16.335 1.00 87.56 211 ILE A CA 1
ATOM 1669 C C . ILE A 1 211 ? -0.265 14.602 -15.466 1.00 87.56 211 ILE A C 1
ATOM 1671 O O . ILE A 1 211 ? -1.352 14.046 -15.625 1.00 87.56 211 ILE A O 1
ATOM 1675 N N . GLY A 1 212 ? 0.611 14.248 -14.527 1.00 85.81 212 GLY A N 1
ATOM 1676 C CA . GLY A 1 212 ? 0.380 13.161 -13.582 1.00 85.81 212 GLY A CA 1
ATOM 1677 C C . GLY A 1 212 ? -0.718 13.496 -12.577 1.00 85.81 212 GLY A C 1
ATOM 1678 O O . GLY A 1 212 ? -0.866 14.650 -12.143 1.00 85.81 212 GLY A O 1
ATOM 1679 N N . THR A 1 213 ? -1.480 12.471 -12.202 1.00 89.00 213 THR A N 1
ATOM 1680 C CA . THR A 1 213 ? -2.464 12.518 -11.118 1.00 89.00 213 THR A CA 1
ATOM 1681 C C . THR A 1 213 ? -1.787 12.182 -9.794 1.00 89.00 213 THR A C 1
ATOM 1683 O O . THR A 1 213 ? -1.159 11.131 -9.656 1.00 89.00 213 THR A O 1
ATOM 1686 N N . ILE A 1 214 ? -1.936 13.071 -8.817 1.00 92.81 214 ILE A N 1
ATOM 1687 C CA . ILE A 1 214 ? -1.484 12.843 -7.444 1.00 92.81 214 ILE A CA 1
ATOM 1688 C C . ILE A 1 214 ? -2.470 11.862 -6.803 1.00 92.81 214 ILE A C 1
ATOM 1690 O O . ILE A 1 214 ? -3.676 12.051 -6.918 1.00 92.81 214 ILE A O 1
ATOM 1694 N N . SER A 1 215 ? -1.969 10.781 -6.209 1.00 93.19 215 SER A N 1
ATOM 1695 C CA . SER A 1 215 ? -2.797 9.722 -5.615 1.00 93.19 215 SER A CA 1
ATOM 1696 C C . SER A 1 215 ? -2.001 8.929 -4.583 1.00 93.19 215 SER A C 1
ATOM 1698 O O . SER A 1 215 ? -0.768 8.904 -4.639 1.00 93.19 215 SER A O 1
ATOM 1700 N N . PHE A 1 216 ? -2.695 8.226 -3.684 1.00 94.25 216 PHE A N 1
ATOM 1701 C CA . PHE A 1 216 ? -2.066 7.310 -2.725 1.00 94.25 216 PHE A CA 1
ATOM 1702 C C . PHE A 1 216 ? -1.194 6.257 -3.423 1.00 94.25 216 PHE A C 1
ATOM 1704 O O . PHE A 1 216 ? -0.052 6.016 -3.032 1.00 94.25 216 PHE A O 1
ATOM 1711 N N . GLN A 1 217 ? -1.705 5.662 -4.504 1.00 93.31 217 GLN A N 1
ATOM 1712 C CA . GLN A 1 217 ? -0.988 4.652 -5.281 1.00 93.31 217 GLN A CA 1
ATOM 1713 C C . GLN A 1 217 ? 0.254 5.251 -5.950 1.00 93.31 217 GLN A C 1
ATOM 1715 O O . GLN A 1 217 ? 1.309 4.621 -5.957 1.00 93.31 217 GLN A O 1
ATOM 1720 N N . GLY A 1 218 ? 0.163 6.487 -6.452 1.00 93.88 218 GLY A N 1
ATOM 1721 C CA . GLY A 1 218 ? 1.305 7.211 -7.011 1.00 93.88 218 GLY A CA 1
ATOM 1722 C C . GLY A 1 218 ? 2.380 7.515 -5.972 1.00 93.88 218 GLY A C 1
ATOM 1723 O O . GLY A 1 218 ? 3.562 7.332 -6.251 1.00 93.88 218 GLY A O 1
ATOM 1724 N N . PHE A 1 219 ? 1.976 7.918 -4.767 1.00 95.56 219 PHE A N 1
ATOM 1725 C CA . PHE A 1 219 ? 2.882 8.137 -3.642 1.00 95.56 219 PHE A CA 1
ATOM 1726 C C . PHE A 1 219 ? 3.602 6.843 -3.237 1.00 95.56 219 PHE A C 1
ATOM 1728 O O . PHE A 1 219 ? 4.829 6.826 -3.123 1.00 95.56 219 PHE A O 1
ATOM 1735 N N . ARG A 1 220 ? 2.864 5.734 -3.106 1.00 94.25 220 ARG A N 1
ATOM 1736 C CA . ARG A 1 220 ? 3.436 4.418 -2.790 1.00 94.25 220 ARG A CA 1
ATOM 1737 C C . ARG A 1 220 ? 4.405 3.929 -3.863 1.00 94.25 220 ARG A C 1
ATOM 1739 O O . ARG A 1 220 ? 5.499 3.478 -3.533 1.00 94.25 220 ARG A O 1
ATOM 1746 N N . ALA A 1 221 ? 4.038 4.055 -5.137 1.00 93.94 221 ALA A N 1
ATOM 1747 C CA . ALA A 1 221 ? 4.913 3.693 -6.249 1.00 93.94 221 ALA A CA 1
ATOM 1748 C C . ALA A 1 221 ? 6.194 4.540 -6.268 1.00 93.94 221 ALA A C 1
ATOM 1750 O O . ALA A 1 221 ? 7.286 4.001 -6.436 1.00 93.94 221 ALA A O 1
ATOM 1751 N N . TYR A 1 222 ? 6.081 5.851 -6.030 1.00 94.44 222 TYR A N 1
ATOM 1752 C CA . TYR A 1 222 ? 7.236 6.743 -5.937 1.00 94.44 222 TYR A CA 1
ATOM 1753 C C . TYR A 1 222 ? 8.180 6.340 -4.799 1.00 94.44 222 TYR A C 1
ATOM 1755 O O . TYR A 1 222 ? 9.388 6.230 -5.016 1.00 94.44 222 TYR A O 1
ATOM 1763 N N . TYR A 1 223 ? 7.644 6.054 -3.609 1.00 94.25 223 TYR A N 1
ATOM 1764 C CA . TYR A 1 223 ? 8.445 5.583 -2.480 1.00 94.25 223 TYR A CA 1
ATOM 1765 C C . TYR A 1 223 ? 9.156 4.261 -2.807 1.00 94.25 223 TYR A C 1
ATOM 1767 O O . TYR A 1 223 ? 10.371 4.146 -2.647 1.00 94.25 223 TYR A O 1
ATOM 1775 N N . ASN A 1 224 ? 8.428 3.295 -3.368 1.00 91.38 224 ASN A N 1
ATOM 1776 C CA . ASN A 1 224 ? 8.964 1.974 -3.704 1.00 91.38 224 ASN A CA 1
ATOM 1777 C C . ASN A 1 224 ? 9.962 1.977 -4.870 1.00 91.38 224 ASN A C 1
ATOM 1779 O O . ASN A 1 224 ? 10.718 1.020 -5.031 1.00 91.38 224 ASN A O 1
ATOM 1783 N N . SER A 1 225 ? 9.990 3.039 -5.678 1.00 89.88 225 SER A N 1
ATOM 1784 C CA . SER A 1 225 ? 10.909 3.163 -6.815 1.00 89.88 225 SER A CA 1
ATOM 1785 C C . SER A 1 225 ? 12.390 3.259 -6.408 1.00 89.88 225 SER A C 1
ATOM 1787 O O . SER A 1 225 ? 13.273 2.963 -7.215 1.00 89.88 225 SER A O 1
ATOM 1789 N N . ASP A 1 226 ? 12.667 3.649 -5.158 1.00 89.56 226 ASP A N 1
ATOM 1790 C CA . ASP A 1 226 ? 14.011 3.732 -4.570 1.00 89.56 226 ASP A CA 1
ATOM 1791 C C . ASP A 1 226 ? 13.973 3.277 -3.098 1.00 89.56 226 ASP A C 1
ATOM 1793 O O . ASP A 1 226 ? 14.403 3.997 -2.195 1.00 89.56 226 ASP A O 1
ATOM 1797 N N . ILE A 1 227 ? 13.387 2.094 -2.859 1.00 87.38 227 ILE A N 1
ATOM 1798 C CA . ILE A 1 227 ? 13.059 1.586 -1.515 1.00 87.38 227 ILE A CA 1
ATOM 1799 C C . ILE A 1 227 ? 14.262 1.587 -0.562 1.00 87.38 227 ILE A C 1
ATOM 1801 O O . ILE A 1 227 ? 14.149 2.101 0.541 1.00 87.38 227 ILE A O 1
ATOM 1805 N N . GLU A 1 228 ? 15.439 1.133 -1.005 1.00 85.94 228 GLU A N 1
ATOM 1806 C CA . GLU A 1 228 ? 16.653 1.073 -0.172 1.00 85.94 228 GLU A CA 1
ATOM 1807 C C . GLU A 1 228 ? 17.019 2.451 0.399 1.00 85.94 228 GLU A C 1
ATOM 1809 O O . GLU A 1 228 ? 17.322 2.611 1.585 1.00 85.94 228 GLU A O 1
ATOM 1814 N N . LYS A 1 229 ? 16.950 3.479 -0.450 1.00 89.56 229 LYS A N 1
ATOM 1815 C CA . LYS A 1 229 ? 17.226 4.855 -0.054 1.00 89.56 229 LYS A CA 1
ATOM 1816 C C . LYS A 1 229 ? 16.103 5.396 0.824 1.00 89.56 229 LYS A C 1
ATOM 1818 O O . LYS A 1 229 ? 16.371 6.015 1.851 1.00 89.56 229 LYS A O 1
ATOM 1823 N N . HIS A 1 230 ? 14.854 5.218 0.411 1.00 92.00 230 HIS A N 1
ATOM 1824 C CA . HIS A 1 230 ? 13.727 5.832 1.098 1.00 92.00 230 HIS A CA 1
ATOM 1825 C C . HIS A 1 230 ? 13.440 5.203 2.462 1.00 92.00 230 HIS A C 1
ATOM 1827 O O . HIS A 1 230 ? 13.109 5.944 3.379 1.00 92.00 230 HIS A O 1
ATOM 1833 N N . GLU A 1 231 ? 13.648 3.902 2.648 1.00 90.25 231 GLU A N 1
ATOM 1834 C CA . GLU A 1 231 ? 13.558 3.267 3.969 1.00 90.25 231 GLU A CA 1
ATOM 1835 C C . GLU A 1 231 ? 14.655 3.755 4.912 1.00 90.25 231 GLU A C 1
ATOM 1837 O O . GLU A 1 231 ? 14.408 3.941 6.097 1.00 90.25 231 GLU A O 1
ATOM 1842 N N . THR A 1 232 ? 15.848 4.042 4.386 1.00 90.00 232 THR A N 1
ATOM 1843 C CA . THR A 1 232 ? 16.958 4.562 5.195 1.00 90.00 232 THR A CA 1
ATOM 1844 C C . THR A 1 232 ? 16.692 5.985 5.702 1.00 90.00 232 THR A C 1
ATOM 1846 O O . THR A 1 232 ? 17.008 6.296 6.849 1.00 90.00 232 THR A O 1
ATOM 1849 N N . TYR A 1 233 ? 16.143 6.866 4.856 1.00 91.00 233 TYR A N 1
ATOM 1850 C CA . TYR A 1 233 ? 15.987 8.298 5.170 1.00 91.00 233 TYR A CA 1
ATOM 1851 C C . TYR A 1 233 ? 14.578 8.717 5.605 1.00 91.00 233 TYR A C 1
ATOM 1853 O O . TYR A 1 233 ? 14.428 9.780 6.206 1.00 91.00 233 TYR A O 1
ATOM 1861 N N . PHE A 1 234 ? 13.566 7.922 5.265 1.00 93.81 234 PHE A N 1
ATOM 1862 C CA . PHE A 1 234 ? 12.154 8.159 5.569 1.00 93.81 234 PHE A CA 1
ATOM 1863 C C . PHE A 1 234 ? 11.488 6.858 6.071 1.00 93.81 234 PHE A C 1
ATOM 1865 O O . PHE A 1 234 ? 10.521 6.371 5.463 1.00 93.81 234 PHE A O 1
ATOM 1872 N N . PRO A 1 235 ? 12.029 6.227 7.134 1.00 94.00 235 PRO A N 1
ATOM 1873 C CA . PRO A 1 235 ? 11.581 4.918 7.610 1.00 94.00 235 PRO A CA 1
ATOM 1874 C C . PRO A 1 235 ? 10.133 4.923 8.112 1.00 94.00 235 PRO A C 1
ATOM 1876 O O . PRO A 1 235 ? 9.454 3.898 8.028 1.00 94.00 235 PRO A O 1
ATOM 1879 N N . PHE A 1 236 ? 9.619 6.061 8.594 1.00 95.19 236 PHE A N 1
ATOM 1880 C CA . PHE A 1 236 ? 8.253 6.133 9.113 1.00 95.19 236 PHE A CA 1
ATOM 1881 C C . PHE A 1 236 ? 7.217 5.903 8.005 1.00 95.19 236 PHE A C 1
ATOM 1883 O O . PHE A 1 236 ? 6.199 5.255 8.240 1.00 95.19 236 PHE A O 1
ATOM 1890 N N . ILE A 1 237 ? 7.499 6.340 6.771 1.00 95.62 237 ILE A N 1
ATOM 1891 C CA . ILE A 1 237 ? 6.631 6.068 5.615 1.00 95.62 237 ILE A CA 1
ATOM 1892 C C . ILE A 1 237 ? 6.551 4.557 5.319 1.00 95.62 237 ILE A C 1
ATOM 1894 O O . ILE A 1 237 ? 5.470 4.057 5.005 1.00 95.62 237 ILE A O 1
ATOM 1898 N N . SER A 1 238 ? 7.654 3.808 5.456 1.00 93.31 238 SER A N 1
ATOM 1899 C CA . SER A 1 238 ? 7.639 2.344 5.271 1.00 93.31 238 SER A CA 1
ATOM 1900 C C . SER A 1 238 ? 6.767 1.655 6.323 1.00 93.31 238 SER A C 1
ATOM 1902 O O . SER A 1 238 ? 5.954 0.789 5.992 1.00 93.31 238 SER A O 1
ATOM 1904 N N . ILE A 1 239 ? 6.852 2.085 7.589 1.00 94.38 239 ILE A N 1
ATOM 1905 C CA . ILE A 1 239 ? 5.941 1.606 8.642 1.00 94.38 239 ILE A CA 1
ATOM 1906 C C . ILE A 1 239 ? 4.494 1.951 8.282 1.00 94.38 239 ILE A C 1
ATOM 1908 O O . ILE A 1 239 ? 3.635 1.073 8.292 1.00 94.38 239 ILE A O 1
ATOM 1912 N N . PHE A 1 240 ? 4.223 3.194 7.886 1.00 95.38 240 PHE A N 1
ATOM 1913 C CA . PHE A 1 240 ? 2.891 3.629 7.481 1.00 95.38 240 PHE A CA 1
ATOM 1914 C C . PHE A 1 240 ? 2.291 2.740 6.378 1.00 95.38 240 PHE A C 1
ATOM 1916 O O . PHE A 1 240 ? 1.175 2.251 6.540 1.00 95.38 240 PHE A O 1
ATOM 1923 N N . PHE A 1 241 ? 3.025 2.439 5.301 1.00 93.56 241 PHE A N 1
ATOM 1924 C CA . PHE A 1 241 ? 2.507 1.577 4.228 1.00 93.56 241 PHE A CA 1
ATOM 1925 C C . PHE A 1 241 ? 2.240 0.133 4.659 1.00 93.56 241 PHE A C 1
ATOM 1927 O O . PHE A 1 241 ? 1.392 -0.528 4.061 1.00 93.56 241 PHE A O 1
ATOM 1934 N N . ARG A 1 242 ? 2.937 -0.375 5.680 1.00 91.00 242 ARG A N 1
ATOM 1935 C CA . ARG A 1 242 ? 2.675 -1.715 6.231 1.00 91.00 242 ARG A CA 1
ATOM 1936 C C . ARG A 1 242 ? 1.424 -1.762 7.103 1.00 91.00 242 ARG A C 1
ATOM 1938 O O . ARG A 1 242 ? 0.838 -2.833 7.261 1.00 91.00 242 ARG A O 1
ATOM 1945 N N . TYR A 1 243 ? 1.009 -0.617 7.643 1.00 92.88 243 TYR A N 1
ATOM 1946 C CA . TYR A 1 243 ? -0.164 -0.506 8.506 1.00 92.88 243 TYR A CA 1
ATOM 1947 C C . TYR A 1 243 ? -1.345 0.217 7.863 1.00 92.88 243 TYR A C 1
ATOM 1949 O O . TYR A 1 243 ? -2.394 0.209 8.491 1.00 92.88 243 TYR A O 1
ATOM 1957 N N . SER A 1 244 ? -1.244 0.782 6.653 1.00 91.25 244 SER A N 1
ATOM 1958 C CA . SER A 1 244 ? -2.296 1.628 6.050 1.00 91.25 244 SER A CA 1
ATOM 1959 C C . SER A 1 244 ? -3.701 1.038 6.186 1.00 91.25 244 SER A C 1
ATOM 1961 O O . SER A 1 244 ? -4.593 1.687 6.723 1.00 91.25 244 SER A O 1
ATOM 1963 N N . ASP A 1 245 ? -3.859 -0.234 5.820 1.00 88.38 245 ASP A N 1
ATOM 1964 C CA . ASP A 1 245 ? -5.153 -0.928 5.809 1.00 88.38 245 ASP A CA 1
ATOM 1965 C C . ASP A 1 245 ? -5.657 -1.228 7.234 1.00 88.38 245 ASP A C 1
ATOM 1967 O O . ASP A 1 245 ? -6.855 -1.337 7.491 1.00 88.38 245 ASP A O 1
ATOM 1971 N N . LYS A 1 246 ? -4.730 -1.361 8.189 1.00 90.44 246 LYS A N 1
ATOM 1972 C CA . LYS A 1 246 ? -5.018 -1.590 9.611 1.00 90.44 246 LYS A CA 1
ATOM 1973 C C . LYS A 1 246 ? -5.339 -0.282 10.336 1.00 90.44 246 LYS A C 1
ATOM 1975 O O . LYS A 1 246 ? -6.217 -0.281 11.192 1.00 90.44 246 LYS A O 1
ATOM 1980 N N . LEU A 1 247 ? -4.664 0.822 9.996 1.00 91.81 247 LEU A N 1
ATOM 1981 C CA . LEU A 1 247 ? -4.861 2.143 10.607 1.00 91.81 247 LEU A CA 1
ATOM 1982 C C . LEU A 1 247 ? -6.301 2.633 10.421 1.00 91.81 247 LEU A C 1
ATOM 1984 O O . LEU A 1 247 ? -6.875 3.190 11.356 1.00 91.81 247 LEU A O 1
ATOM 1988 N N . GLU A 1 248 ? -6.912 2.361 9.263 1.00 90.81 248 GLU A N 1
ATOM 1989 C CA . GLU A 1 248 ? -8.319 2.696 8.995 1.00 90.81 248 GLU A CA 1
ATOM 1990 C C . GLU A 1 248 ? -9.301 2.009 9.955 1.00 90.81 248 GLU A C 1
ATOM 1992 O O . GLU A 1 248 ? -10.409 2.509 10.155 1.00 90.81 248 GLU A O 1
ATOM 1997 N N . LYS A 1 249 ? -8.901 0.893 10.581 1.00 90.94 249 LYS A N 1
ATOM 1998 C CA . LYS A 1 249 ? -9.707 0.184 11.585 1.00 90.94 249 LYS A CA 1
ATOM 1999 C C . LYS A 1 249 ? -9.504 0.732 12.997 1.00 90.94 249 LYS A C 1
ATOM 2001 O O . LYS A 1 249 ? -10.422 0.668 13.810 1.00 90.94 249 LYS A O 1
ATOM 2006 N N . ILE A 1 250 ? -8.339 1.312 13.303 1.00 93.12 250 ILE A N 1
ATOM 2007 C CA . ILE A 1 250 ? -8.017 1.802 14.658 1.00 93.12 250 ILE A CA 1
ATOM 2008 C C . ILE A 1 250 ? -8.943 2.948 15.082 1.00 93.12 250 ILE A C 1
ATOM 2010 O O . ILE A 1 250 ? -9.269 3.062 16.263 1.00 93.12 250 ILE A O 1
ATOM 2014 N N . LYS A 1 251 ? -9.472 3.731 14.131 1.00 91.62 251 LYS A N 1
ATOM 2015 C CA . LYS A 1 251 ? -10.444 4.804 14.414 1.00 91.62 251 LYS A CA 1
ATOM 2016 C C . LYS A 1 251 ? -11.682 4.331 15.187 1.00 91.62 251 LYS A C 1
ATOM 2018 O O . LYS A 1 251 ? -12.313 5.125 15.881 1.00 91.62 251 LYS A O 1
ATOM 2023 N N . TYR A 1 252 ? -12.017 3.042 15.097 1.00 94.12 252 TYR A N 1
ATOM 2024 C CA . TYR A 1 252 ? -13.139 2.428 15.807 1.00 94.12 252 TYR A CA 1
ATOM 2025 C C . TYR A 1 252 ? -12.864 2.163 17.294 1.00 94.12 252 TYR A C 1
ATOM 2027 O O . TYR A 1 252 ? -13.802 1.924 18.052 1.00 94.12 252 TYR A O 1
ATOM 2035 N N . LEU A 1 253 ? -11.612 2.269 17.748 1.00 94.19 253 LEU A N 1
ATOM 2036 C CA . LEU A 1 253 ? -11.236 2.009 19.136 1.00 94.19 253 LEU A CA 1
ATOM 2037 C C . LEU A 1 253 ? -11.819 3.047 20.105 1.00 94.19 253 LEU A C 1
ATOM 2039 O O . LEU A 1 253 ? -12.418 2.669 21.111 1.00 94.19 253 LEU A O 1
ATOM 2043 N N . TRP A 1 254 ? -11.705 4.345 19.800 1.00 94.31 254 TRP A N 1
ATOM 2044 C CA . TRP A 1 254 ? -12.233 5.395 20.682 1.00 94.31 254 TRP A CA 1
ATOM 2045 C C . TRP A 1 254 ? -13.754 5.300 20.895 1.00 94.31 254 TRP A C 1
ATOM 2047 O O . TRP A 1 254 ? -14.161 5.298 22.057 1.00 94.31 254 TRP A O 1
ATOM 2057 N N . PRO A 1 255 ? -14.604 5.173 19.852 1.00 94.69 255 PRO A N 1
ATOM 2058 C CA . PRO A 1 255 ? -16.043 4.965 20.034 1.00 94.69 255 PRO A CA 1
ATOM 2059 C C . PRO A 1 255 ? -16.383 3.830 21.002 1.00 94.69 255 PRO A C 1
ATOM 2061 O O . PRO A 1 255 ? -17.273 3.977 21.842 1.00 94.69 255 PRO A O 1
ATOM 2064 N N . ILE A 1 256 ? -15.639 2.722 20.927 1.00 93.94 256 ILE A N 1
ATOM 2065 C CA . ILE A 1 256 ? -15.832 1.567 21.803 1.00 93.94 256 ILE A CA 1
ATOM 2066 C C . ILE A 1 256 ? -15.426 1.894 23.236 1.00 93.94 256 ILE A C 1
ATOM 2068 O O . ILE A 1 256 ? -16.234 1.729 24.150 1.00 93.94 256 ILE A O 1
ATOM 2072 N N . VAL A 1 257 ? -14.209 2.400 23.441 1.00 92.12 257 VAL A N 1
ATOM 2073 C CA . VAL A 1 257 ? -13.707 2.743 24.780 1.00 92.12 257 VAL A CA 1
ATOM 2074 C C . VAL A 1 257 ? -14.595 3.786 25.452 1.00 92.12 257 VAL A C 1
ATOM 2076 O O . VAL A 1 257 ? -14.988 3.613 26.603 1.00 92.12 257 VAL A O 1
ATOM 2079 N N . ASN A 1 258 ? -14.969 4.836 24.729 1.00 92.31 258 ASN A N 1
ATOM 2080 C CA . ASN A 1 258 ? -15.816 5.907 25.233 1.00 92.31 258 ASN A CA 1
ATOM 2081 C C . ASN A 1 258 ? -17.195 5.386 25.671 1.00 92.31 258 ASN A C 1
ATOM 2083 O O . ASN A 1 258 ? -17.654 5.691 26.771 1.00 92.31 258 ASN A O 1
ATOM 2087 N N . PHE A 1 259 ? -17.842 4.534 24.869 1.00 91.50 259 PHE A N 1
ATOM 2088 C CA . PHE A 1 259 ? -19.140 3.976 25.249 1.00 91.50 259 PHE A CA 1
ATOM 2089 C C . PHE A 1 259 ? -19.050 3.021 26.448 1.00 91.50 259 PHE A C 1
ATOM 2091 O O . PHE A 1 259 ? -19.903 3.060 27.337 1.00 91.50 259 PHE A O 1
ATOM 2098 N N . VAL A 1 260 ? -17.979 2.229 26.538 1.00 88.81 260 VAL A N 1
ATOM 2099 C CA . VAL A 1 260 ? -17.687 1.390 27.710 1.00 88.81 260 VAL A CA 1
ATOM 2100 C C . VAL A 1 260 ? -17.474 2.241 28.966 1.00 88.81 260 VAL A C 1
ATOM 2102 O O . VAL A 1 260 ? -18.016 1.918 30.024 1.00 88.81 260 VAL A O 1
ATOM 2105 N N . GLN A 1 261 ? -16.747 3.357 28.866 1.00 88.00 261 GLN A N 1
ATOM 2106 C CA . GLN A 1 261 ? -16.560 4.302 29.973 1.00 88.00 261 GLN A CA 1
ATOM 2107 C C . GLN A 1 261 ? -17.894 4.948 30.405 1.00 88.00 261 GLN A C 1
ATOM 2109 O O . GLN A 1 261 ? -18.171 5.062 31.605 1.00 88.00 261 GLN A O 1
ATOM 2114 N N . ILE A 1 262 ? -18.769 5.305 29.455 1.00 88.25 262 ILE A N 1
ATOM 2115 C CA . ILE A 1 262 ? -20.128 5.807 29.733 1.00 88.25 262 ILE A CA 1
ATOM 2116 C C . ILE A 1 262 ? -20.953 4.757 30.489 1.00 88.25 262 ILE A C 1
ATOM 2118 O O . ILE A 1 262 ? -21.586 5.075 31.496 1.00 88.25 262 ILE A O 1
ATOM 2122 N N . ILE A 1 263 ? -20.933 3.501 30.041 1.00 85.25 263 ILE A N 1
ATOM 2123 C CA . ILE A 1 263 ? -21.652 2.408 30.705 1.00 85.25 263 ILE A CA 1
ATOM 2124 C C . ILE A 1 263 ? -21.091 2.154 32.103 1.00 85.25 263 ILE A C 1
ATOM 2126 O O . ILE A 1 263 ? -21.861 2.077 33.058 1.00 85.25 263 ILE A O 1
ATOM 2130 N N . SER A 1 264 ? -19.769 2.080 32.251 1.00 83.31 264 SER A N 1
ATOM 2131 C CA . SER A 1 264 ? -19.113 1.835 33.538 1.00 83.31 264 SER A CA 1
ATOM 2132 C C . SER A 1 264 ? -19.427 2.935 34.560 1.00 83.31 264 SER A C 1
ATOM 2134 O O . SER A 1 264 ? -19.819 2.644 35.690 1.00 83.31 264 SER A O 1
ATOM 2136 N N . SER A 1 265 ? -19.368 4.207 34.150 1.00 83.38 265 SER A N 1
ATOM 2137 C CA . SER A 1 265 ? -19.678 5.345 35.029 1.00 83.38 265 SER A CA 1
ATOM 2138 C C . SER A 1 265 ? -21.146 5.400 35.472 1.00 83.38 265 SER A C 1
ATOM 2140 O O . SER A 1 265 ? -21.426 5.801 36.603 1.00 83.38 265 SER A O 1
ATOM 2142 N N . ARG A 1 266 ? -22.088 4.975 34.619 1.00 79.38 266 ARG A N 1
ATOM 2143 C CA . ARG A 1 266 ? -23.533 5.016 34.912 1.00 79.38 266 ARG A CA 1
ATOM 2144 C C . ARG A 1 266 ? -24.060 3.752 35.593 1.00 79.38 266 ARG A C 1
ATOM 2146 O O . ARG A 1 266 ? -24.951 3.842 36.438 1.00 79.38 266 ARG A O 1
ATOM 2153 N N . LEU A 1 267 ? -23.514 2.581 35.260 1.00 72.94 267 LEU A N 1
ATOM 2154 C CA . LEU A 1 267 ? -24.012 1.274 35.708 1.00 72.94 267 LEU A CA 1
ATOM 2155 C C . LEU A 1 267 ? -23.129 0.577 36.750 1.00 72.94 267 LEU A C 1
ATOM 2157 O O . LEU A 1 267 ? -23.616 -0.351 37.396 1.00 72.94 267 LEU A O 1
ATOM 2161 N N . GLY A 1 268 ? -21.884 1.021 36.961 1.00 63.38 268 GLY A N 1
ATOM 2162 C CA . GLY A 1 268 ? -20.846 0.276 37.690 1.00 63.38 268 GLY A CA 1
ATOM 2163 C C . GLY A 1 268 ? -21.231 -0.251 39.079 1.00 63.38 268 GLY A C 1
ATOM 2164 O O . GLY A 1 268 ? -20.844 -1.359 39.431 1.00 63.38 268 GLY A O 1
ATOM 2165 N N . TYR A 1 269 ? -22.045 0.484 39.845 1.00 59.28 269 TYR A N 1
ATOM 2166 C CA . TYR A 1 269 ? -22.540 0.042 41.164 1.00 59.28 269 TYR A CA 1
ATOM 2167 C C . TYR A 1 269 ? -24.055 -0.214 41.212 1.00 59.28 269 TYR A C 1
ATOM 2169 O O . TYR A 1 269 ? -24.591 -0.518 42.276 1.00 59.28 269 TYR A O 1
ATOM 2177 N N . ARG A 1 270 ? -24.771 -0.042 40.093 1.00 60.09 270 ARG A N 1
ATOM 2178 C CA . ARG A 1 270 ? -26.247 0.013 40.063 1.00 60.09 270 ARG A CA 1
ATOM 2179 C C . ARG A 1 270 ? -26.909 -1.189 39.398 1.00 60.09 270 ARG A C 1
ATOM 2181 O O . ARG A 1 270 ? -28.107 -1.379 39.589 1.00 60.09 270 ARG A O 1
ATOM 2188 N N . LEU A 1 271 ? -26.171 -1.979 38.621 1.00 65.69 271 LEU A N 1
ATOM 2189 C CA . LEU A 1 271 ? -26.740 -3.076 37.842 1.00 65.69 271 LEU A CA 1
ATOM 2190 C C . LEU A 1 271 ? -26.180 -4.429 38.302 1.00 65.69 271 LEU A C 1
ATOM 2192 O O . LEU A 1 271 ? -24.969 -4.636 38.310 1.00 65.69 271 LEU A O 1
ATOM 2196 N N . SER A 1 272 ? -27.059 -5.366 38.668 1.00 68.12 272 SER A N 1
ATOM 2197 C CA . SER A 1 272 ? -26.660 -6.763 38.866 1.00 68.12 272 SER A CA 1
ATOM 2198 C C . SER A 1 272 ? -26.358 -7.428 37.517 1.00 68.12 272 SER A C 1
ATOM 2200 O O . SER A 1 272 ? -26.889 -7.020 36.480 1.00 68.12 272 SER A O 1
ATOM 2202 N N . ARG A 1 273 ? -25.538 -8.487 37.517 1.00 65.75 273 ARG A N 1
ATOM 2203 C CA . ARG A 1 273 ? -25.224 -9.260 36.299 1.00 65.75 273 ARG A CA 1
ATOM 2204 C C . ARG A 1 273 ? -26.472 -9.792 35.593 1.00 65.75 273 ARG A C 1
ATOM 2206 O O . ARG A 1 273 ? -26.567 -9.699 34.376 1.00 65.75 273 ARG A O 1
ATOM 2213 N N . GLU A 1 274 ? -27.443 -10.290 36.351 1.00 66.06 274 GLU A N 1
ATOM 2214 C CA . GLU A 1 274 ? -28.718 -10.781 35.810 1.00 66.06 274 GLU A CA 1
ATOM 2215 C C . GLU A 1 274 ? -29.511 -9.649 35.138 1.00 66.06 274 GLU A C 1
ATOM 2217 O O . GLU A 1 274 ? -29.994 -9.799 34.018 1.00 66.06 274 GLU A O 1
ATOM 2222 N N . SER A 1 275 ? -29.536 -8.459 35.748 1.00 69.44 275 SER A N 1
ATOM 2223 C CA . SER A 1 275 ? -30.176 -7.275 35.165 1.00 69.44 275 SER A CA 1
ATOM 2224 C C . SER A 1 275 ? -29.479 -6.809 33.872 1.00 69.44 275 SER A C 1
ATOM 2226 O O . SER A 1 275 ? -30.148 -6.399 32.921 1.00 69.44 275 SER A O 1
ATOM 2228 N N . ALA A 1 276 ? -28.149 -6.946 33.774 1.00 69.06 276 ALA A N 1
ATOM 2229 C CA . ALA A 1 276 ? -27.381 -6.635 32.559 1.00 69.06 276 ALA A CA 1
ATOM 2230 C C . ALA A 1 276 ? -27.710 -7.548 31.370 1.00 69.06 276 ALA A C 1
ATOM 2232 O O . ALA A 1 276 ? -27.637 -7.119 30.215 1.00 69.06 276 ALA A O 1
ATOM 2233 N N . GLN A 1 277 ? -28.056 -8.806 31.650 1.00 71.00 277 GLN A N 1
ATOM 2234 C CA . GLN A 1 277 ? -28.395 -9.797 30.631 1.00 71.00 277 GLN A CA 1
ATOM 2235 C C . GLN A 1 277 ? -29.816 -9.610 30.076 1.00 71.00 277 GLN A C 1
ATOM 2237 O O . GLN A 1 277 ? -30.094 -10.034 28.955 1.00 71.00 277 GLN A O 1
ATOM 2242 N N . GLU A 1 278 ? -30.709 -8.943 30.808 1.00 78.12 278 GLU A N 1
ATOM 2243 C CA . GLU A 1 278 ? -32.094 -8.705 30.377 1.00 78.12 278 GLU A CA 1
ATOM 2244 C C . GLU A 1 278 ? -32.327 -7.299 29.805 1.00 78.12 278 GLU A C 1
ATOM 2246 O O . GLU A 1 278 ? -33.221 -7.093 28.975 1.00 78.12 278 GLU A O 1
ATOM 2251 N N . LYS A 1 279 ? -31.529 -6.313 30.228 1.00 86.00 279 LYS A N 1
ATOM 2252 C CA . LYS A 1 279 ? -31.696 -4.915 29.824 1.00 86.00 279 LYS A CA 1
ATOM 2253 C C . LYS A 1 279 ? -31.096 -4.654 28.437 1.00 86.00 279 LYS A C 1
ATOM 2255 O O . LYS A 1 279 ? -29.961 -5.029 28.142 1.00 86.00 279 LYS A O 1
ATOM 2260 N N . THR A 1 280 ? -31.868 -3.992 27.574 1.00 90.19 280 THR A N 1
ATOM 2261 C CA . THR A 1 280 ? -31.441 -3.598 26.221 1.00 90.19 280 THR A CA 1
ATOM 2262 C C . THR A 1 280 ? -30.830 -2.200 26.210 1.00 90.19 280 THR A C 1
ATOM 2264 O O . THR A 1 280 ? -31.136 -1.381 27.082 1.00 90.19 280 THR A O 1
ATOM 2267 N N . PHE A 1 281 ? -30.024 -1.888 25.190 1.00 89.19 281 PHE A N 1
ATOM 2268 C CA . PHE A 1 281 ? -29.484 -0.534 25.004 1.00 89.19 281 PHE A CA 1
ATOM 2269 C C . PHE A 1 281 ? -30.587 0.528 24.928 1.00 89.19 281 PHE A C 1
ATOM 2271 O O . PHE A 1 281 ? -30.474 1.571 25.564 1.00 89.19 281 PHE A O 1
ATOM 2278 N N . GLN A 1 282 ? -31.697 0.240 24.239 1.00 90.19 282 GLN A N 1
ATOM 2279 C CA . GLN A 1 282 ? -32.844 1.149 24.166 1.00 90.19 282 GLN A CA 1
ATOM 2280 C C . GLN A 1 282 ? -33.429 1.475 25.544 1.00 90.19 282 GLN A C 1
ATOM 2282 O O . GLN A 1 282 ? -33.690 2.638 25.844 1.00 90.19 282 GLN A O 1
ATOM 2287 N N . LYS A 1 283 ? -33.626 0.458 26.395 1.00 87.94 283 LYS A N 1
ATOM 2288 C CA . LYS A 1 283 ? -34.140 0.670 27.755 1.00 87.94 283 LYS A CA 1
ATOM 2289 C C . LYS A 1 283 ? -33.164 1.489 28.594 1.00 87.94 283 LYS A C 1
ATOM 2291 O O . LYS A 1 283 ? -33.589 2.395 29.295 1.00 87.94 283 LYS A O 1
ATOM 2296 N N . PHE A 1 284 ? -31.864 1.221 28.481 1.00 87.50 284 PHE A N 1
ATOM 2297 C CA . PHE A 1 284 ? -30.839 2.012 29.163 1.00 87.50 284 PHE A CA 1
ATOM 2298 C C . PHE A 1 284 ? -30.851 3.484 28.763 1.00 87.50 284 PHE A C 1
ATOM 2300 O O . PHE A 1 284 ? -30.900 4.333 29.645 1.00 87.50 284 PHE A O 1
ATOM 2307 N N . ILE A 1 285 ? -30.871 3.786 27.465 1.00 87.19 285 ILE A N 1
ATOM 2308 C CA . ILE A 1 285 ? -30.889 5.170 26.977 1.00 87.19 285 ILE A CA 1
ATOM 2309 C C . ILE A 1 285 ? -32.143 5.904 27.471 1.00 87.19 285 ILE A C 1
ATOM 2311 O O . ILE A 1 285 ? -32.052 7.047 27.920 1.00 87.19 285 ILE A O 1
ATOM 2315 N N . ASN A 1 286 ? -33.305 5.248 27.434 1.00 87.06 286 ASN A N 1
ATOM 2316 C CA . ASN A 1 286 ? -34.557 5.840 27.901 1.00 87.06 286 ASN A CA 1
ATOM 2317 C C . ASN A 1 286 ? -34.539 6.095 29.415 1.00 87.06 286 ASN A C 1
ATOM 2319 O O . ASN A 1 286 ? -34.842 7.201 29.846 1.00 87.06 286 ASN A O 1
ATOM 2323 N N . GLU A 1 287 ? -34.148 5.111 30.225 1.00 85.94 287 GLU A N 1
ATOM 2324 C CA . GLU A 1 287 ? -34.122 5.255 31.687 1.00 85.94 287 GLU A CA 1
ATOM 2325 C C . GLU A 1 287 ? -33.126 6.335 32.141 1.00 85.94 287 GLU A C 1
ATOM 2327 O O . GLU A 1 287 ? -33.456 7.169 32.979 1.00 85.94 287 GLU A O 1
ATOM 2332 N N . GLU A 1 288 ? -31.938 6.383 31.536 1.00 84.06 288 GLU A N 1
ATOM 2333 C CA . GLU A 1 288 ? -30.893 7.360 31.868 1.00 84.06 288 GLU A CA 1
ATOM 2334 C C . GLU A 1 288 ? -31.193 8.791 31.389 1.00 84.06 288 GLU A C 1
ATOM 2336 O O . GLU A 1 288 ? -30.522 9.733 31.813 1.00 84.06 288 GLU A O 1
ATOM 2341 N N . SER A 1 289 ? -32.178 8.965 30.505 1.00 83.12 289 SER A N 1
ATOM 2342 C CA . SER A 1 289 ? -32.630 10.267 29.992 1.00 83.12 289 SER A CA 1
ATOM 2343 C C . SER A 1 289 ? -33.949 10.734 30.615 1.00 83.12 289 SER A C 1
ATOM 2345 O O . SER A 1 289 ? -34.615 11.604 30.052 1.00 83.12 289 SER A O 1
ATOM 2347 N N . ASN A 1 290 ? -34.342 10.165 31.763 1.00 82.06 290 ASN A N 1
ATOM 2348 C CA . ASN A 1 290 ? -35.645 10.396 32.398 1.00 82.06 290 ASN A CA 1
ATOM 2349 C C . ASN A 1 290 ? -36.808 10.139 31.422 1.00 82.06 290 ASN A C 1
ATOM 2351 O O . ASN A 1 290 ? -37.705 10.959 31.266 1.00 82.06 290 ASN A O 1
ATOM 2355 N N . ASN A 1 291 ? -36.766 9.009 30.712 1.00 79.38 291 ASN A N 1
ATOM 2356 C CA . ASN A 1 291 ? -37.729 8.626 29.674 1.00 79.38 291 ASN A CA 1
ATOM 2357 C C . ASN A 1 291 ? -37.870 9.654 28.535 1.00 79.38 291 ASN A C 1
ATOM 2359 O O . ASN A 1 291 ? -38.949 9.811 27.966 1.00 79.38 291 ASN A O 1
ATOM 2363 N N . GLY A 1 292 ? -36.772 10.329 28.182 1.00 70.56 292 GLY A N 1
ATOM 2364 C CA . GLY A 1 292 ? -36.730 11.317 27.102 1.00 70.56 292 GLY A CA 1
ATOM 2365 C C . GLY A 1 292 ? -37.047 12.752 27.529 1.00 70.56 292 GLY A C 1
ATOM 2366 O O . GLY A 1 292 ? -37.033 13.635 26.677 1.00 70.56 292 GLY A O 1
ATOM 2367 N N . GLU A 1 293 ? -37.283 13.016 28.818 1.00 74.69 293 GLU A N 1
ATOM 2368 C CA . GLU A 1 293 ? -37.437 14.387 29.329 1.00 74.69 293 GLU A CA 1
ATOM 2369 C C . GLU A 1 293 ? -36.129 15.189 29.234 1.00 74.69 293 GLU A C 1
ATOM 2371 O O . GLU A 1 293 ? -36.154 16.400 29.019 1.00 74.69 293 GLU A O 1
ATOM 2376 N N . SER A 1 294 ? -34.973 14.524 29.347 1.00 85.56 294 SER A N 1
ATOM 2377 C CA . SER A 1 294 ? -33.672 15.150 29.105 1.00 85.56 294 SER A CA 1
ATOM 2378 C C . SER A 1 294 ? -33.216 14.917 27.665 1.00 85.56 294 SER A C 1
ATOM 2380 O O . SER A 1 294 ? -32.509 13.953 27.359 1.00 85.56 294 SER A O 1
ATOM 2382 N N . GLU A 1 295 ? -33.611 15.824 26.770 1.00 87.25 295 GLU A N 1
ATOM 2383 C CA . GLU A 1 295 ? -33.284 15.742 25.340 1.00 87.25 295 GLU A CA 1
ATOM 2384 C C . GLU A 1 295 ? -31.765 15.726 25.085 1.00 87.25 295 GLU A C 1
ATOM 2386 O O . GLU A 1 295 ? -31.284 14.980 24.230 1.00 87.25 295 GLU A O 1
ATOM 2391 N N . GLU A 1 296 ? -30.993 16.500 25.852 1.00 87.25 296 GLU A N 1
ATOM 2392 C CA . GLU A 1 296 ? -29.530 16.554 25.738 1.00 87.25 296 GLU A CA 1
ATOM 2393 C C . GLU A 1 296 ? -28.876 15.208 26.077 1.00 87.25 296 GLU A C 1
ATOM 2395 O O . GLU A 1 296 ? -28.052 14.710 25.306 1.00 87.25 296 GLU A O 1
ATOM 2400 N N . ILE A 1 297 ? -29.277 14.578 27.189 1.00 86.50 297 ILE A N 1
ATOM 2401 C CA . ILE A 1 297 ? -28.749 13.270 27.603 1.00 86.50 297 ILE A CA 1
ATOM 2402 C C . ILE A 1 297 ? -29.182 12.188 26.614 1.00 86.50 297 ILE A C 1
ATOM 2404 O O . ILE A 1 297 ? -28.368 11.342 26.241 1.00 86.50 297 ILE A O 1
ATOM 2408 N N . PHE A 1 298 ? -30.435 12.227 26.154 1.00 87.69 298 PHE A N 1
ATOM 2409 C CA . PHE A 1 298 ? -30.940 11.287 25.158 1.00 87.69 298 PHE A CA 1
ATOM 2410 C C . PHE A 1 298 ? -30.134 11.360 23.855 1.00 87.69 298 PHE A C 1
ATOM 2412 O O . PHE A 1 298 ? -29.675 10.328 23.357 1.00 87.69 298 PHE A O 1
ATOM 2419 N N . LYS A 1 299 ? -29.902 12.570 23.324 1.00 90.50 299 LYS A N 1
ATOM 2420 C CA . LYS A 1 299 ? -29.090 12.783 22.114 1.00 90.50 299 LYS A CA 1
ATOM 2421 C C . LYS A 1 299 ? -27.646 12.340 22.317 1.00 90.50 299 LYS A C 1
ATOM 2423 O O . LYS A 1 299 ? -27.117 11.623 21.470 1.00 90.50 299 LYS A O 1
ATOM 2428 N N . TYR A 1 300 ? -27.032 12.709 23.442 1.00 91.75 300 TYR A N 1
ATOM 2429 C CA . TYR A 1 300 ? -25.666 12.312 23.776 1.00 91.75 300 TYR A CA 1
ATOM 2430 C C . TYR A 1 300 ? -25.521 10.784 23.820 1.00 91.75 300 TYR A C 1
ATOM 2432 O O . TYR A 1 300 ? -24.684 10.227 23.113 1.00 91.75 300 TYR A O 1
ATOM 2440 N N . LEU A 1 301 ? -26.358 10.081 24.587 1.00 90.19 301 LEU A N 1
ATOM 2441 C CA . LEU A 1 301 ? -26.281 8.621 24.709 1.00 90.19 301 LEU A CA 1
ATOM 2442 C C . LEU A 1 301 ? -26.589 7.908 23.389 1.00 90.19 301 LEU A C 1
ATOM 2444 O O . LEU A 1 301 ? -25.909 6.943 23.049 1.00 90.19 301 LEU A O 1
ATOM 2448 N N . THR A 1 302 ? -27.568 8.402 22.630 1.00 92.25 302 THR A N 1
ATOM 2449 C CA . THR A 1 302 ? -27.921 7.841 21.319 1.00 92.25 302 THR A CA 1
ATOM 2450 C C . THR A 1 302 ? -26.778 8.001 20.318 1.00 92.25 302 THR A C 1
ATOM 2452 O O . THR A 1 302 ? -26.459 7.048 19.614 1.00 92.25 302 THR A O 1
ATOM 2455 N N . SER A 1 303 ? -26.124 9.167 20.277 1.00 93.88 303 SER A N 1
ATOM 2456 C CA . SER A 1 303 ? -24.970 9.395 19.399 1.00 93.88 303 SER A CA 1
ATOM 2457 C C . SER A 1 303 ? -23.818 8.450 19.735 1.00 93.88 303 SER A C 1
ATOM 2459 O O . SER A 1 303 ? -23.343 7.735 18.859 1.00 93.88 303 SER A O 1
ATOM 2461 N N . ASN A 1 304 ? -23.428 8.371 21.013 1.00 93.50 304 ASN A N 1
ATOM 2462 C CA . ASN A 1 304 ? -22.337 7.493 21.445 1.00 93.50 304 ASN A CA 1
ATOM 2463 C C . ASN A 1 304 ? -22.660 6.008 21.213 1.00 93.50 304 ASN A C 1
ATOM 2465 O O . ASN A 1 304 ? -21.780 5.239 20.834 1.00 93.50 304 ASN A O 1
ATOM 2469 N N . PHE A 1 305 ? -23.921 5.600 21.401 1.00 94.50 305 PHE A N 1
ATOM 2470 C CA . PHE A 1 305 ? -24.359 4.245 21.077 1.00 94.50 305 PHE A CA 1
ATOM 2471 C C . PHE A 1 305 ? -24.267 3.958 19.574 1.00 94.50 305 PHE A C 1
ATOM 2473 O O . PHE A 1 305 ? -23.817 2.882 19.192 1.00 94.50 305 PHE A O 1
ATOM 2480 N N . ASN A 1 306 ? -24.685 4.894 18.718 1.00 95.75 306 ASN A N 1
ATOM 2481 C CA . ASN A 1 306 ? -24.617 4.712 17.269 1.00 95.75 306 ASN A CA 1
ATOM 2482 C C . ASN A 1 306 ? -23.166 4.561 16.794 1.00 95.75 306 ASN A C 1
ATOM 2484 O O . ASN A 1 306 ? -22.884 3.676 15.985 1.00 95.75 306 ASN A O 1
ATOM 2488 N N . ASP A 1 307 ? -22.249 5.368 17.333 1.00 95.06 307 ASP A N 1
ATOM 2489 C CA . ASP A 1 307 ? -20.820 5.270 17.025 1.00 95.06 307 ASP A CA 1
ATOM 2490 C C . ASP A 1 307 ? -20.233 3.933 17.508 1.00 95.06 307 ASP A C 1
ATOM 2492 O O . ASP A 1 307 ? -19.496 3.279 16.769 1.00 95.06 307 ASP A O 1
ATOM 2496 N N . PHE A 1 308 ? -20.616 3.477 18.706 1.00 95.88 308 PHE A N 1
ATOM 2497 C CA . PHE A 1 308 ? -20.256 2.157 19.235 1.00 95.88 308 PHE A CA 1
ATOM 2498 C C . PHE A 1 308 ? -20.790 1.007 18.374 1.00 95.88 308 PHE A C 1
ATOM 2500 O O . PHE A 1 308 ? -20.036 0.106 18.018 1.00 95.88 308 PHE A O 1
ATOM 2507 N N . ALA A 1 309 ? -22.075 1.030 18.015 1.00 95.38 309 ALA A N 1
ATOM 2508 C CA . ALA A 1 309 ? -22.701 -0.014 17.212 1.00 95.38 309 ALA A CA 1
ATOM 2509 C C . ALA A 1 309 ? -22.066 -0.097 15.818 1.00 95.38 309 ALA A C 1
ATOM 2511 O O . ALA A 1 309 ? -21.797 -1.192 15.327 1.00 95.38 309 ALA A O 1
ATOM 2512 N N . LYS A 1 310 ? -21.766 1.057 15.206 1.00 95.38 310 LYS A N 1
ATOM 2513 C CA . LYS A 1 310 ? -21.023 1.122 13.945 1.00 95.38 310 LYS A CA 1
ATOM 2514 C C . LYS A 1 310 ? -19.631 0.507 14.101 1.00 95.38 310 LYS A C 1
ATOM 2516 O O . LYS A 1 310 ? -19.290 -0.396 13.350 1.00 95.38 310 LYS A O 1
ATOM 2521 N N . ALA A 1 311 ? -18.859 0.949 15.094 1.00 94.69 311 ALA A N 1
ATOM 2522 C CA . ALA A 1 311 ? -17.518 0.433 15.364 1.00 94.69 311 ALA A CA 1
ATOM 2523 C C . ALA A 1 311 ? -17.502 -1.087 15.606 1.00 94.69 311 ALA A C 1
ATOM 2525 O O . ALA A 1 311 ? -16.657 -1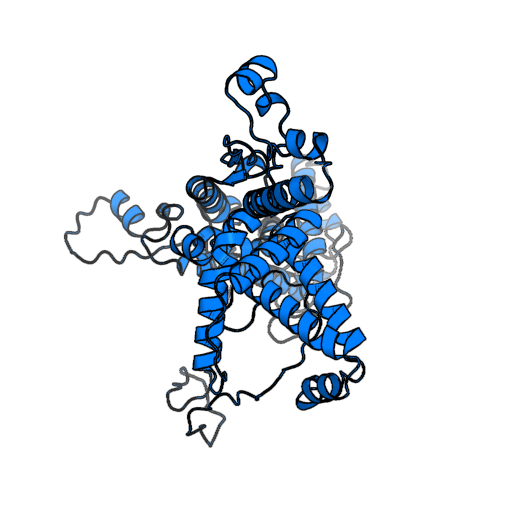.793 15.062 1.00 94.69 311 ALA A O 1
ATOM 2526 N N . TRP A 1 312 ? -18.463 -1.600 16.375 1.00 95.00 312 TRP A N 1
ATOM 2527 C CA . TRP A 1 312 ? -18.613 -3.031 16.625 1.00 95.00 312 TRP A CA 1
ATOM 2528 C C . TRP A 1 312 ? -18.862 -3.819 15.340 1.00 95.00 312 TRP A C 1
ATOM 2530 O O . TRP A 1 312 ? -18.140 -4.772 15.054 1.00 95.00 312 TRP A O 1
ATOM 2540 N N . ASN A 1 313 ? -19.882 -3.425 14.573 1.00 94.50 313 ASN A N 1
ATOM 2541 C CA . ASN A 1 313 ? -20.337 -4.181 13.405 1.00 94.50 313 ASN A CA 1
ATOM 2542 C C . ASN A 1 313 ? -19.287 -4.194 12.279 1.00 94.50 313 ASN A C 1
ATOM 2544 O O . ASN A 1 313 ? -19.224 -5.157 11.518 1.00 94.50 313 ASN A O 1
ATOM 2548 N N . GLU A 1 314 ? -18.435 -3.168 12.206 1.00 93.31 314 GLU A N 1
ATOM 2549 C CA . GLU A 1 314 ? -17.306 -3.114 11.269 1.00 93.31 314 GLU A CA 1
ATOM 2550 C C . GLU A 1 314 ? -16.155 -4.051 11.671 1.00 93.31 314 GLU A C 1
ATOM 2552 O O . GLU A 1 314 ? -15.528 -4.654 10.807 1.00 93.31 314 GLU A O 1
ATOM 2557 N N . VAL A 1 315 ? -15.873 -4.203 12.972 1.00 92.56 315 VAL A N 1
ATOM 2558 C CA . VAL A 1 315 ? -14.657 -4.890 13.455 1.00 92.56 315 VAL A CA 1
ATOM 2559 C C . VAL A 1 315 ? -14.900 -6.350 13.846 1.00 92.56 315 VAL A C 1
ATOM 2561 O O . VAL A 1 315 ? -14.009 -7.185 13.704 1.00 92.56 315 VAL A O 1
ATOM 2564 N N . ILE A 1 316 ? -16.094 -6.707 14.329 1.00 90.75 316 ILE A N 1
ATOM 2565 C CA . ILE A 1 316 ? -16.352 -8.029 14.928 1.00 90.75 316 ILE A CA 1
ATOM 2566 C C . ILE A 1 316 ? -16.053 -9.197 13.973 1.00 90.75 316 ILE A C 1
ATOM 2568 O O . ILE A 1 316 ? -15.587 -10.261 14.390 1.00 90.75 316 ILE A O 1
ATOM 2572 N N . ASN A 1 317 ? -16.272 -9.005 12.672 1.00 90.12 317 ASN A N 1
ATOM 2573 C CA . ASN A 1 317 ? -16.052 -10.049 11.678 1.00 90.12 317 ASN A CA 1
ATOM 2574 C C . ASN A 1 317 ? -14.571 -10.340 11.421 1.00 90.12 317 ASN A C 1
ATOM 2576 O O . ASN A 1 317 ? -14.261 -11.474 11.066 1.00 90.12 317 ASN A O 1
ATOM 2580 N N . ASP A 1 318 ? -13.674 -9.393 11.706 1.00 87.06 318 ASP A N 1
ATOM 2581 C CA . ASP A 1 318 ? -12.224 -9.561 11.553 1.00 87.06 318 ASP A CA 1
ATOM 2582 C C . ASP A 1 318 ? -11.590 -10.442 12.642 1.00 87.06 318 ASP A C 1
ATOM 2584 O O . ASP A 1 318 ? -10.423 -10.820 12.538 1.00 87.06 318 ASP A O 1
ATOM 2588 N N . ILE A 1 319 ? -12.337 -10.753 13.706 1.00 87.38 319 ILE A N 1
ATOM 2589 C CA . ILE A 1 319 ? -11.801 -11.384 14.914 1.00 87.38 319 ILE A CA 1
ATOM 2590 C C . ILE A 1 319 ? -12.369 -12.786 15.051 1.00 87.38 319 ILE A C 1
ATOM 2592 O O . ILE A 1 319 ? -13.534 -12.950 15.402 1.00 87.38 319 ILE A O 1
ATOM 2596 N N . ASP A 1 320 ? -11.569 -13.810 14.780 1.00 84.00 320 ASP A N 1
ATOM 2597 C CA . ASP A 1 320 ? -12.013 -15.207 14.896 1.00 84.00 320 ASP A CA 1
ATOM 2598 C C . ASP A 1 320 ? -11.641 -15.859 16.227 1.00 84.00 320 ASP A C 1
ATOM 2600 O O . ASP A 1 320 ? -12.274 -16.834 16.639 1.00 84.00 320 ASP A O 1
ATOM 2604 N N . GLN A 1 321 ? -10.635 -15.318 16.909 1.00 82.06 321 GLN A N 1
ATOM 2605 C CA . GLN A 1 321 ? -10.081 -15.880 18.131 1.00 82.06 321 GLN A CA 1
ATOM 2606 C C . GLN A 1 321 ? -9.925 -14.799 19.193 1.00 82.06 321 GLN A C 1
ATOM 2608 O O . GLN A 1 321 ? -9.629 -13.644 18.890 1.00 82.06 321 GLN A O 1
ATOM 2613 N N . PHE A 1 322 ? -10.106 -15.205 20.443 1.00 80.12 322 PHE A N 1
ATOM 2614 C CA . PHE A 1 322 ? -9.735 -14.432 21.616 1.00 80.12 322 PHE A CA 1
ATOM 2615 C C . PHE A 1 322 ? -8.832 -15.302 22.477 1.00 80.12 322 PHE A C 1
ATOM 2617 O O . PHE A 1 322 ? -9.223 -16.405 22.878 1.00 80.12 322 PHE A O 1
ATOM 2624 N N . GLN A 1 323 ? -7.613 -14.826 22.730 1.00 78.50 323 GLN A N 1
ATOM 2625 C CA . GLN A 1 323 ? -6.558 -15.630 23.342 1.00 78.50 323 GLN A CA 1
ATOM 2626 C C . GLN A 1 323 ? -6.334 -16.928 22.537 1.00 78.50 323 GLN A C 1
ATOM 2628 O O . GLN A 1 323 ? -6.001 -16.878 21.357 1.00 78.50 323 GLN A O 1
ATOM 2633 N N . CYS A 1 324 ? -6.552 -18.095 23.151 1.00 78.81 324 CYS A N 1
ATOM 2634 C CA . CYS A 1 324 ? -6.397 -19.408 22.520 1.00 78.81 324 CYS A CA 1
ATOM 2635 C C . CYS A 1 324 ? -7.735 -20.074 22.142 1.00 78.81 324 CYS A C 1
ATOM 2637 O O . CYS A 1 324 ? -7.754 -21.275 21.875 1.00 78.81 324 CYS A O 1
ATOM 2639 N N . HIS A 1 325 ? -8.852 -19.339 22.163 1.00 79.06 325 HIS A N 1
ATOM 2640 C CA . HIS A 1 325 ? -10.189 -19.895 21.941 1.00 79.06 325 HIS A CA 1
ATOM 2641 C C . HIS A 1 325 ? -10.868 -19.256 20.729 1.00 79.06 325 HIS A C 1
ATOM 2643 O O . HIS A 1 325 ? -10.819 -18.041 20.542 1.00 79.06 325 HIS A O 1
ATOM 2649 N N . GLU A 1 326 ? -11.540 -20.077 19.922 1.00 83.94 326 GLU A N 1
ATOM 2650 C CA . GLU A 1 326 ? -12.405 -19.579 18.853 1.00 83.94 326 GLU A CA 1
ATOM 2651 C C . GLU A 1 326 ? -13.641 -18.894 19.436 1.00 83.94 326 GLU A C 1
ATOM 2653 O O . GLU A 1 326 ? -14.276 -19.394 20.370 1.00 83.94 326 GLU A O 1
ATOM 2658 N N . LEU A 1 327 ? -13.998 -17.748 18.858 1.00 84.12 327 LEU A N 1
ATOM 2659 C CA . LEU A 1 327 ? -15.214 -17.044 19.234 1.00 84.12 327 LEU A CA 1
ATOM 2660 C C . LEU A 1 327 ? -16.456 -17.805 18.740 1.00 84.12 327 LEU A C 1
ATOM 2662 O O . LEU A 1 327 ? -16.456 -18.310 17.610 1.00 84.12 327 LEU A O 1
ATOM 2666 N N . PRO A 1 328 ? -17.542 -17.869 19.536 1.00 81.75 328 PRO A N 1
ATOM 2667 C CA . PRO A 1 328 ? -18.758 -18.547 19.108 1.00 81.75 328 PRO A CA 1
ATOM 2668 C C . PRO A 1 328 ? -19.347 -17.914 17.838 1.00 81.75 328 PRO A C 1
ATOM 2670 O O . PRO A 1 328 ? -19.365 -16.694 17.673 1.00 81.75 328 PRO A O 1
ATOM 2673 N N . LYS A 1 329 ? -19.850 -18.763 16.934 1.00 83.31 329 LYS A N 1
ATOM 2674 C CA . LYS A 1 329 ? -20.529 -18.359 15.692 1.00 83.31 329 LYS A CA 1
ATOM 2675 C C . LYS A 1 329 ? -22.033 -18.671 15.793 1.00 83.31 329 LYS A C 1
ATOM 2677 O O . LYS A 1 329 ? -22.377 -19.729 16.322 1.00 83.31 329 LYS A O 1
ATOM 2682 N N . PRO A 1 330 ? -22.931 -17.823 15.256 1.00 84.69 330 PRO A N 1
ATOM 2683 C CA . PRO A 1 330 ? -22.660 -16.569 14.547 1.00 84.69 330 PRO A CA 1
ATOM 2684 C C . PRO A 1 330 ? -22.265 -15.426 15.494 1.00 84.69 330 PRO A C 1
ATOM 2686 O O . PRO A 1 330 ? -22.749 -15.353 16.624 1.00 84.69 330 PRO A O 1
ATOM 2689 N N . LYS A 1 331 ? -21.404 -14.523 15.011 1.00 87.12 331 LYS A N 1
ATOM 2690 C CA . LYS A 1 331 ? -21.015 -13.318 15.754 1.00 87.12 331 LYS A CA 1
ATOM 2691 C C . LYS A 1 331 ? -22.206 -12.342 15.788 1.00 87.12 331 LYS A C 1
ATOM 2693 O O . LYS A 1 331 ? -22.873 -12.194 14.764 1.00 87.12 331 LYS A O 1
ATOM 2698 N N . PRO A 1 332 ? -22.527 -11.724 16.939 1.00 87.25 332 PRO A N 1
ATOM 2699 C CA . PRO A 1 332 ? -23.718 -10.890 17.062 1.00 87.25 332 PRO A CA 1
ATOM 2700 C C . PRO A 1 332 ? -23.500 -9.484 16.489 1.00 87.25 332 PRO A C 1
ATOM 2702 O O . PRO A 1 332 ? -22.542 -8.806 16.862 1.00 87.25 332 PRO A O 1
ATOM 2705 N N . ASP A 1 333 ? -24.450 -9.014 15.680 1.00 90.12 333 ASP A N 1
ATOM 2706 C CA . ASP A 1 333 ? -24.564 -7.597 15.325 1.00 90.12 333 ASP A CA 1
ATOM 2707 C C . ASP A 1 333 ? -25.208 -6.801 16.471 1.00 90.12 333 ASP A C 1
ATOM 2709 O O . ASP A 1 333 ? -26.148 -7.257 17.142 1.00 90.12 333 ASP A O 1
ATOM 2713 N N . ILE A 1 334 ? -24.742 -5.572 16.682 1.00 91.69 334 ILE A N 1
ATOM 2714 C CA . ILE A 1 334 ? -25.287 -4.667 17.694 1.00 91.69 334 ILE A CA 1
ATOM 2715 C C . ILE A 1 334 ? -26.307 -3.710 17.081 1.00 91.69 334 ILE A C 1
ATOM 2717 O O . ILE A 1 334 ? -26.058 -3.022 16.092 1.00 91.69 334 ILE A O 1
ATOM 2721 N N . ASN A 1 335 ? -27.471 -3.642 17.730 1.00 92.88 335 ASN A N 1
ATOM 2722 C CA . ASN A 1 335 ? -28.514 -2.650 17.506 1.00 92.88 335 ASN A CA 1
ATOM 2723 C C . ASN A 1 335 ? -29.193 -2.288 18.842 1.00 92.88 335 ASN A C 1
ATOM 2725 O O . ASN A 1 335 ? -28.887 -2.858 19.887 1.00 92.88 335 ASN A O 1
ATOM 2729 N N . LEU A 1 336 ? -30.134 -1.341 18.827 1.00 89.62 336 LEU A N 1
ATOM 2730 C CA . LEU A 1 336 ? -30.798 -0.835 20.040 1.00 89.62 336 LEU A CA 1
ATOM 2731 C C . LEU A 1 336 ? -31.516 -1.915 20.876 1.00 89.62 336 LEU A C 1
ATOM 2733 O O . LEU A 1 336 ? -31.733 -1.727 22.076 1.00 89.62 336 LEU A O 1
ATOM 2737 N N . ARG A 1 337 ? -31.898 -3.043 20.264 1.00 89.69 337 ARG A N 1
ATOM 2738 C CA . ARG A 1 337 ? -32.557 -4.169 20.944 1.00 89.69 337 ARG A CA 1
ATOM 2739 C C . ARG A 1 337 ? -31.560 -5.159 21.548 1.00 89.69 337 ARG A C 1
ATOM 2741 O O . ARG A 1 337 ? -31.979 -6.027 22.310 1.00 89.69 337 ARG A O 1
ATOM 2748 N N . SER A 1 338 ? -30.273 -5.038 21.228 1.00 90.81 338 SER A N 1
ATOM 2749 C CA . SER A 1 338 ? -29.218 -5.875 21.793 1.00 90.81 338 SER A CA 1
ATOM 2750 C C . SER A 1 338 ? -29.064 -5.628 23.299 1.00 90.81 338 SER A C 1
ATOM 2752 O O . SER A 1 338 ? -29.414 -4.565 23.824 1.00 90.81 338 SER A O 1
ATOM 2754 N N . ARG A 1 339 ? -28.577 -6.653 24.004 1.00 88.56 339 ARG A N 1
ATOM 2755 C CA . ARG A 1 339 ? -28.393 -6.652 25.462 1.00 88.56 339 ARG A CA 1
ATOM 2756 C C . ARG A 1 339 ? -27.159 -5.849 25.858 1.00 88.56 339 ARG A C 1
ATOM 2758 O O . ARG A 1 339 ? -26.136 -5.917 25.179 1.00 88.56 339 ARG A O 1
ATOM 2765 N N . ILE A 1 340 ? -27.237 -5.169 27.000 1.00 85.88 340 ILE A N 1
ATOM 2766 C CA . ILE A 1 340 ? -26.128 -4.374 27.554 1.00 85.88 340 ILE A CA 1
ATOM 2767 C C . ILE A 1 340 ? -24.937 -5.254 27.930 1.00 85.88 340 ILE A C 1
ATOM 2769 O O . ILE A 1 340 ? -23.806 -4.783 27.881 1.00 85.88 340 ILE A O 1
ATOM 2773 N N . SER A 1 341 ? -25.161 -6.538 28.227 1.00 84.25 341 SER A N 1
ATOM 2774 C CA . SER A 1 341 ? -24.095 -7.510 28.496 1.00 84.25 341 SER A CA 1
ATOM 2775 C C . SER A 1 341 ? -23.019 -7.589 27.403 1.00 84.25 341 SER A C 1
ATOM 2777 O O . SER A 1 341 ? -21.904 -7.998 27.699 1.00 84.25 341 SER A O 1
ATOM 2779 N N . LEU A 1 342 ? -23.320 -7.190 26.160 1.00 85.31 342 LEU A N 1
ATOM 2780 C CA . LEU A 1 342 ? -22.343 -7.118 25.062 1.00 85.31 342 LEU A CA 1
ATOM 2781 C C . LEU A 1 342 ? -21.396 -5.912 25.158 1.00 85.31 342 LEU A C 1
ATOM 2783 O O . LEU A 1 342 ? -20.354 -5.908 24.518 1.00 85.31 342 LEU A O 1
ATOM 2787 N N . ALA A 1 343 ? -21.749 -4.889 25.937 1.00 85.00 343 ALA A N 1
ATOM 2788 C CA . ALA A 1 343 ? -20.929 -3.701 26.161 1.00 85.00 343 ALA A CA 1
ATOM 2789 C C . ALA A 1 343 ? -20.209 -3.713 27.527 1.00 85.00 343 ALA A C 1
ATOM 2791 O O . ALA A 1 343 ? -19.661 -2.695 27.951 1.00 85.00 343 ALA A O 1
ATOM 2792 N N . LEU A 1 344 ? -20.219 -4.852 28.226 1.00 83.50 344 LEU A N 1
ATOM 2793 C CA . LEU A 1 344 ? -19.477 -5.056 29.468 1.00 83.50 344 LEU A CA 1
ATOM 2794 C C . LEU A 1 344 ? -18.161 -5.778 29.174 1.00 83.50 344 LEU A C 1
ATOM 2796 O O . LEU A 1 344 ? -18.147 -6.808 28.503 1.00 83.50 344 LEU A O 1
ATOM 2800 N N . VAL A 1 345 ? -17.054 -5.233 29.682 1.00 81.75 345 VAL A N 1
ATOM 2801 C CA . VAL A 1 345 ? -15.717 -5.820 29.515 1.00 81.75 345 VAL A CA 1
ATOM 2802 C C . VAL A 1 345 ? -15.557 -6.959 30.518 1.00 81.75 345 VAL A C 1
ATOM 2804 O O . VAL A 1 345 ? -15.068 -6.765 31.628 1.00 81.75 345 VAL A O 1
ATOM 2807 N N . GLU A 1 346 ? -16.008 -8.151 30.137 1.00 79.44 346 GLU A N 1
ATOM 2808 C CA . GLU A 1 346 ? -15.843 -9.372 30.924 1.00 79.44 346 GLU A CA 1
ATOM 2809 C C . GLU A 1 346 ? -15.296 -10.492 30.023 1.00 79.44 346 GLU A C 1
ATOM 2811 O O . GLU A 1 346 ? -15.885 -10.774 28.983 1.00 79.44 346 GLU A O 1
ATOM 2816 N N . PRO A 1 347 ? -14.229 -11.212 30.419 1.00 71.69 347 PRO A N 1
ATOM 2817 C CA . PRO A 1 347 ? -13.634 -12.277 29.604 1.00 71.69 347 PRO A CA 1
ATOM 2818 C C . PRO A 1 347 ? -14.478 -13.570 29.587 1.00 71.69 347 PRO A C 1
ATOM 2820 O O . PRO A 1 347 ? -13.956 -14.656 29.341 1.00 71.69 347 PRO A O 1
ATOM 2823 N N . LYS A 1 348 ? -15.774 -13.487 29.910 1.00 73.44 348 LYS A N 1
ATOM 2824 C CA . LYS A 1 348 ? -16.718 -14.610 29.993 1.00 73.44 348 LYS A CA 1
ATOM 2825 C C . LYS A 1 348 ? -18.065 -14.228 29.375 1.00 73.44 348 LYS A C 1
ATOM 2827 O O . LYS A 1 348 ? -18.394 -13.050 29.239 1.00 73.44 348 LYS A O 1
ATOM 2832 N N . ASP A 1 349 ? -18.837 -15.242 28.995 1.00 78.88 349 ASP A N 1
ATOM 2833 C CA . ASP A 1 349 ? -20.177 -15.115 28.415 1.00 78.88 349 ASP A CA 1
ATOM 2834 C C . ASP A 1 349 ? -20.230 -14.159 27.205 1.00 78.88 349 ASP A C 1
ATOM 2836 O O . ASP A 1 349 ? -19.432 -14.264 26.276 1.00 78.88 349 ASP A O 1
ATOM 2840 N N . SER A 1 350 ? -21.193 -13.233 27.190 1.00 76.25 350 SER A N 1
ATOM 2841 C CA . SER A 1 350 ? -21.376 -12.260 26.104 1.00 76.25 350 SER A CA 1
ATOM 2842 C C . SER A 1 350 ? -20.303 -11.165 26.078 1.00 76.25 350 SER A C 1
ATOM 2844 O O . SER A 1 350 ? -20.135 -10.530 25.040 1.00 76.25 350 SER A O 1
ATOM 2846 N N . GLY A 1 351 ? -19.573 -10.946 27.178 1.00 80.12 351 GLY A N 1
ATOM 2847 C CA . GLY A 1 351 ? -18.526 -9.920 27.257 1.00 80.12 351 GLY A CA 1
ATOM 2848 C C . GLY A 1 351 ? -17.257 -10.280 26.476 1.00 80.12 351 GLY A C 1
ATOM 2849 O O . GLY A 1 351 ? -16.507 -9.388 26.081 1.00 80.12 351 GLY A O 1
ATOM 2850 N N . VAL A 1 352 ? -17.059 -11.573 26.171 1.00 86.69 352 VAL A N 1
ATOM 2851 C CA . VAL A 1 352 ? -15.883 -12.090 25.446 1.00 86.69 352 VAL A CA 1
ATOM 2852 C C . VAL A 1 352 ? -15.677 -11.368 24.115 1.00 86.69 352 VAL A C 1
ATOM 2854 O O . VAL A 1 352 ? -14.546 -11.047 23.765 1.00 86.69 352 VAL A O 1
ATOM 2857 N N . TYR A 1 353 ? -16.756 -11.075 23.385 1.00 89.00 353 TYR A N 1
ATOM 2858 C CA . TYR A 1 353 ? -16.668 -10.384 22.097 1.00 89.00 353 TYR A CA 1
ATOM 2859 C C . TYR A 1 353 ? -16.077 -8.977 22.239 1.00 89.00 353 TYR A C 1
ATOM 2861 O O . TYR A 1 353 ? -15.213 -8.595 21.453 1.00 89.00 353 TYR A O 1
ATOM 2869 N N . LEU A 1 354 ? -16.494 -8.222 23.261 1.00 90.00 354 LEU A N 1
ATOM 2870 C CA . LEU A 1 354 ? -15.963 -6.885 23.508 1.00 90.00 354 LEU A CA 1
ATOM 2871 C C . LEU A 1 354 ? -14.497 -6.940 23.934 1.00 90.00 354 LEU A C 1
ATOM 2873 O O . LEU A 1 354 ? -13.692 -6.156 23.436 1.00 90.00 354 LEU A O 1
ATOM 2877 N N . SER A 1 355 ? -14.146 -7.863 24.833 1.00 89.44 355 SER A N 1
ATOM 2878 C CA . SER A 1 355 ? -12.753 -8.075 25.236 1.00 89.44 355 SER A CA 1
ATOM 2879 C C . SER A 1 355 ? -11.872 -8.411 24.032 1.00 89.44 355 SER A C 1
ATOM 2881 O O . SER A 1 355 ? -10.785 -7.851 23.909 1.00 89.44 355 SER A O 1
ATOM 2883 N N . ALA A 1 356 ? -12.368 -9.232 23.103 1.00 89.81 356 ALA A N 1
ATOM 2884 C CA . ALA A 1 356 ? -11.660 -9.571 21.875 1.00 89.81 356 ALA A CA 1
ATOM 2885 C C . ALA A 1 356 ? -11.490 -8.379 20.930 1.00 89.81 356 ALA A C 1
ATOM 2887 O O . ALA A 1 356 ? -10.401 -8.174 20.398 1.00 89.81 356 ALA A O 1
ATOM 2888 N N . ILE A 1 357 ? -12.532 -7.557 20.762 1.00 92.12 357 ILE A N 1
ATOM 2889 C CA . ILE A 1 357 ? -12.446 -6.325 19.969 1.00 92.12 357 ILE A CA 1
ATOM 2890 C C . ILE A 1 357 ? -11.432 -5.350 20.566 1.00 92.12 357 ILE A C 1
ATOM 2892 O O . ILE A 1 357 ? -10.612 -4.795 19.832 1.00 92.12 357 ILE A O 1
ATOM 2896 N N . LEU A 1 358 ? -11.462 -5.152 21.885 1.00 92.44 358 LEU A N 1
ATOM 2897 C CA . LEU A 1 358 ? -10.516 -4.275 22.567 1.00 92.44 358 LEU A CA 1
ATOM 2898 C C . LEU A 1 358 ? -9.081 -4.790 22.432 1.00 92.44 358 LEU A C 1
ATOM 2900 O O . LEU A 1 358 ? -8.219 -4.012 22.038 1.00 92.44 358 LEU A O 1
ATOM 2904 N N . GLU A 1 359 ? -8.822 -6.077 22.686 1.00 91.50 359 GLU A N 1
ATOM 2905 C CA . GLU A 1 359 ? -7.485 -6.673 22.531 1.00 91.50 359 GLU A CA 1
ATOM 2906 C C . GLU A 1 359 ? -6.969 -6.528 21.094 1.00 91.50 359 GLU A C 1
ATOM 2908 O O . GLU A 1 359 ? -5.835 -6.099 20.882 1.00 91.50 359 GLU A O 1
ATOM 2913 N N . TYR A 1 360 ? -7.822 -6.798 20.103 1.00 92.44 360 TYR A N 1
ATOM 2914 C CA . TYR A 1 360 ? -7.476 -6.657 18.693 1.00 92.44 360 TYR A CA 1
ATOM 2915 C C . TYR A 1 360 ? -7.103 -5.213 18.328 1.00 92.44 360 TYR A C 1
ATOM 2917 O O . TYR A 1 360 ? -6.014 -4.965 17.811 1.00 92.44 360 TYR A O 1
ATOM 2925 N N . LEU A 1 361 ? -7.979 -4.244 18.614 1.00 94.06 361 LEU A N 1
ATOM 2926 C CA . LEU A 1 361 ? -7.774 -2.844 18.231 1.00 94.06 361 LEU A CA 1
ATOM 2927 C C . LEU A 1 361 ? -6.638 -2.174 19.020 1.00 94.06 361 LEU A C 1
ATOM 2929 O O . LEU A 1 361 ? -5.858 -1.416 18.439 1.00 94.06 361 LEU A O 1
ATOM 2933 N N . ILE A 1 362 ? -6.511 -2.467 20.319 1.00 93.75 362 ILE A N 1
ATOM 2934 C CA . ILE A 1 362 ? -5.379 -2.008 21.139 1.00 93.75 362 ILE A CA 1
ATOM 2935 C C . ILE A 1 362 ? -4.084 -2.620 20.612 1.00 93.75 362 ILE A C 1
ATOM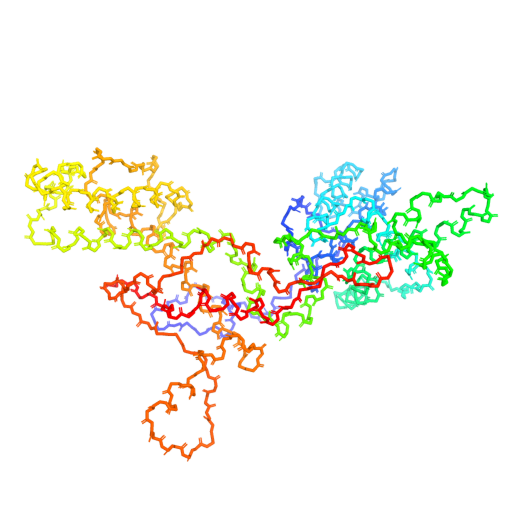 2937 O O . ILE A 1 362 ? -3.098 -1.906 20.447 1.00 93.75 362 ILE A O 1
ATOM 2941 N N . GLY A 1 363 ? -4.102 -3.911 20.270 1.00 93.38 363 GLY A N 1
ATOM 2942 C CA . GLY A 1 363 ? -2.984 -4.591 19.630 1.00 93.38 363 GLY A CA 1
ATOM 2943 C C . GLY A 1 363 ? -2.563 -3.906 18.330 1.00 93.38 363 GLY A C 1
ATOM 2944 O O . GLY A 1 363 ? -1.376 -3.675 18.128 1.00 93.38 363 GLY A O 1
ATOM 2945 N N . LEU A 1 364 ? -3.507 -3.504 17.470 1.00 93.69 364 LEU A N 1
ATOM 2946 C CA . LEU A 1 364 ? -3.193 -2.763 16.242 1.00 93.69 364 LEU A CA 1
ATOM 2947 C C . LEU A 1 364 ? -2.478 -1.433 16.523 1.00 93.69 364 LEU A C 1
ATOM 2949 O O . LEU A 1 364 ? -1.445 -1.167 15.906 1.00 93.69 364 LEU A O 1
ATOM 2953 N N . GLN A 1 365 ? -3.000 -0.618 17.447 1.00 94.56 365 GLN A N 1
ATOM 2954 C CA . GLN A 1 365 ? -2.383 0.661 17.815 1.00 94.56 365 GLN A CA 1
ATOM 2955 C C . GLN A 1 365 ? -1.010 0.458 18.455 1.00 94.56 365 GLN A C 1
ATOM 2957 O O . GLN A 1 365 ? -0.032 1.055 18.009 1.00 94.56 365 GLN A O 1
ATOM 2962 N N . ASN A 1 366 ? -0.922 -0.391 19.476 1.00 94.94 366 ASN A N 1
ATOM 2963 C CA . ASN A 1 366 ? 0.318 -0.601 20.209 1.00 94.94 366 ASN A CA 1
ATOM 2964 C C . ASN A 1 366 ? 1.395 -1.206 19.307 1.00 94.94 366 ASN A C 1
ATOM 2966 O O . ASN A 1 366 ? 2.520 -0.725 19.340 1.00 94.94 366 ASN A O 1
ATOM 2970 N N . ASN A 1 367 ? 1.070 -2.179 18.448 1.00 94.94 367 ASN A N 1
ATOM 2971 C CA . ASN A 1 367 ? 2.041 -2.750 17.508 1.00 94.94 367 ASN A CA 1
ATOM 2972 C C . ASN A 1 367 ? 2.579 -1.695 16.536 1.00 94.94 367 ASN A C 1
ATOM 2974 O O . ASN A 1 367 ? 3.786 -1.633 16.317 1.00 94.94 367 ASN A O 1
ATOM 2978 N N . PHE A 1 368 ? 1.706 -0.829 16.007 1.00 95.44 368 PHE A N 1
ATOM 2979 C CA . PHE A 1 368 ? 2.132 0.286 15.163 1.00 95.44 368 PHE A CA 1
ATOM 2980 C C . PHE A 1 368 ? 3.081 1.232 15.914 1.00 95.44 368 PHE A C 1
ATOM 2982 O O . PHE A 1 368 ? 4.166 1.529 15.423 1.00 95.44 368 PHE A O 1
ATOM 2989 N N . LEU A 1 369 ? 2.708 1.671 17.121 1.00 94.25 369 LEU A N 1
ATOM 2990 C CA . LEU A 1 369 ? 3.529 2.581 17.926 1.00 94.25 369 LEU A CA 1
ATOM 2991 C C . LEU A 1 369 ? 4.866 1.944 18.335 1.00 94.25 369 LEU A C 1
ATOM 2993 O O . LEU A 1 369 ? 5.902 2.594 18.238 1.00 94.25 369 LEU A O 1
ATOM 2997 N N . GLN A 1 370 ? 4.869 0.669 18.733 1.00 93.00 370 GLN A N 1
ATOM 2998 C CA . GLN A 1 370 ? 6.090 -0.071 19.062 1.00 93.00 370 GLN A CA 1
ATOM 2999 C C . GLN A 1 370 ? 7.016 -0.181 17.854 1.00 93.00 370 GLN A C 1
ATOM 3001 O O . GLN A 1 370 ? 8.223 -0.003 17.978 1.00 93.00 370 GLN A O 1
ATOM 3006 N N . GLU A 1 371 ? 6.461 -0.411 16.668 1.00 92.50 371 GLU A N 1
ATOM 3007 C CA . GLU A 1 371 ? 7.248 -0.454 15.447 1.00 92.50 371 GLU A CA 1
ATOM 3008 C C . GLU A 1 371 ? 7.854 0.911 15.100 1.00 92.50 371 GLU A C 1
ATOM 3010 O O . GLU A 1 371 ? 9.017 0.977 14.702 1.00 92.50 371 GLU A O 1
ATOM 3015 N N . VAL A 1 372 ? 7.135 2.010 15.339 1.00 92.38 372 VAL A N 1
ATOM 3016 C CA . VAL A 1 372 ? 7.692 3.369 15.217 1.00 92.38 372 VAL A CA 1
ATOM 3017 C C . VAL A 1 372 ? 8.868 3.578 16.176 1.00 92.38 372 VAL A C 1
ATOM 3019 O O . VAL A 1 372 ? 9.875 4.161 15.777 1.00 92.38 372 VAL A O 1
ATOM 3022 N N . LEU A 1 373 ? 8.797 3.047 17.401 1.00 89.69 373 LEU A N 1
ATOM 3023 C CA . LEU A 1 373 ? 9.899 3.114 18.369 1.00 89.69 373 LEU A CA 1
ATOM 3024 C C . LEU A 1 373 ? 11.144 2.312 17.948 1.00 89.69 373 LEU A C 1
ATOM 3026 O O . LEU A 1 373 ? 12.229 2.581 18.461 1.00 89.69 373 LEU A O 1
ATOM 3030 N N . THR A 1 374 ? 11.029 1.366 17.006 1.00 90.06 374 THR A N 1
ATOM 3031 C CA . THR A 1 374 ? 12.195 0.636 16.466 1.00 90.06 374 THR A CA 1
ATOM 3032 C C . THR A 1 374 ? 13.036 1.459 15.490 1.00 90.06 374 THR A C 1
ATOM 3034 O O . THR A 1 374 ? 14.162 1.066 15.169 1.00 90.06 374 THR A O 1
ATOM 3037 N N . ILE A 1 375 ? 12.525 2.604 15.018 1.00 88.31 375 ILE A N 1
ATOM 3038 C CA . ILE A 1 375 ? 13.285 3.502 14.148 1.00 88.31 375 ILE A CA 1
ATOM 3039 C C . ILE A 1 375 ? 14.529 3.979 14.903 1.00 88.31 375 ILE A C 1
ATOM 3041 O O . ILE A 1 375 ? 14.452 4.477 16.023 1.00 88.31 375 ILE A O 1
ATOM 3045 N N . SER A 1 376 ? 15.697 3.849 14.274 1.00 81.06 376 SER A N 1
ATOM 3046 C CA . SER A 1 376 ? 16.949 4.326 14.861 1.00 81.06 376 SER A CA 1
ATOM 3047 C C . SER A 1 376 ? 16.952 5.850 14.979 1.00 81.06 376 SER A C 1
ATOM 3049 O O . SER A 1 376 ? 16.600 6.564 14.034 1.00 81.06 376 SER A O 1
ATOM 3051 N N . THR A 1 377 ? 17.407 6.372 16.117 1.00 70.88 377 THR A N 1
ATOM 3052 C CA . THR A 1 377 ? 17.522 7.818 16.313 1.00 70.88 377 THR A CA 1
ATOM 3053 C C . THR A 1 377 ? 18.445 8.446 15.267 1.00 70.88 377 THR A C 1
ATOM 3055 O O . THR A 1 377 ? 19.404 7.839 14.784 1.00 70.88 377 THR A O 1
ATOM 3058 N N . GLY A 1 378 ? 18.072 9.640 14.800 1.00 70.25 378 GLY A N 1
ATOM 3059 C CA . GLY A 1 378 ? 18.734 10.324 13.684 1.00 70.25 378 GLY A CA 1
ATOM 3060 C C . GLY A 1 378 ? 18.307 9.899 12.269 1.00 70.25 378 GLY A C 1
ATOM 3061 O O . GLY A 1 378 ? 18.626 10.626 11.329 1.00 70.25 378 GLY A O 1
ATOM 3062 N N . HIS A 1 379 ? 17.557 8.801 12.093 1.00 74.75 379 HIS A N 1
ATOM 3063 C CA . HIS A 1 379 ? 17.115 8.333 10.764 1.00 74.75 379 HIS A CA 1
ATOM 3064 C C . HIS A 1 379 ? 15.760 8.895 10.315 1.00 74.75 379 HIS A C 1
ATOM 3066 O O . HIS A 1 379 ? 15.441 8.830 9.134 1.00 74.75 379 HIS A O 1
ATOM 3072 N N . SER A 1 380 ? 14.976 9.493 11.218 1.00 80.19 380 SER A N 1
ATOM 3073 C CA . SER A 1 380 ? 13.756 10.218 10.851 1.00 80.19 380 SER A CA 1
ATOM 3074 C C . SER A 1 380 ? 13.645 11.522 11.630 1.00 80.19 380 SER A C 1
ATOM 3076 O O . SER A 1 380 ? 13.620 11.544 12.859 1.00 80.19 380 SER A O 1
ATOM 3078 N N . LYS A 1 381 ? 13.564 12.638 10.898 1.00 83.50 381 LYS A N 1
ATOM 3079 C CA . LYS A 1 381 ? 13.326 13.966 11.489 1.00 83.50 381 LYS A CA 1
ATOM 3080 C C . LYS A 1 381 ? 11.874 14.137 11.937 1.00 83.50 381 LYS A C 1
ATOM 3082 O O . LYS A 1 381 ? 11.603 15.007 12.759 1.00 83.50 381 LYS A O 1
ATOM 3087 N N . ALA A 1 382 ? 10.961 13.334 11.389 1.00 86.25 382 ALA A N 1
ATOM 3088 C CA . ALA A 1 382 ? 9.527 13.460 11.606 1.00 86.25 382 ALA A CA 1
ATOM 3089 C C . ALA A 1 382 ? 9.109 13.100 13.034 1.00 86.25 382 ALA A C 1
ATOM 3091 O O . ALA A 1 382 ? 8.237 13.753 13.591 1.00 86.25 382 ALA A O 1
ATOM 3092 N N . ILE A 1 383 ? 9.779 12.124 13.646 1.00 87.12 383 ILE A N 1
ATOM 3093 C CA . ILE A 1 383 ? 9.492 11.640 15.005 1.00 87.12 383 ILE A CA 1
ATOM 3094 C C . ILE A 1 383 ? 10.437 12.222 16.063 1.00 87.12 383 ILE A C 1
ATOM 3096 O O . ILE A 1 383 ? 10.500 11.727 17.183 1.00 87.12 383 ILE A O 1
ATOM 3100 N N . LYS A 1 384 ? 11.166 13.298 15.739 1.00 85.69 384 LYS A N 1
ATOM 3101 C CA . LYS A 1 384 ? 12.115 13.928 16.670 1.00 85.69 384 LYS A CA 1
ATOM 3102 C C . LYS A 1 384 ? 11.452 14.394 17.976 1.00 85.69 384 LYS A C 1
ATOM 3104 O O . LYS A 1 384 ? 12.094 14.408 19.018 1.00 85.69 384 LYS A O 1
ATOM 3109 N N . PHE A 1 385 ? 10.162 14.731 17.936 1.00 84.69 385 PHE A N 1
ATOM 3110 C CA . PHE A 1 385 ? 9.381 15.098 19.123 1.00 84.69 385 PHE A CA 1
ATOM 3111 C C . PHE A 1 385 ? 9.201 13.948 20.133 1.00 84.69 385 PHE A C 1
ATOM 3113 O O . PHE A 1 385 ? 8.750 14.195 21.244 1.00 84.69 385 PHE A O 1
ATOM 3120 N N . LEU A 1 386 ? 9.530 12.706 19.760 1.00 83.44 386 LEU A N 1
ATOM 3121 C CA . LEU A 1 386 ? 9.519 11.552 20.660 1.00 83.44 386 LEU A CA 1
ATOM 3122 C C . LEU A 1 386 ? 10.851 11.354 21.393 1.00 83.44 386 LEU A C 1
ATOM 3124 O O . LEU A 1 386 ? 10.928 10.477 22.248 1.00 83.44 386 LEU A O 1
ATOM 3128 N N . GLU A 1 387 ? 11.918 12.084 21.046 1.00 82.44 387 GLU A N 1
ATOM 3129 C CA . GLU A 1 387 ? 13.222 11.910 21.697 1.00 82.44 387 GLU A CA 1
ATOM 3130 C C . GLU A 1 387 ? 13.129 12.280 23.185 1.00 82.44 387 GLU A C 1
ATOM 3132 O O . GLU A 1 387 ? 12.682 13.371 23.532 1.00 82.44 387 GLU A O 1
ATOM 3137 N N . GLU A 1 388 ? 13.607 11.398 24.070 1.00 68.81 388 GLU A N 1
ATOM 3138 C CA . GLU A 1 388 ? 13.631 11.628 25.527 1.00 68.81 388 GLU A CA 1
ATOM 3139 C C . GLU A 1 388 ? 14.292 12.968 25.910 1.00 68.81 388 GLU A C 1
ATOM 3141 O O . GLU A 1 388 ? 13.865 13.646 26.845 1.00 68.81 388 GLU A O 1
ATOM 3146 N N . SER A 1 389 ? 15.300 13.395 25.143 1.00 64.62 389 SER A N 1
ATOM 3147 C CA . SER A 1 389 ? 15.998 14.674 25.318 1.00 64.62 389 SER A CA 1
ATOM 3148 C C . SER A 1 389 ? 15.085 15.897 25.180 1.00 64.62 389 SER A C 1
ATOM 3150 O O . SER A 1 389 ? 15.358 16.923 25.805 1.00 64.62 389 SER A O 1
ATOM 3152 N N . TYR A 1 390 ? 13.998 15.794 24.409 1.00 62.06 390 TYR A N 1
ATOM 3153 C CA . TYR A 1 390 ? 13.018 16.864 24.228 1.00 62.06 390 TYR A CA 1
ATOM 3154 C C . TYR A 1 390 ? 12.224 17.122 25.517 1.00 62.06 390 TYR A C 1
ATOM 3156 O O . TYR A 1 390 ? 11.941 18.269 25.851 1.00 62.06 390 TYR A O 1
ATOM 3164 N N . PHE A 1 391 ? 11.942 16.069 26.290 1.00 61.31 391 PHE A N 1
ATOM 3165 C CA . PHE A 1 391 ? 11.226 16.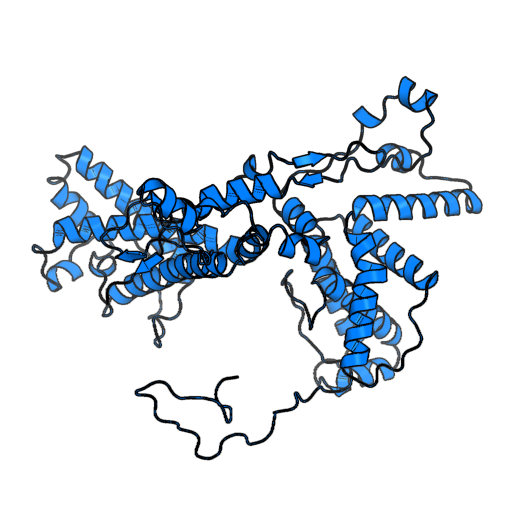161 27.565 1.00 61.31 391 PHE A CA 1
ATOM 3166 C C . PHE A 1 391 ? 12.122 16.657 28.710 1.00 61.31 391 PHE A C 1
ATOM 3168 O O . PHE A 1 391 ? 11.662 17.374 29.595 1.00 61.31 391 PHE A O 1
ATOM 3175 N N . ILE A 1 392 ? 13.418 16.321 28.683 1.00 58.12 392 ILE A N 1
ATOM 3176 C CA . ILE A 1 392 ? 14.386 16.732 29.717 1.00 58.12 392 ILE A CA 1
ATOM 3177 C C . ILE A 1 392 ? 14.731 18.231 29.609 1.00 58.12 392 ILE A C 1
ATOM 3179 O O . ILE A 1 392 ? 15.015 18.874 30.621 1.00 58.12 392 ILE A O 1
ATOM 3183 N N . GLN A 1 393 ? 14.669 18.818 28.405 1.00 51.75 393 GLN A N 1
ATOM 3184 C CA . GLN A 1 393 ? 14.904 20.256 28.213 1.00 51.75 393 GLN A CA 1
ATOM 3185 C C . GLN A 1 393 ? 13.831 21.147 28.860 1.00 51.75 393 GLN A C 1
ATOM 3187 O O . GLN A 1 393 ? 14.153 22.263 29.269 1.00 51.75 393 GLN A O 1
ATOM 3192 N N . GLU A 1 394 ? 12.591 20.674 29.018 1.00 47.56 394 GLU A N 1
ATOM 3193 C CA . GLU A 1 394 ? 11.527 21.452 29.672 1.00 47.56 394 GLU A CA 1
ATOM 3194 C C . GLU A 1 394 ? 11.663 21.502 31.204 1.00 47.56 394 GLU A C 1
ATOM 3196 O O . GLU A 1 394 ? 11.158 22.430 31.835 1.00 47.56 394 GLU A O 1
ATOM 3201 N N . THR A 1 395 ? 12.385 20.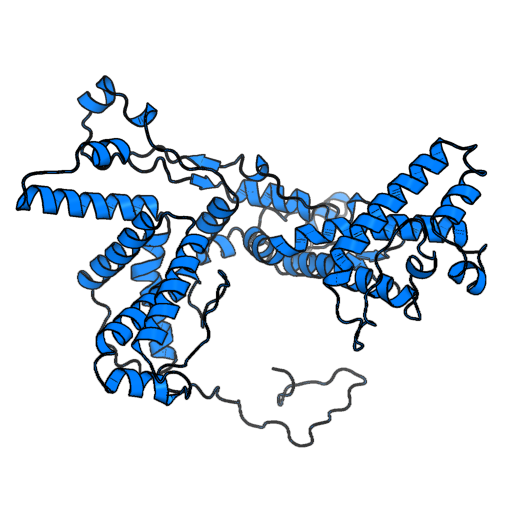561 31.826 1.00 46.91 395 THR A N 1
ATOM 3202 C CA . THR A 1 395 ? 12.484 20.468 33.294 1.00 46.91 395 THR A CA 1
ATOM 3203 C C . THR A 1 395 ? 13.667 21.216 33.920 1.00 46.91 395 THR A C 1
ATOM 3205 O O . THR A 1 395 ? 13.848 21.155 35.133 1.00 46.91 395 THR A O 1
ATOM 3208 N N . GLY A 1 396 ? 14.456 21.967 33.142 1.00 45.38 396 GLY A N 1
ATOM 3209 C CA . GLY A 1 396 ? 15.425 22.941 33.675 1.00 45.38 396 GLY A CA 1
ATOM 3210 C C . GLY A 1 396 ? 16.558 22.372 34.542 1.00 45.38 396 GLY A C 1
ATOM 3211 O O . GLY A 1 396 ? 17.177 23.118 35.299 1.00 45.38 396 GLY A O 1
ATOM 3212 N N . THR A 1 397 ? 16.843 21.073 34.467 1.00 42.97 397 THR A N 1
ATOM 3213 C CA . THR A 1 397 ? 17.961 20.462 35.194 1.00 42.97 397 THR A CA 1
ATOM 3214 C C . THR A 1 397 ? 19.148 20.270 34.263 1.00 42.97 397 THR A C 1
ATOM 3216 O O . THR A 1 397 ? 19.151 19.362 33.432 1.00 42.97 397 THR A O 1
ATOM 3219 N N . ASP A 1 398 ? 20.161 21.123 34.430 1.00 46.50 398 ASP A N 1
ATOM 3220 C CA . ASP A 1 398 ? 21.498 20.953 33.862 1.00 46.50 398 ASP A CA 1
ATOM 3221 C C . ASP A 1 398 ? 22.082 19.611 34.321 1.00 46.50 398 ASP A C 1
ATOM 3223 O O . ASP A 1 398 ? 22.552 19.469 35.451 1.00 46.50 398 ASP A O 1
ATOM 3227 N N . ILE A 1 399 ? 22.064 18.613 33.438 1.00 46.03 399 ILE A N 1
ATOM 3228 C CA . ILE A 1 399 ? 22.832 17.386 33.627 1.00 46.03 399 ILE A CA 1
ATOM 3229 C C . ILE A 1 399 ? 23.893 17.334 32.537 1.00 46.03 399 ILE A C 1
ATOM 3231 O O . ILE A 1 399 ? 23.689 16.865 31.418 1.00 46.03 399 ILE A O 1
ATOM 3235 N N . THR A 1 400 ? 25.069 17.835 32.900 1.00 46.25 400 THR A N 1
ATOM 3236 C CA . THR A 1 400 ? 26.329 17.564 32.221 1.00 46.25 400 THR A CA 1
ATOM 3237 C C . THR A 1 400 ? 26.725 16.105 32.463 1.00 46.25 400 THR A C 1
ATOM 3239 O O . THR A 1 400 ? 27.497 15.809 33.373 1.00 46.25 400 THR A O 1
ATOM 3242 N N . SER A 1 401 ? 26.223 15.178 31.651 1.00 44.28 401 SER A N 1
ATOM 3243 C CA . SER A 1 401 ? 26.882 13.885 31.452 1.00 44.28 401 SER A CA 1
ATOM 3244 C C . SER A 1 401 ? 26.637 13.373 30.040 1.00 44.28 401 SER A C 1
ATOM 3246 O O . SER A 1 401 ? 25.510 13.117 29.621 1.00 44.28 401 SER A O 1
ATOM 3248 N N . ALA A 1 402 ? 27.739 13.265 29.304 1.00 46.69 402 ALA A N 1
ATOM 3249 C CA . ALA A 1 402 ? 27.827 12.695 27.977 1.00 46.69 402 ALA A CA 1
ATOM 3250 C C . ALA A 1 402 ? 27.414 11.218 28.012 1.00 46.69 402 ALA A C 1
ATOM 3252 O O . ALA A 1 402 ? 28.173 10.390 28.493 1.00 46.69 402 ALA A O 1
ATOM 3253 N N . GLU A 1 403 ? 26.184 10.958 27.571 1.00 46.97 403 GLU A N 1
ATOM 3254 C CA . GLU A 1 403 ? 25.617 9.734 26.976 1.00 46.97 403 GLU A CA 1
ATOM 3255 C C . GLU A 1 403 ? 24.088 9.872 27.087 1.00 46.97 403 GLU A C 1
ATOM 3257 O O . GLU A 1 403 ? 23.410 9.126 27.792 1.00 46.97 403 GLU A O 1
ATOM 3262 N N . SER A 1 404 ? 23.514 10.896 26.435 1.00 47.25 404 SER A N 1
ATOM 3263 C CA . SER A 1 404 ? 22.057 10.963 26.310 1.00 47.25 404 SER A CA 1
ATOM 3264 C C . SER A 1 404 ? 21.639 9.753 25.485 1.00 47.25 404 SER A C 1
ATOM 3266 O O . SER A 1 404 ? 21.917 9.699 24.283 1.00 47.25 404 SER A O 1
ATOM 3268 N N . SER A 1 405 ? 21.018 8.769 26.126 1.00 51.09 405 SER A N 1
ATOM 3269 C CA . SER A 1 405 ? 20.329 7.700 25.418 1.00 51.09 405 SER A CA 1
ATOM 3270 C C . SER A 1 405 ? 19.296 8.375 24.523 1.00 51.09 405 SER A C 1
ATOM 3272 O O . SER A 1 405 ? 18.284 8.874 24.995 1.00 51.09 405 SER A O 1
ATOM 3274 N N . THR A 1 406 ? 19.590 8.487 23.230 1.00 61.59 406 THR A N 1
ATOM 3275 C CA . THR A 1 406 ? 18.626 8.963 22.244 1.00 61.59 406 THR A CA 1
ATOM 3276 C C . THR A 1 406 ? 17.670 7.802 22.036 1.00 61.59 406 THR A C 1
ATOM 3278 O O . THR A 1 406 ? 17.870 6.948 21.179 1.00 61.59 406 THR A O 1
ATOM 3281 N N . ARG A 1 407 ? 16.692 7.687 22.929 1.00 74.25 407 ARG A N 1
ATOM 3282 C CA . ARG A 1 407 ? 15.585 6.748 22.805 1.00 74.25 407 ARG A CA 1
ATOM 3283 C C . ARG A 1 407 ? 14.330 7.546 22.521 1.00 74.25 407 ARG A C 1
ATOM 3285 O O . ARG A 1 407 ? 14.179 8.678 22.985 1.00 74.25 407 ARG A O 1
ATOM 3292 N N . PHE A 1 408 ? 13.466 6.960 21.707 1.00 82.38 408 PHE A N 1
ATOM 3293 C CA . PHE A 1 408 ? 12.120 7.465 21.537 1.00 82.38 408 PHE A CA 1
ATOM 3294 C C . PHE A 1 408 ? 11.260 6.961 22.694 1.00 82.38 408 PHE A C 1
ATOM 3296 O O . PHE A 1 408 ? 11.354 5.793 23.075 1.00 82.38 408 PHE A O 1
ATOM 3303 N N . TYR A 1 409 ? 10.428 7.841 23.240 1.00 84.44 409 TYR A N 1
ATOM 3304 C CA . TYR A 1 409 ? 9.517 7.534 24.330 1.00 84.44 409 TYR A CA 1
ATOM 3305 C C . TYR A 1 409 ? 8.079 7.854 23.925 1.00 84.44 409 TYR A C 1
ATOM 3307 O O . TYR A 1 409 ? 7.784 8.927 23.400 1.00 84.44 409 TYR A O 1
ATOM 3315 N N . ILE A 1 410 ? 7.178 6.913 24.198 1.00 86.88 410 ILE A N 1
ATOM 3316 C CA . ILE A 1 410 ? 5.730 7.093 24.107 1.00 86.88 410 ILE A CA 1
ATOM 3317 C C . ILE A 1 410 ? 5.161 6.794 25.491 1.00 86.88 410 ILE A C 1
ATOM 3319 O O . ILE A 1 410 ? 5.499 5.781 26.102 1.00 86.88 410 ILE A O 1
ATOM 3323 N N . GLN A 1 411 ? 4.298 7.680 25.985 1.00 87.25 411 GLN A N 1
ATOM 3324 C CA . GLN A 1 411 ? 3.653 7.513 27.283 1.00 87.25 411 GLN A CA 1
ATOM 3325 C C . GLN A 1 411 ? 2.768 6.259 27.291 1.00 87.25 411 GLN A C 1
ATOM 3327 O O . GLN A 1 411 ? 2.017 6.033 26.343 1.00 87.25 411 GLN A O 1
ATOM 3332 N N . SER A 1 412 ? 2.807 5.490 28.379 1.00 89.75 412 SER A N 1
ATOM 3333 C CA . SER A 1 412 ? 1.845 4.412 28.638 1.00 89.75 412 SER A CA 1
ATOM 3334 C C . SER A 1 412 ? 0.712 4.899 29.538 1.00 89.75 412 SER A C 1
ATOM 3336 O O . SER A 1 412 ? 0.964 5.571 30.541 1.00 89.75 412 SER A O 1
ATOM 3338 N N . LEU A 1 413 ? -0.532 4.567 29.191 1.00 89.12 413 LEU A N 1
ATOM 3339 C CA . LEU A 1 413 ? -1.725 4.867 29.986 1.00 89.12 413 LEU A CA 1
ATOM 3340 C C . LEU A 1 413 ? -2.652 3.653 30.041 1.00 89.12 413 LEU A C 1
ATOM 3342 O O . LEU A 1 413 ? -2.874 2.975 29.040 1.00 89.12 413 LEU A O 1
ATOM 3346 N N . GLY A 1 414 ? -3.275 3.430 31.198 1.00 86.12 414 GLY A N 1
ATOM 3347 C CA . GLY A 1 414 ? -4.367 2.465 31.298 1.00 86.12 414 GLY A CA 1
ATOM 3348 C C . GLY A 1 414 ? -5.595 2.945 30.519 1.00 86.12 414 GLY A C 1
ATOM 3349 O O . GLY A 1 414 ? -5.903 4.137 30.518 1.00 86.12 414 GLY A O 1
ATOM 3350 N N . ILE A 1 415 ? -6.352 2.020 29.924 1.00 84.06 415 ILE A N 1
ATOM 3351 C CA . ILE A 1 415 ? -7.544 2.313 29.094 1.00 84.06 415 ILE A CA 1
ATOM 3352 C C . ILE A 1 415 ? -8.611 3.203 29.773 1.00 84.06 415 ILE A C 1
ATOM 3354 O O . ILE A 1 415 ? -9.398 3.883 29.120 1.00 84.06 415 ILE A O 1
ATOM 3358 N N . ASN A 1 416 ? -8.641 3.239 31.107 1.00 80.88 416 ASN A N 1
ATOM 3359 C CA . ASN A 1 416 ? -9.568 4.080 31.874 1.00 80.88 416 ASN A CA 1
ATOM 3360 C C . ASN A 1 416 ? -9.109 5.544 31.996 1.00 80.88 416 ASN A C 1
ATOM 3362 O O . ASN A 1 416 ? -9.889 6.397 32.407 1.00 80.88 416 ASN A O 1
ATOM 3366 N N . GLN A 1 417 ? -7.843 5.832 31.689 1.00 84.38 417 GLN A N 1
ATOM 3367 C CA . GLN A 1 417 ? -7.224 7.159 31.788 1.00 84.38 417 GLN A CA 1
ATOM 3368 C C . GLN A 1 417 ? -7.043 7.823 30.415 1.00 84.38 417 GLN A C 1
ATOM 3370 O O . GLN A 1 417 ? -6.699 9.003 30.337 1.00 84.38 417 GLN A O 1
ATOM 3375 N N . THR A 1 418 ? -7.274 7.080 29.331 1.00 86.62 418 THR A N 1
ATOM 3376 C CA . THR A 1 418 ? -7.117 7.561 27.957 1.00 86.62 418 THR A CA 1
ATOM 3377 C C . THR A 1 418 ? -8.234 8.519 27.553 1.00 86.62 418 THR A C 1
ATOM 3379 O O . THR A 1 418 ? -9.404 8.299 27.872 1.00 86.62 418 THR A O 1
ATOM 3382 N N . LYS A 1 419 ? -7.876 9.541 26.776 1.00 88.56 419 LYS A N 1
ATOM 3383 C CA . LYS A 1 419 ? -8.784 10.501 26.134 1.00 88.56 419 LYS A CA 1
ATOM 3384 C C . LYS A 1 419 ? -8.800 10.284 24.623 1.00 88.56 419 LYS A C 1
ATOM 3386 O O . LYS A 1 419 ? -7.898 9.652 24.083 1.00 88.56 419 LYS A O 1
ATOM 3391 N N . GLN A 1 420 ? -9.759 10.894 23.928 1.00 88.81 420 GLN A N 1
ATOM 3392 C CA . GLN A 1 420 ? -9.900 10.796 22.470 1.00 88.81 420 GLN A CA 1
ATOM 3393 C C . GLN A 1 420 ? -8.588 11.030 21.698 1.00 88.81 420 GLN A C 1
ATOM 3395 O O . GLN A 1 420 ? -8.253 10.235 20.825 1.00 88.81 420 GLN A O 1
ATOM 3400 N N . ASN A 1 421 ? -7.811 12.063 22.052 1.00 90.44 421 ASN A N 1
ATOM 3401 C CA . ASN A 1 421 ? -6.550 12.394 21.368 1.00 90.44 421 ASN A CA 1
ATOM 3402 C C . ASN A 1 421 ? -5.469 11.309 21.480 1.00 90.44 421 ASN A C 1
ATOM 3404 O O . ASN A 1 421 ? -4.545 11.296 20.667 1.00 90.44 421 ASN A O 1
ATOM 3408 N N . ASN A 1 422 ? -5.577 10.410 22.463 1.00 91.62 422 ASN A N 1
ATOM 3409 C CA . ASN A 1 422 ? -4.606 9.346 22.695 1.00 91.62 422 ASN A CA 1
ATOM 3410 C C . ASN A 1 422 ? -4.773 8.153 21.741 1.00 91.62 422 ASN A C 1
ATOM 3412 O O . ASN A 1 422 ? -3.887 7.300 21.669 1.00 91.62 422 ASN A O 1
ATOM 3416 N N . PHE A 1 423 ? -5.883 8.105 21.001 1.00 92.75 423 PHE A N 1
ATOM 3417 C CA . PHE A 1 423 ? -6.186 7.069 20.021 1.00 92.75 423 PHE A CA 1
ATOM 3418 C C . PHE A 1 423 ? -5.860 7.537 18.607 1.00 92.75 423 PHE A C 1
ATOM 3420 O O . PHE A 1 423 ? -6.040 8.709 18.265 1.00 92.75 423 PHE A O 1
ATOM 3427 N N . ILE A 1 424 ? -5.398 6.617 17.763 1.00 93.19 424 ILE A N 1
ATOM 3428 C CA . ILE A 1 424 ? -5.183 6.914 16.346 1.00 93.19 424 ILE A CA 1
ATOM 3429 C C . ILE A 1 424 ? -6.547 6.988 15.655 1.00 93.19 424 ILE A C 1
ATOM 3431 O O . ILE A 1 424 ? -7.230 5.981 15.483 1.00 93.19 424 ILE A O 1
ATOM 3435 N N . ASN A 1 425 ? -6.937 8.192 15.241 1.00 91.50 425 ASN A N 1
ATOM 3436 C CA . ASN A 1 425 ? -8.104 8.418 14.397 1.00 91.50 425 ASN A CA 1
ATOM 3437 C C . ASN A 1 425 ? -7.631 8.740 12.980 1.00 91.50 425 ASN A C 1
ATOM 3439 O O . ASN A 1 425 ? -7.235 9.873 12.700 1.00 91.50 425 ASN A O 1
ATOM 3443 N N . TYR A 1 426 ? -7.618 7.724 12.121 1.00 91.06 426 TYR A N 1
ATOM 3444 C CA . TYR A 1 426 ? -7.061 7.822 10.782 1.00 91.06 426 TYR A CA 1
ATOM 3445 C C . TYR A 1 426 ? -8.097 7.518 9.700 1.00 91.06 426 TYR A C 1
ATOM 3447 O O . TYR A 1 426 ? -8.769 6.487 9.715 1.00 91.06 426 TYR A O 1
ATOM 3455 N N . GLU A 1 427 ? -8.157 8.419 8.729 1.00 90.06 427 GLU A N 1
ATOM 3456 C CA . GLU A 1 427 ? -8.806 8.249 7.438 1.00 90.06 427 GLU A CA 1
ATOM 3457 C C . GLU A 1 427 ? -7.884 8.876 6.392 1.00 90.06 427 GLU A C 1
ATOM 3459 O O . GLU A 1 427 ? -7.230 9.889 6.670 1.00 90.06 427 GLU A O 1
ATOM 3464 N N . TRP A 1 428 ? -7.770 8.247 5.220 1.00 91.00 428 TRP A N 1
ATOM 3465 C CA . TRP A 1 428 ? -6.904 8.769 4.169 1.00 91.00 428 TRP A CA 1
ATOM 3466 C C . TRP A 1 428 ? -7.368 10.165 3.737 1.00 91.00 428 TRP A C 1
ATOM 3468 O O . TRP A 1 428 ? -8.512 10.360 3.333 1.00 91.00 428 TRP A O 1
ATOM 3478 N N . ASP A 1 429 ? -6.447 11.124 3.797 1.00 90.56 429 ASP A N 1
ATOM 3479 C CA . ASP A 1 429 ? -6.665 12.510 3.401 1.00 90.56 429 ASP A CA 1
ATOM 3480 C C . ASP A 1 429 ? -5.706 12.860 2.261 1.00 90.56 429 ASP A C 1
ATOM 3482 O O . ASP A 1 429 ? -4.488 12.934 2.451 1.00 90.56 429 ASP A O 1
ATOM 3486 N N . GLU A 1 430 ? -6.250 13.103 1.066 1.00 89.94 430 GLU A N 1
ATOM 3487 C CA . GLU A 1 430 ? -5.454 13.467 -0.111 1.00 89.94 430 GLU A CA 1
ATOM 3488 C C . GLU A 1 430 ? -4.655 14.763 0.090 1.00 89.94 430 GLU A C 1
ATOM 3490 O O . GLU A 1 430 ? -3.619 14.942 -0.555 1.00 89.94 430 GLU A O 1
ATOM 3495 N N . ASN A 1 431 ? -5.060 15.633 1.026 1.00 91.81 431 ASN A N 1
ATOM 3496 C CA . ASN A 1 431 ? -4.330 16.862 1.336 1.00 91.81 431 ASN A CA 1
ATOM 3497 C C . ASN A 1 431 ? -2.930 16.593 1.902 1.00 91.81 431 ASN A C 1
ATOM 3499 O O . ASN A 1 431 ? -2.066 17.459 1.795 1.00 91.81 431 ASN A O 1
ATOM 3503 N N . ILE A 1 432 ? -2.657 15.396 2.437 1.00 92.31 432 ILE A N 1
ATOM 3504 C CA . ILE A 1 432 ? -1.300 14.989 2.844 1.00 92.31 432 ILE A CA 1
ATOM 3505 C C . ILE A 1 432 ? -0.338 15.072 1.646 1.00 92.31 432 ILE A C 1
ATOM 3507 O O . ILE A 1 432 ? 0.833 15.424 1.790 1.00 92.31 432 ILE A O 1
ATOM 3511 N N . LEU A 1 433 ? -0.841 14.820 0.432 1.00 94.75 433 LEU A N 1
ATOM 3512 C CA . LEU A 1 433 ? -0.065 14.873 -0.804 1.00 94.75 433 LEU A CA 1
ATOM 3513 C C . LEU A 1 433 ? 0.013 16.277 -1.422 1.00 94.75 433 LEU A C 1
ATOM 3515 O O . LEU A 1 433 ? 0.553 16.419 -2.518 1.00 94.75 433 LEU A O 1
ATOM 3519 N N . GLN A 1 434 ? -0.455 17.331 -0.741 1.00 93.75 434 GLN A N 1
ATOM 3520 C CA . GLN A 1 434 ? -0.312 18.715 -1.221 1.00 93.75 434 GLN A CA 1
ATOM 3521 C C . GLN A 1 434 ? 1.155 19.134 -1.405 1.00 93.75 434 GLN A C 1
ATOM 3523 O O . GLN A 1 434 ? 1.456 20.032 -2.185 1.00 93.75 434 GLN A O 1
ATOM 3528 N N . TYR A 1 435 ? 2.081 18.462 -0.713 1.00 92.94 435 TYR A N 1
ATOM 3529 C CA . TYR A 1 435 ? 3.526 18.649 -0.843 1.00 92.94 435 TYR A CA 1
ATOM 3530 C C . TYR A 1 435 ? 4.114 17.843 -2.012 1.00 92.94 435 TYR A C 1
ATOM 3532 O O . TYR A 1 435 ? 5.184 17.244 -1.899 1.00 92.94 435 TYR A O 1
ATOM 3540 N N . SER A 1 436 ? 3.394 17.786 -3.131 1.00 93.75 436 SER A N 1
ATOM 3541 C CA . SER A 1 436 ? 3.846 17.119 -4.345 1.00 93.75 436 SER A CA 1
ATOM 3542 C C . SER A 1 436 ? 3.843 18.071 -5.531 1.00 93.75 436 SER A C 1
ATOM 3544 O O . SER A 1 436 ? 2.934 18.879 -5.718 1.00 93.75 436 SER A O 1
ATOM 3546 N N . ASP A 1 437 ? 4.880 17.947 -6.349 1.00 91.75 437 ASP A N 1
ATOM 3547 C CA . ASP A 1 437 ? 5.098 18.757 -7.536 1.00 91.75 437 ASP A CA 1
ATOM 3548 C C . ASP A 1 437 ? 5.122 17.878 -8.780 1.00 91.75 437 ASP A C 1
ATOM 3550 O O . ASP A 1 437 ? 5.487 16.705 -8.753 1.00 91.75 437 ASP A O 1
ATOM 3554 N N . ARG A 1 438 ? 4.755 18.457 -9.920 1.00 89.56 438 ARG A N 1
ATOM 3555 C CA . ARG A 1 438 ? 4.882 17.786 -11.218 1.00 89.56 438 ARG A CA 1
ATOM 3556 C C . ARG A 1 438 ? 6.197 18.173 -11.853 1.00 89.56 438 ARG A C 1
ATOM 3558 O O . ARG A 1 438 ? 6.552 19.353 -11.878 1.00 89.56 438 ARG A O 1
ATOM 3565 N N . ASN A 1 439 ? 6.886 17.204 -12.437 1.00 87.25 439 ASN A N 1
ATOM 3566 C CA . ASN A 1 439 ? 8.155 17.484 -13.076 1.00 87.25 439 ASN A CA 1
ATOM 3567 C C . ASN A 1 439 ? 7.971 18.454 -14.266 1.00 87.25 439 ASN A C 1
ATOM 3569 O O . ASN A 1 439 ? 7.065 18.326 -15.098 1.00 87.25 439 ASN A O 1
ATOM 3573 N N . LEU A 1 440 ? 8.812 19.489 -14.315 1.00 84.19 440 LEU A N 1
ATOM 3574 C CA . LEU A 1 440 ? 8.757 20.568 -15.306 1.00 84.19 440 LEU A CA 1
ATOM 3575 C C . LEU A 1 440 ? 9.623 20.307 -16.547 1.00 84.19 440 LEU A C 1
ATOM 3577 O O . LEU A 1 440 ? 9.548 21.060 -17.524 1.00 84.19 440 LEU A O 1
ATOM 3581 N N . GLU A 1 441 ? 10.433 19.251 -16.524 1.00 82.38 441 GLU A N 1
ATOM 3582 C CA . GLU A 1 441 ? 11.238 18.818 -17.658 1.00 82.38 441 GLU A CA 1
ATOM 3583 C C . GLU A 1 441 ? 10.350 18.310 -18.806 1.00 82.38 441 GLU A C 1
ATOM 3585 O O . GLU A 1 441 ? 9.247 17.788 -18.618 1.00 82.38 441 GLU A O 1
ATOM 3590 N N . THR A 1 442 ? 10.835 18.499 -20.033 1.00 78.06 442 THR A N 1
ATOM 3591 C CA . THR A 1 442 ? 10.141 18.069 -21.255 1.00 78.06 442 THR A CA 1
ATOM 3592 C C . THR A 1 442 ? 9.947 16.553 -21.240 1.00 78.06 442 THR A C 1
ATOM 3594 O O . THR A 1 442 ? 10.893 15.823 -20.957 1.00 78.06 442 THR A O 1
ATOM 3597 N N . GLY A 1 443 ? 8.735 16.082 -21.532 1.00 78.50 443 GLY A N 1
ATOM 3598 C CA . GLY A 1 443 ? 8.411 14.651 -21.553 1.00 78.50 443 GLY A CA 1
ATOM 3599 C C . GLY A 1 443 ? 8.250 14.017 -20.172 1.00 78.50 443 GLY A C 1
ATOM 3600 O O . GLY A 1 443 ? 8.049 12.809 -20.076 1.00 78.50 443 GLY A O 1
ATOM 3601 N N . ARG A 1 444 ? 8.304 14.813 -19.095 1.00 84.69 444 ARG A N 1
ATOM 3602 C CA . ARG A 1 444 ? 8.183 14.335 -17.709 1.00 84.69 444 ARG A CA 1
ATOM 3603 C C . ARG A 1 444 ? 6.954 14.867 -16.977 1.00 84.69 444 ARG A C 1
ATOM 3605 O O . ARG A 1 444 ? 6.838 14.678 -15.778 1.00 84.69 444 ARG A O 1
ATOM 3612 N N . GLY A 1 445 ? 5.997 15.484 -17.673 1.00 84.31 445 GLY A N 1
ATOM 3613 C CA . GLY A 1 445 ? 4.793 16.055 -17.040 1.00 84.31 445 GLY A CA 1
ATOM 3614 C C . GLY A 1 445 ? 3.955 15.056 -16.225 1.00 84.31 445 GLY A C 1
ATOM 3615 O O . GLY A 1 445 ? 3.274 15.454 -15.280 1.00 84.31 445 GLY A O 1
ATOM 3616 N N . GLN A 1 446 ? 4.039 13.767 -16.563 1.00 87.31 446 GLN A N 1
ATOM 3617 C CA . GLN A 1 446 ? 3.398 12.664 -15.841 1.00 87.31 446 GLN A CA 1
ATOM 3618 C C . GLN A 1 446 ? 4.131 12.249 -14.553 1.00 87.31 446 GLN A C 1
ATOM 3620 O O . GLN A 1 446 ? 3.518 11.632 -13.687 1.00 87.31 446 GLN A O 1
ATOM 3625 N N . ASP A 1 447 ? 5.409 12.608 -14.392 1.00 88.94 447 ASP A N 1
ATOM 3626 C CA . ASP A 1 447 ? 6.159 12.329 -13.168 1.00 88.94 447 ASP A CA 1
ATOM 3627 C C . ASP A 1 447 ? 5.722 13.282 -12.052 1.00 88.94 447 ASP A C 1
ATOM 3629 O O . ASP A 1 447 ? 5.877 14.504 -12.154 1.00 88.94 447 ASP A O 1
ATOM 3633 N N . VAL A 1 448 ? 5.227 12.706 -10.959 1.00 92.12 448 VAL A N 1
ATOM 3634 C CA . VAL A 1 448 ? 4.963 13.417 -9.707 1.00 92.12 448 VAL A CA 1
ATOM 3635 C C . VAL A 1 448 ? 6.137 13.186 -8.760 1.00 92.12 448 VAL A C 1
ATOM 3637 O O . VAL A 1 448 ? 6.565 12.052 -8.551 1.00 92.12 448 VAL A O 1
ATOM 3640 N N . ILE A 1 449 ? 6.666 14.270 -8.206 1.00 92.75 449 ILE A N 1
ATOM 3641 C CA . ILE A 1 449 ? 7.742 14.293 -7.221 1.00 92.75 449 ILE A CA 1
ATOM 3642 C C . ILE A 1 449 ? 7.103 14.599 -5.871 1.00 92.75 449 ILE A C 1
ATOM 3644 O O . ILE A 1 449 ? 6.439 15.620 -5.714 1.00 92.75 449 ILE A O 1
ATOM 3648 N N . TYR A 1 450 ? 7.307 13.716 -4.901 1.00 95.00 450 TYR A N 1
ATOM 3649 C CA . TYR A 1 450 ? 6.755 13.860 -3.558 1.00 95.00 450 TYR A CA 1
ATOM 3650 C C . TYR A 1 450 ? 7.835 14.370 -2.601 1.00 95.00 450 TYR A C 1
ATOM 3652 O O . TYR A 1 450 ? 8.920 13.786 -2.522 1.00 95.00 450 TYR A O 1
ATOM 3660 N N . ASP A 1 451 ? 7.539 15.438 -1.855 1.00 95.56 451 ASP A N 1
ATOM 3661 C CA . ASP A 1 451 ? 8.373 15.898 -0.741 1.00 95.56 451 ASP A CA 1
ATOM 3662 C C . ASP A 1 451 ? 8.176 14.946 0.448 1.00 95.56 451 ASP A C 1
ATOM 3664 O O . ASP A 1 451 ? 7.348 15.166 1.336 1.00 95.56 451 ASP A O 1
ATOM 3668 N N . LEU A 1 452 ? 8.923 13.836 0.421 1.00 95.56 452 LEU A N 1
ATOM 3669 C CA . LEU A 1 452 ? 8.827 12.770 1.420 1.00 95.56 452 LEU A CA 1
ATOM 3670 C C . LEU A 1 452 ? 9.055 13.288 2.839 1.00 95.56 452 LEU A C 1
ATOM 3672 O O . LEU A 1 452 ? 8.420 12.793 3.759 1.00 95.56 452 LEU A O 1
ATOM 3676 N N . GLN A 1 453 ? 9.896 14.309 3.024 1.00 93.81 453 GLN A N 1
ATOM 3677 C CA . GLN A 1 453 ? 10.160 14.861 4.348 1.00 93.81 453 GLN A CA 1
ATOM 3678 C C . GLN A 1 453 ? 8.910 15.529 4.934 1.00 93.81 453 GLN A C 1
ATOM 3680 O O . GLN A 1 453 ? 8.559 15.268 6.083 1.00 93.81 453 GLN A O 1
ATOM 3685 N N . LYS A 1 454 ? 8.229 16.384 4.161 1.00 94.62 454 LYS A N 1
ATOM 3686 C CA . LYS A 1 454 ? 7.005 17.051 4.635 1.00 94.62 454 LYS A CA 1
ATOM 3687 C C . LYS A 1 454 ? 5.858 16.069 4.832 1.00 94.62 454 LYS A C 1
ATOM 3689 O O . LYS A 1 454 ? 5.147 16.171 5.826 1.00 94.62 454 LYS A O 1
ATOM 3694 N N . ILE A 1 455 ? 5.710 15.115 3.913 1.00 95.88 455 ILE A N 1
ATOM 3695 C CA . ILE A 1 455 ? 4.686 14.068 4.008 1.00 95.88 455 ILE A CA 1
ATOM 3696 C C . ILE A 1 455 ? 4.918 13.206 5.254 1.00 95.88 455 ILE A C 1
ATOM 3698 O O . ILE A 1 455 ? 3.983 12.969 6.013 1.00 95.88 455 ILE A O 1
ATOM 3702 N N . GLU A 1 456 ? 6.159 12.776 5.503 1.00 95.31 456 GLU A N 1
ATOM 3703 C CA . GLU A 1 456 ? 6.512 11.997 6.694 1.00 95.31 456 GLU A CA 1
ATOM 3704 C C . GLU A 1 456 ? 6.227 12.780 7.983 1.00 95.31 456 GLU A C 1
ATOM 3706 O O . GLU A 1 456 ? 5.664 12.218 8.918 1.00 95.31 456 GLU A O 1
ATOM 3711 N N . MET A 1 457 ? 6.557 14.077 8.025 1.00 92.94 457 MET A N 1
ATOM 3712 C CA . MET A 1 457 ? 6.264 14.946 9.171 1.00 92.94 457 MET A CA 1
ATOM 3713 C C . MET A 1 457 ? 4.761 15.083 9.444 1.00 92.94 457 MET A C 1
ATOM 3715 O O . MET A 1 457 ? 4.351 14.955 10.596 1.00 92.94 457 MET A O 1
ATOM 3719 N N . ASP A 1 458 ? 3.943 15.321 8.414 1.00 94.25 458 ASP A N 1
ATOM 3720 C CA . ASP A 1 458 ? 2.485 15.431 8.573 1.00 94.25 458 ASP A CA 1
ATOM 3721 C C . ASP A 1 458 ? 1.879 14.091 9.028 1.00 94.25 458 ASP A C 1
ATOM 3723 O O . ASP A 1 458 ? 1.111 14.041 9.990 1.00 94.25 458 ASP A O 1
ATOM 3727 N N . LEU A 1 459 ? 2.299 12.975 8.417 1.00 95.00 459 LEU A N 1
ATOM 3728 C CA . LEU A 1 459 ? 1.854 11.639 8.821 1.00 95.00 459 LEU A CA 1
ATOM 3729 C C . LEU A 1 459 ? 2.251 11.313 10.268 1.00 95.00 459 LEU A C 1
ATOM 3731 O O . LEU A 1 459 ? 1.403 10.862 11.037 1.00 95.00 459 LEU A O 1
ATOM 3735 N N . ALA A 1 460 ? 3.503 11.557 10.664 1.00 93.88 460 ALA A N 1
ATOM 3736 C CA . ALA A 1 460 ? 3.975 11.299 12.025 1.00 93.88 460 ALA A CA 1
ATOM 3737 C C . ALA A 1 460 ? 3.226 12.149 13.055 1.00 93.88 460 ALA A C 1
ATOM 3739 O O . ALA A 1 460 ? 2.827 11.647 14.108 1.00 93.88 460 ALA A O 1
ATOM 3740 N N . HIS A 1 461 ? 2.968 13.417 12.732 1.00 91.75 461 HIS A N 1
ATOM 3741 C CA . HIS A 1 461 ? 2.184 14.290 13.590 1.00 91.75 461 HIS A CA 1
ATOM 3742 C C . HIS A 1 461 ? 0.745 13.772 13.750 1.00 91.75 461 HIS A C 1
ATOM 3744 O O . HIS A 1 461 ? 0.263 13.620 14.866 1.00 91.75 461 HIS A O 1
ATOM 3750 N N . ARG A 1 462 ? 0.054 13.411 12.663 1.00 92.00 462 ARG A N 1
ATOM 3751 C CA . ARG A 1 462 ? -1.328 12.897 12.744 1.00 92.00 462 ARG A CA 1
ATOM 3752 C C . ARG A 1 462 ? -1.430 11.552 13.474 1.00 92.00 462 ARG A C 1
ATOM 3754 O O . ARG A 1 462 ? -2.382 11.329 14.223 1.00 92.00 462 ARG A O 1
ATOM 3761 N N . LEU A 1 463 ? -0.467 10.657 13.250 1.00 94.38 463 LEU A N 1
ATOM 3762 C CA . LEU A 1 463 ? -0.542 9.256 13.674 1.00 94.38 463 LEU A CA 1
ATOM 3763 C C . LEU A 1 463 ? 0.157 8.946 14.998 1.00 94.38 463 LEU A C 1
ATOM 3765 O O . LEU A 1 463 ? -0.111 7.887 15.555 1.00 94.38 463 LEU A O 1
ATOM 3769 N N . VAL A 1 464 ? 1.049 9.811 15.490 1.00 93.44 464 VAL A N 1
ATOM 3770 C CA . VAL A 1 464 ? 1.871 9.516 16.681 1.00 93.44 464 VAL A CA 1
ATOM 3771 C C . VAL A 1 464 ? 1.865 10.641 17.713 1.00 93.44 464 VAL A C 1
ATOM 3773 O O . VAL A 1 464 ? 1.955 10.362 18.907 1.00 93.44 464 VAL A O 1
ATOM 3776 N N . PHE A 1 465 ? 1.702 11.904 17.308 1.00 89.38 465 PHE A N 1
ATOM 3777 C CA . PHE A 1 465 ? 1.661 13.016 18.262 1.00 89.38 465 PHE A CA 1
ATOM 3778 C C . PHE A 1 465 ? 0.508 12.844 19.269 1.00 89.38 465 PHE A C 1
ATOM 3780 O O . PHE A 1 465 ? -0.629 12.555 18.882 1.00 89.38 465 PHE A O 1
ATOM 3787 N N . GLU A 1 466 ? 0.815 12.983 20.564 1.00 88.56 466 GLU A N 1
ATOM 3788 C CA . GLU A 1 466 ? -0.093 12.759 21.711 1.00 88.56 466 GLU A CA 1
ATOM 3789 C C . GLU A 1 466 ? -0.716 11.350 21.818 1.00 88.56 466 GLU A C 1
ATOM 3791 O O . GLU A 1 466 ? -1.611 11.120 22.642 1.00 88.56 466 GLU A O 1
ATOM 3796 N N . LYS A 1 467 ? -0.262 10.387 21.005 1.00 93.19 467 LYS A N 1
ATOM 3797 C CA . LYS A 1 467 ? -0.712 8.993 21.087 1.00 93.19 467 LYS A CA 1
ATOM 3798 C C . LYS A 1 467 ? 0.016 8.277 22.210 1.00 93.19 467 LYS A C 1
ATOM 3800 O O . LYS A 1 467 ? 1.152 8.608 22.540 1.00 93.19 467 LYS A O 1
ATOM 3805 N N . VAL A 1 468 ? -0.661 7.300 22.801 1.00 92.25 468 VAL A N 1
ATOM 3806 C CA . VAL A 1 468 ? -0.153 6.574 23.968 1.00 92.25 468 VAL A CA 1
ATOM 3807 C C . VAL A 1 468 ? -0.152 5.082 23.701 1.00 92.25 468 VAL A C 1
ATOM 3809 O O . VAL A 1 468 ? -0.985 4.565 22.949 1.00 92.25 468 VAL A O 1
ATOM 3812 N N . HIS A 1 469 ? 0.774 4.397 24.356 1.00 92.25 469 HIS A N 1
ATOM 3813 C CA . HIS A 1 469 ? 0.690 2.963 24.530 1.00 92.25 469 HIS A CA 1
ATOM 3814 C C . HIS A 1 469 ? -0.440 2.665 25.516 1.00 92.25 469 HIS A C 1
ATOM 3816 O O . HIS A 1 469 ? -0.474 3.220 26.616 1.00 92.25 469 HIS A O 1
ATOM 3822 N N . ILE A 1 470 ? -1.393 1.829 25.116 1.00 92.00 470 ILE A N 1
ATOM 3823 C CA . ILE A 1 470 ? -2.558 1.528 25.948 1.00 92.00 470 ILE A CA 1
ATOM 3824 C C . ILE A 1 470 ? -2.291 0.235 26.703 1.00 92.00 470 ILE A C 1
ATOM 3826 O O . ILE A 1 470 ? -2.192 -0.830 26.093 1.00 92.00 470 ILE A O 1
ATOM 3830 N N . ASP A 1 471 ? -2.226 0.323 28.025 1.00 86.75 471 ASP A N 1
ATOM 3831 C CA . ASP A 1 471 ? -2.117 -0.851 28.879 1.00 86.75 471 ASP A CA 1
ATOM 3832 C C . ASP A 1 471 ? -3.522 -1.432 29.096 1.00 86.75 471 ASP A C 1
ATOM 3834 O O . ASP A 1 471 ? -4.446 -0.753 29.570 1.00 86.75 471 ASP A O 1
ATOM 3838 N N . THR A 1 472 ? -3.706 -2.694 28.709 1.00 69.31 472 THR A N 1
ATOM 3839 C CA . THR A 1 472 ? -4.937 -3.440 28.980 1.00 69.31 472 THR A CA 1
ATOM 3840 C C . THR A 1 472 ? -5.053 -3.709 30.478 1.00 69.31 472 THR A C 1
ATOM 3842 O O . THR A 1 472 ? -4.060 -4.012 31.137 1.00 69.31 472 THR A O 1
ATOM 3845 N N . LEU A 1 473 ? -6.267 -3.597 31.023 1.00 53.47 473 LEU A N 1
ATOM 3846 C CA . LEU A 1 473 ? -6.565 -3.975 32.407 1.00 53.47 473 LEU A CA 1
ATOM 3847 C C . LEU A 1 473 ? -6.239 -5.464 32.595 1.00 53.47 473 LEU A C 1
ATOM 3849 O O . LEU A 1 473 ? -6.976 -6.310 32.091 1.00 53.47 473 LEU A O 1
ATOM 3853 N N . ASN A 1 474 ? -5.136 -5.759 33.285 1.00 38.16 474 ASN A N 1
ATOM 3854 C CA . ASN A 1 474 ? -4.924 -7.059 33.922 1.00 38.16 474 ASN A CA 1
ATOM 3855 C C . ASN A 1 474 ? -5.824 -7.194 35.149 1.00 38.16 474 ASN A C 1
ATOM 3857 O O . ASN A 1 474 ? -5.919 -6.202 35.912 1.00 38.16 474 ASN A O 1
#

Secondary structure (DSSP, 8-state):
-TT-TT--PPTTPPP--SS---S--------SPPP------TT---TT--HHHHHHHHHHHHHHHHHTTTSHHHHHHHHTT-TT-S-HHHHHHHHHHHHHHHHHHHHT--HHHHHHHHHHHHHHHHHSPPP-----SHHHHHHHHHHHIIIIIHHHHTTHHHHHHHHHHHHHHHHHHHHS---HHHHHHTT-S---HHHHHHH-TTTS---PPP-HHHHHHHHHTTHHHHHHH-HHHHHHHHHHHHHHHHTTHHHHHHHHHHHHHHHTTT--HHHHHH-BHHHHHHHHTTTTT-HHHHHHHHHHHHHHHHHHHHHGGG--EETTEEPPSSPPPP-TTSBGGGGS--SSGGGHHHHHHHHHHHHHHHHHHHHHHTSPTTS-STTGGGBHHHHHHHTT-----S-----B---EEETTT--GGGS------GGGGGGEEE--STT-TT-EEE-HHHHHHHHHHHHHTT--EEEP--

InterPro domains:
  IPR031248 E3 ubiquitin-protein ligase RNF213 [PTHR22605] (2-470)

Radius of gyration: 29.41 Å; chains: 1; bounding box: 66×64×84 Å

Organism: NCBI:txid588596

Sequence (474 aa):
MIGGENHVSEAGNTRLDNAPIKKTLVAKDDKGYIAEAENEDINHSVRNLPPASYRILHLFIHSIIGAWAPSGTANTLLQKNNNVASDSLAYCTRHIRNDWKVLLKILNCREESLALLLHAILDRMTMNPPKDLTLKTPGEREDWEAKFAQNYVSPLIKSVTNTANQFRAKLDVALAKTQGNSNIIEGEVNQTLPMDRKYKLEYLPRLWRSIGTISFQGFRAYYNSDIEKHETYFPFISIFFRYSDKLEKIKYLWPIVNFVQIISSRLGYRLSRESAQEKTFQKFINEESNNGESEEIFKYLTSNFNDFAKAWNEVINDIDQFQCHELPKPKPDINLRSRISLALVEPKDSGVYLSAILEYLIGLQNNFLQEVLTISTGHSKAIKFLEESYFIQETGTDITSAESSTRFYIQSLGINQTKQNNFINYEWDENILQYSDRNLETGRGQDVIYDLQKIEMDLAHRLVFEKVHIDTLN

Foldseek 3Di:
DAQAPPDDDDPPDDDPDPDGPPDDPDPPPDPADADDDQDLDLCDADDPAGSLLRLLVLLVVLVVLLVCQVDVVSVCRHCVNDVPPNRSNVRSVRSNVSSLNSNCLLLVDDSLLVVLLSVLLVVQCVVPPDPDDPCPDPVSVVVSSVCSCVRRNLVCSLASLVSSLVSVLVVQVVCCVPPVDGPVVVCLQLVSDDQDPVNCVPVVSLVNHDAADQDPSLVSNNCSSNVVVCCQQQVLVVLCVVCVVVLQLLLLQQLLLVLLLVCCVVPVPPADPVRQQQDFQLNVLCVQCVNCPNVVSSVVSVVSLVSNLVSLVVQLVVFQDDDHDGDDPPDDRDDRRDGNCCSHCDCDDNNVSSVRSNCVSLCSLQVSQVVVQPDDPPSAPQQQCQFPVVVVVVVPDDDPDPDRPRGGDFAEDESSPDDPLQTQNDDDDSVLQVQKDFDSDRSRNNDIDGPSNSSSNVCCCRSPPNHHNYDYDD